Protein AF-A0AAV2TK33-F1 (afdb_monomer)

Secondary structure (DSSP, 8-state):
---SSSSSS-----------S--------EEEEEEEEEESSHHHHHHHHHHHT-STTEEEEEEEEEE-S--TT--S---EEEEEEEEEEGGGHHHHHHHHHHH-TT-EEEE--SSS--EEE-TTSS-EEE---SBGGGGGGTTT-EEESSS---TTSTTTT-HHHHHHHHHHHHHHHH--TTSPPPP----HHHHHHHHHHHHHHHHHHHHHB-HHHHHHHHHHHHHS--BTTBPPPHHHHHHHHHHHHS-EEEE-SSEEPHHHHHHHHTTTEEEE------TT-TT--SS--HHHIIIIIHHHHTSHHHHHHHHHHHHHHTT--HHHHHHHHHHHIIIIITEEEEETTEEEE--HHHHT-HHHHHHHTSTTS-EEE--HHHHTTSPPPSSS--S-EEEES-HHHHHHHHHHHHTTS--SSEEEEETTTTEEEEE-SHHHHHHHHHHHHHHHHHHHHHHHSPPPPPP----------------HHHHHHHHHHHHHHHHHHHHTTTTTTS--------SS-SSS------STTHHHHTTT-S--------S-------TTSSSS--TT-PPPHHHHHHHHHHHHS-EEEEESSPPPHHHHHHHHHTTEEEEE-----GGGTT--SS--HHIIIIIIHHHHTSHHHHHHHHHHHHHHTT--HHHHHHHHH--TTS----

Nearest PDB structures (foldseek):
  2toh-assembly1_A  TM=9.891E-01  e=2.363E-40  Rattus norvegicus
  1tg2-assembly1_A  TM=9.859E-01  e=1.804E-39  Homo sapiens
  5egq-assembly1_B  TM=8.536E-01  e=1.009E-44  Rattus norvegicus
  5egq-assembly1_D  TM=8.411E-01  e=5.482E-45  Rattus norvegicus
  5jk8-assembly1_B  TM=8.287E-01  e=7.460E-42  Dictyostelium discoideum

Structure (mmCIF, N/CA/C/O backbone):
data_AF-A0AAV2TK33-F1
#
_entry.id   AF-A0AAV2TK33-F1
#
loop_
_atom_site.group_PDB
_atom_site.id
_atom_site.type_symbol
_atom_site.label_atom_id
_atom_site.label_alt_id
_atom_site.label_comp_id
_atom_site.label_asym_id
_atom_site.label_entity_id
_atom_site.label_seq_id
_atom_site.pdbx_PDB_ins_code
_atom_site.Cartn_x
_atom_site.Cartn_y
_atom_site.Cartn_z
_atom_site.occupancy
_atom_site.B_iso_or_equiv
_atom_site.auth_seq_id
_atom_site.auth_comp_id
_atom_site.auth_asym_id
_atom_site.auth_atom_id
_atom_site.pdbx_PDB_model_num
ATOM 1 N N . MET A 1 1 ? 11.754 -5.595 44.105 1.00 34.44 1 MET A N 1
ATOM 2 C CA . MET A 1 1 ? 11.735 -7.057 43.876 1.00 34.44 1 MET A CA 1
ATOM 3 C C . MET A 1 1 ? 12.783 -7.359 42.809 1.00 34.44 1 MET A C 1
ATOM 5 O O . MET A 1 1 ? 12.474 -7.689 41.674 1.00 34.44 1 MET A O 1
ATOM 9 N N . GLU A 1 2 ? 14.042 -7.135 43.174 1.00 31.23 2 GLU A N 1
ATOM 10 C CA . GLU A 1 2 ? 15.227 -7.523 42.411 1.00 31.23 2 GLU A CA 1
ATOM 11 C C . GLU A 1 2 ? 15.752 -8.783 43.090 1.00 31.23 2 GLU A C 1
ATOM 13 O O . GLU A 1 2 ? 16.171 -8.689 44.239 1.00 31.23 2 GLU A O 1
ATOM 18 N N . THR A 1 3 ? 15.579 -9.941 42.441 1.00 31.75 3 THR A N 1
ATOM 19 C CA . THR A 1 3 ? 16.236 -11.259 42.656 1.00 31.75 3 THR A CA 1
ATOM 20 C C . THR A 1 3 ? 15.329 -12.371 42.101 1.00 31.75 3 THR A C 1
ATOM 22 O O . THR A 1 3 ? 14.756 -13.147 42.851 1.00 31.75 3 THR A O 1
ATOM 25 N N . ALA A 1 4 ? 15.124 -12.414 40.775 1.00 29.03 4 ALA A N 1
ATOM 26 C CA . ALA A 1 4 ? 14.481 -13.556 40.092 1.00 29.03 4 ALA A CA 1
ATOM 27 C C . ALA A 1 4 ? 14.652 -13.537 38.551 1.00 29.03 4 ALA A C 1
ATOM 29 O O . ALA A 1 4 ? 13.724 -13.888 37.824 1.00 29.03 4 ALA A O 1
ATOM 30 N N . LYS A 1 5 ? 15.792 -13.070 38.013 1.00 31.22 5 LYS A N 1
ATOM 31 C CA . LYS A 1 5 ? 16.019 -13.019 36.547 1.00 31.22 5 LYS A CA 1
ATOM 32 C C . LYS A 1 5 ? 17.363 -13.574 36.049 1.00 31.22 5 LYS A C 1
ATOM 34 O O . LYS A 1 5 ? 17.639 -13.451 34.861 1.00 31.22 5 LYS A O 1
ATOM 39 N N . GLU A 1 6 ? 18.157 -14.245 36.885 1.00 27.86 6 GLU A N 1
ATOM 40 C CA . GLU A 1 6 ? 19.473 -14.774 36.466 1.00 27.86 6 GLU A CA 1
ATOM 41 C C . GLU A 1 6 ? 19.551 -16.294 36.196 1.00 27.86 6 GLU A C 1
ATOM 43 O O . GLU A 1 6 ? 20.588 -16.762 35.745 1.00 27.86 6 GLU A O 1
ATOM 48 N N . GLU A 1 7 ? 18.471 -17.079 36.318 1.00 26.66 7 GLU A N 1
ATOM 49 C CA . GLU A 1 7 ? 18.543 -18.557 36.178 1.00 26.66 7 GLU A CA 1
ATOM 50 C C . GLU A 1 7 ? 17.938 -19.168 34.891 1.00 26.66 7 GLU A C 1
ATOM 52 O O . GLU A 1 7 ? 17.554 -20.337 34.867 1.00 26.66 7 GLU A O 1
ATOM 57 N N . HIS A 1 8 ? 17.881 -18.442 33.767 1.00 27.70 8 HIS A N 1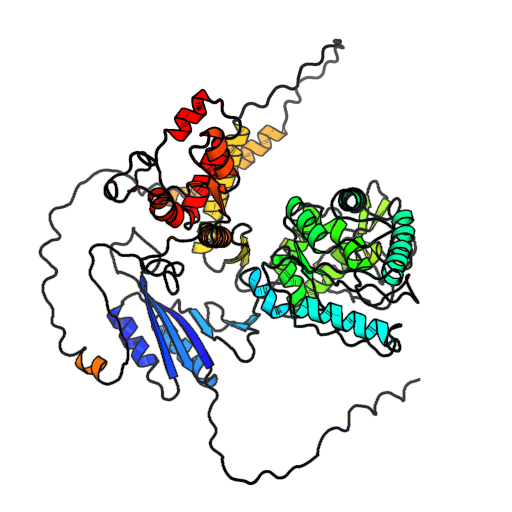
ATOM 58 C CA . HIS A 1 8 ? 17.435 -19.040 32.486 1.00 27.70 8 HIS A CA 1
ATOM 59 C C . HIS A 1 8 ? 18.345 -18.789 31.274 1.00 27.70 8 HIS A C 1
ATOM 61 O O . HIS A 1 8 ? 17.912 -18.834 30.125 1.00 27.70 8 HIS A O 1
ATOM 67 N N . LYS A 1 9 ? 19.645 -18.590 31.526 1.00 28.34 9 LYS A N 1
ATOM 68 C CA . LYS A 1 9 ? 20.712 -18.622 30.508 1.00 28.34 9 LYS A CA 1
ATOM 69 C C . LYS A 1 9 ? 21.845 -19.579 30.906 1.00 28.34 9 LYS A C 1
ATOM 71 O O . LYS A 1 9 ? 23.009 -19.205 30.912 1.00 28.34 9 LYS A O 1
ATOM 76 N N . ALA A 1 10 ? 21.513 -20.822 31.238 1.00 28.50 10 ALA A N 1
ATOM 77 C CA . ALA A 1 10 ? 22.481 -21.917 31.300 1.00 28.50 10 ALA A CA 1
ATOM 78 C C . ALA A 1 10 ? 21.727 -23.252 31.266 1.00 28.50 10 ALA A C 1
ATOM 80 O O . ALA A 1 10 ? 21.067 -23.580 32.244 1.00 28.50 10 ALA A O 1
ATOM 81 N N . ASN A 1 11 ? 21.790 -23.960 30.129 1.00 24.50 11 ASN A N 1
ATOM 82 C CA . ASN A 1 11 ? 21.606 -25.415 29.942 1.00 24.50 11 ASN A CA 1
ATOM 83 C C . ASN A 1 11 ? 20.846 -25.751 28.653 1.00 24.50 11 ASN A C 1
ATOM 85 O O . ASN A 1 11 ? 19.687 -26.137 28.713 1.00 24.50 11 ASN A O 1
ATOM 89 N N . VAL A 1 12 ? 21.531 -25.689 27.505 1.00 26.81 12 VAL A N 1
ATOM 90 C CA . VAL A 1 12 ? 21.451 -26.742 26.474 1.00 26.81 12 VAL A CA 1
ATOM 91 C C . VAL A 1 12 ? 22.815 -26.804 25.773 1.00 26.81 12 VAL A C 1
ATOM 93 O O . VAL A 1 12 ? 23.030 -26.214 24.718 1.00 26.81 12 VAL A O 1
ATOM 96 N N . SER A 1 13 ? 23.772 -27.495 26.385 1.00 24.28 13 SER A N 1
ATOM 97 C CA . SER A 1 13 ? 24.932 -28.046 25.685 1.00 24.28 13 SER A CA 1
ATOM 98 C C . SER A 1 13 ? 25.297 -29.394 26.310 1.00 24.28 13 SER A C 1
ATOM 100 O O . SER A 1 13 ? 25.163 -29.586 27.515 1.00 24.28 13 SER A O 1
ATOM 102 N N . ASN A 1 14 ? 25.760 -30.303 25.450 1.00 24.27 14 ASN A N 1
ATOM 103 C CA . ASN A 1 14 ? 26.289 -31.647 25.713 1.00 24.27 14 ASN A CA 1
ATOM 104 C C . ASN A 1 14 ? 25.284 -32.811 25.787 1.00 24.27 14 ASN A C 1
ATOM 106 O O . ASN A 1 14 ? 24.991 -33.356 26.847 1.00 24.27 14 ASN A O 1
ATOM 110 N N . GLY A 1 15 ? 24.885 -33.283 24.602 1.00 23.95 15 GLY A N 1
ATOM 111 C CA . GLY A 1 15 ? 24.576 -34.691 24.347 1.00 23.95 15 GLY A CA 1
ATOM 112 C C . GLY A 1 15 ? 25.500 -35.217 23.246 1.00 23.95 15 GLY A C 1
ATOM 113 O O . GLY A 1 15 ? 25.242 -35.015 22.065 1.00 23.95 15 GLY A O 1
ATOM 114 N N . THR A 1 16 ? 26.614 -35.828 23.641 1.00 23.97 16 THR A N 1
ATOM 115 C CA . THR A 1 16 ? 27.650 -36.392 22.768 1.00 23.97 16 THR A CA 1
ATOM 116 C C . THR A 1 16 ? 27.167 -37.716 22.170 1.00 23.97 16 THR A C 1
ATOM 118 O O . THR A 1 16 ? 27.005 -38.692 22.898 1.00 23.97 16 THR A O 1
ATOM 121 N N . ALA A 1 17 ? 26.975 -37.774 20.850 1.00 26.03 17 ALA A N 1
ATOM 122 C CA . ALA A 1 17 ? 26.894 -39.027 20.102 1.00 26.03 17 ALA A CA 1
ATOM 123 C C . ALA A 1 17 ? 28.154 -39.167 19.240 1.00 26.03 17 ALA A C 1
ATOM 125 O O . ALA A 1 17 ? 28.545 -38.264 18.504 1.00 26.03 17 ALA A O 1
ATOM 126 N N . ILE A 1 18 ? 28.817 -40.300 19.427 1.00 28.75 18 ILE A N 1
ATOM 127 C CA . ILE A 1 18 ? 30.111 -40.686 18.877 1.00 28.75 18 ILE A CA 1
ATOM 128 C C . ILE A 1 18 ? 30.010 -40.800 17.350 1.00 28.75 18 ILE A C 1
ATOM 130 O O . ILE A 1 18 ? 29.264 -41.632 16.844 1.00 28.75 18 ILE A O 1
ATOM 134 N N . SER A 1 19 ? 30.797 -39.996 16.634 1.00 25.44 19 SER A N 1
ATOM 135 C CA . SER A 1 19 ? 31.106 -40.184 15.215 1.00 25.44 19 SER A CA 1
ATOM 136 C C . SER A 1 19 ? 32.612 -40.363 15.088 1.00 25.44 19 SER A C 1
ATOM 138 O O . SER A 1 19 ? 33.399 -39.540 15.556 1.00 25.44 19 SER A O 1
ATOM 140 N N . THR A 1 20 ? 32.995 -41.491 14.514 1.00 24.88 20 THR A N 1
ATOM 141 C CA . THR A 1 20 ? 34.361 -41.945 14.277 1.00 24.88 20 THR A CA 1
ATOM 142 C C . THR A 1 20 ? 35.184 -40.919 13.498 1.00 24.88 20 THR A C 1
ATOM 144 O O . THR A 1 20 ? 34.712 -40.314 12.541 1.00 24.88 20 THR A O 1
ATOM 147 N N . LYS A 1 21 ? 36.433 -40.737 13.941 1.00 29.42 21 LYS A N 1
ATOM 148 C CA . LYS A 1 21 ? 37.492 -40.006 13.244 1.00 29.42 21 LYS A CA 1
ATOM 149 C C . LYS A 1 21 ? 37.843 -40.736 11.949 1.00 29.42 21 LYS A C 1
ATOM 151 O O . LYS A 1 21 ? 38.577 -41.709 12.018 1.00 29.42 21 LYS A O 1
ATOM 156 N N . GLU A 1 22 ? 37.360 -40.244 10.822 1.00 30.38 22 GLU A N 1
ATOM 157 C CA . GLU A 1 22 ? 37.987 -40.342 9.500 1.00 30.38 22 GLU A CA 1
ATOM 158 C C . GLU A 1 22 ? 37.203 -39.394 8.576 1.00 30.38 22 GLU A C 1
ATOM 160 O O . GLU A 1 22 ? 35.979 -39.407 8.605 1.00 30.38 22 GLU A O 1
ATOM 165 N N . ASP A 1 23 ? 37.932 -38.520 7.867 1.00 25.83 23 ASP A N 1
ATOM 166 C CA . ASP A 1 23 ? 37.493 -37.485 6.899 1.00 25.83 23 ASP A CA 1
ATOM 167 C C . ASP A 1 23 ? 37.684 -36.020 7.340 1.00 25.83 23 ASP A C 1
ATOM 169 O O . ASP A 1 23 ? 36.781 -35.184 7.333 1.00 25.83 23 ASP A O 1
ATOM 173 N N . LEU A 1 24 ? 38.936 -35.668 7.654 1.00 33.38 24 LEU A N 1
ATOM 174 C CA . LEU A 1 24 ? 39.433 -34.299 7.504 1.00 33.38 24 LEU A CA 1
ATOM 175 C C . LEU A 1 24 ? 39.902 -34.098 6.057 1.00 33.38 24 LEU A C 1
ATOM 177 O O . LEU A 1 24 ? 41.061 -34.342 5.736 1.00 33.38 24 LEU A O 1
ATOM 181 N N . ASN A 1 25 ? 39.003 -33.612 5.203 1.00 27.50 25 ASN A N 1
ATOM 182 C CA . ASN A 1 25 ? 39.366 -32.845 4.014 1.00 27.50 25 ASN A CA 1
ATOM 183 C C . ASN A 1 25 ? 38.421 -31.640 3.927 1.00 27.50 25 ASN A C 1
ATOM 185 O O . ASN A 1 25 ? 37.251 -31.763 3.570 1.00 27.50 25 ASN A O 1
ATOM 189 N N . GLY A 1 26 ? 38.924 -30.470 4.326 1.00 32.84 26 GLY A N 1
ATOM 190 C CA . GLY A 1 26 ? 38.194 -29.210 4.263 1.00 32.84 26 GLY A CA 1
ATOM 191 C C . GLY A 1 26 ? 37.938 -28.803 2.814 1.00 32.84 26 GLY A C 1
ATOM 192 O O . GLY A 1 26 ? 38.828 -28.300 2.137 1.00 32.84 26 GLY A O 1
ATOM 193 N N . SER A 1 27 ? 36.712 -29.006 2.343 1.00 37.12 27 SER A N 1
ATOM 194 C CA . SER A 1 27 ? 36.219 -28.405 1.106 1.00 37.12 27 SER A CA 1
ATOM 195 C C . SER A 1 27 ? 35.825 -26.954 1.396 1.00 37.12 27 SER A C 1
ATOM 197 O O . SER A 1 27 ? 34.771 -26.715 1.985 1.00 37.12 27 SER A O 1
ATOM 199 N N . ALA A 1 28 ? 36.643 -25.984 0.980 1.00 46.75 28 ALA A N 1
ATOM 200 C CA . ALA A 1 28 ? 36.250 -24.574 0.961 1.00 46.75 28 ALA A CA 1
ATOM 201 C C . ALA A 1 28 ? 34.931 -24.416 0.177 1.00 46.75 28 ALA A C 1
ATOM 203 O O . ALA A 1 28 ? 34.827 -24.854 -0.970 1.00 46.75 28 ALA A O 1
ATOM 204 N N . SER A 1 29 ? 33.893 -23.838 0.790 1.00 56.19 29 SER A N 1
ATOM 205 C CA . SER A 1 29 ? 32.594 -23.661 0.131 1.00 56.19 29 SER A CA 1
ATOM 206 C C . SER A 1 29 ? 32.707 -22.616 -0.987 1.00 56.19 29 SER A C 1
ATOM 208 O O . SER A 1 29 ? 32.878 -21.426 -0.711 1.00 56.19 29 SER A O 1
ATOM 210 N N . LEU A 1 30 ? 32.612 -23.051 -2.243 1.00 61.16 30 LEU A N 1
ATOM 211 C CA . LEU A 1 30 ? 32.614 -22.174 -3.418 1.00 61.16 30 LEU A CA 1
ATOM 212 C C . LEU A 1 30 ? 31.247 -21.475 -3.574 1.00 61.16 30 LEU A C 1
ATOM 214 O O . LEU A 1 30 ? 30.210 -22.128 -3.466 1.00 61.16 30 LEU A O 1
ATOM 218 N N . ARG A 1 31 ? 31.238 -20.168 -3.860 1.00 62.12 31 ARG A N 1
ATOM 219 C CA . ARG A 1 31 ? 30.044 -19.333 -4.109 1.00 62.12 31 ARG A CA 1
ATOM 220 C C . ARG A 1 31 ? 29.961 -18.913 -5.570 1.00 62.12 31 ARG A C 1
ATOM 222 O O . ARG A 1 31 ? 30.993 -18.614 -6.158 1.00 62.12 31 ARG A O 1
ATOM 229 N N . ASP A 1 32 ? 28.763 -18.845 -6.142 1.00 62.78 32 ASP A N 1
ATOM 230 C CA . ASP A 1 32 ? 28.560 -18.316 -7.496 1.00 62.78 32 ASP A CA 1
ATOM 231 C C . ASP A 1 32 ? 28.639 -16.777 -7.498 1.00 62.78 32 ASP A C 1
ATOM 233 O O . ASP A 1 32 ? 27.981 -16.091 -6.724 1.00 62.78 32 ASP A O 1
ATOM 237 N N . VAL A 1 33 ? 29.454 -16.205 -8.380 1.00 60.91 33 VAL A N 1
ATOM 238 C CA . VAL A 1 33 ? 29.641 -14.756 -8.508 1.00 60.91 33 VAL A CA 1
ATOM 239 C C . VAL A 1 33 ? 29.490 -14.357 -9.966 1.00 60.91 33 VAL A C 1
ATOM 241 O O . VAL A 1 33 ? 30.193 -14.867 -10.833 1.00 60.91 33 VAL A O 1
ATOM 244 N N . SER A 1 34 ? 28.571 -13.439 -10.238 1.00 65.19 34 SER A N 1
ATOM 245 C CA . SER A 1 34 ? 28.290 -12.891 -11.561 1.00 65.19 34 SER A CA 1
ATOM 246 C C . SER A 1 34 ? 29.001 -11.542 -11.728 1.00 65.19 34 SER A C 1
ATOM 248 O O . SER A 1 34 ? 28.704 -10.581 -11.030 1.00 65.19 34 SER A O 1
ATOM 250 N N . PHE A 1 35 ? 29.935 -11.439 -12.665 1.00 64.81 35 PHE A N 1
ATOM 251 C CA . PHE A 1 35 ? 30.629 -10.209 -13.037 1.00 64.81 35 PHE A CA 1
ATOM 252 C C . PHE A 1 35 ? 30.074 -9.653 -14.346 1.00 64.81 35 PHE A C 1
ATOM 254 O O . PHE A 1 35 ? 29.858 -10.408 -15.294 1.00 64.81 35 PHE A O 1
ATOM 261 N N . ILE A 1 36 ? 29.898 -8.336 -14.416 1.00 66.94 36 ILE A N 1
ATOM 262 C CA . ILE A 1 36 ? 29.596 -7.599 -15.644 1.00 66.94 36 ILE A CA 1
ATOM 263 C C . ILE A 1 36 ? 30.734 -6.604 -15.872 1.00 66.94 36 ILE A C 1
ATOM 265 O O . ILE A 1 36 ? 30.989 -5.736 -15.034 1.00 66.94 36 ILE A O 1
ATOM 269 N N . LEU A 1 37 ? 31.445 -6.753 -16.987 1.00 69.50 37 LEU A N 1
ATOM 270 C CA . LEU A 1 37 ? 32.625 -5.964 -17.324 1.00 69.50 37 LEU A CA 1
ATOM 271 C C . LEU A 1 37 ? 32.458 -5.290 -18.685 1.00 69.50 37 LEU A C 1
ATOM 273 O O . LEU A 1 37 ? 32.431 -5.996 -19.692 1.00 69.50 37 LEU A O 1
ATOM 277 N N . PRO A 1 38 ? 32.446 -3.954 -18.766 1.00 66.06 38 PRO A N 1
ATOM 278 C CA . PRO A 1 38 ? 32.633 -3.282 -20.043 1.00 66.06 38 PRO A CA 1
ATOM 279 C C . PRO A 1 38 ? 34.094 -3.443 -20.494 1.00 66.06 38 PRO A C 1
ATOM 281 O O . PRO A 1 38 ? 35.027 -3.072 -19.774 1.00 66.06 38 PRO A O 1
ATOM 284 N N . LEU A 1 39 ? 34.297 -3.999 -21.686 1.00 65.88 39 LEU A N 1
ATOM 285 C CA . LEU A 1 39 ? 35.584 -4.207 -22.347 1.00 65.88 39 LEU A CA 1
ATOM 286 C C . LEU A 1 39 ? 35.807 -3.091 -23.375 1.00 65.88 39 LEU A C 1
ATOM 288 O O . LEU A 1 39 ? 34.970 -2.874 -24.258 1.00 65.88 39 LEU A O 1
ATOM 292 N N . LYS A 1 40 ? 36.936 -2.381 -23.263 1.00 63.03 40 LYS A N 1
ATOM 293 C CA . LYS A 1 40 ? 37.295 -1.282 -24.178 1.00 63.03 40 LYS A CA 1
ATOM 294 C C . LYS A 1 40 ? 38.164 -1.752 -25.337 1.00 63.03 40 LYS A C 1
ATOM 296 O O . LYS A 1 40 ? 38.082 -1.177 -26.417 1.00 63.03 40 LYS A O 1
ATOM 301 N N . ASP A 1 41 ? 38.999 -2.758 -25.103 1.00 67.44 41 ASP A N 1
ATOM 302 C CA . ASP A 1 41 ? 39.886 -3.370 -26.088 1.00 67.44 41 ASP A CA 1
ATOM 303 C C . ASP A 1 41 ? 39.639 -4.886 -26.081 1.00 67.44 41 ASP A C 1
ATOM 305 O O . ASP A 1 41 ? 40.319 -5.663 -25.406 1.00 67.44 41 ASP A O 1
ATOM 309 N N . CYS A 1 42 ? 38.575 -5.288 -26.786 1.00 61.22 42 CYS A N 1
ATOM 310 C CA . CYS A 1 42 ? 37.881 -6.572 -26.643 1.00 61.22 42 CYS A CA 1
ATOM 311 C C . CYS A 1 42 ? 38.791 -7.806 -26.575 1.00 61.22 42 CYS A C 1
ATOM 313 O O . CYS A 1 42 ? 38.528 -8.715 -25.794 1.00 61.22 42 CYS A O 1
ATOM 315 N N . ILE A 1 43 ? 39.858 -7.857 -27.376 1.00 61.94 43 ILE A N 1
ATOM 316 C CA . ILE A 1 43 ? 40.745 -9.029 -27.448 1.00 61.94 43 ILE A CA 1
ATOM 317 C C . ILE A 1 43 ? 41.779 -9.015 -26.317 1.00 61.94 43 ILE A C 1
ATOM 319 O O . ILE A 1 43 ? 42.068 -10.058 -25.724 1.00 61.94 43 ILE A O 1
ATOM 323 N N . ARG A 1 44 ? 42.342 -7.844 -26.001 1.00 67.75 44 ARG A N 1
ATOM 324 C CA . ARG A 1 44 ? 43.374 -7.710 -24.966 1.00 67.75 44 ARG A CA 1
ATOM 325 C C . ARG A 1 44 ? 42.777 -7.850 -23.570 1.00 67.75 44 ARG A C 1
ATOM 327 O O . ARG A 1 44 ? 43.337 -8.564 -22.741 1.00 67.75 44 ARG A O 1
ATOM 334 N N . ASP A 1 45 ? 41.635 -7.214 -23.336 1.00 66.56 45 ASP A N 1
ATOM 335 C CA . ASP A 1 45 ? 40.966 -7.216 -22.037 1.00 66.56 45 ASP A CA 1
ATOM 336 C C . ASP A 1 45 ? 40.406 -8.610 -21.714 1.00 66.56 45 ASP A C 1
ATOM 338 O O . ASP A 1 45 ? 40.551 -9.081 -20.587 1.00 66.56 45 ASP A O 1
ATOM 342 N N . LEU A 1 46 ? 39.864 -9.323 -22.713 1.00 67.38 46 LEU A N 1
ATOM 343 C CA . LEU A 1 46 ? 39.384 -10.700 -22.551 1.00 67.38 46 LEU A CA 1
ATOM 344 C C . LEU A 1 46 ? 40.519 -11.671 -22.196 1.00 67.38 46 LEU A C 1
ATOM 346 O O . LEU A 1 46 ? 40.338 -12.532 -21.339 1.00 67.38 46 LEU A O 1
ATOM 350 N N . LYS A 1 47 ? 41.699 -11.525 -22.813 1.00 71.19 47 LYS A N 1
ATOM 351 C CA . LYS A 1 47 ? 42.865 -12.358 -22.488 1.00 71.19 47 LYS A CA 1
ATOM 352 C C . LYS A 1 47 ? 43.328 -12.139 -21.044 1.00 71.19 47 LYS A C 1
ATOM 354 O O . LYS A 1 47 ? 43.430 -13.106 -20.295 1.00 71.19 47 LYS A O 1
ATOM 359 N N . SER A 1 48 ? 43.550 -10.885 -20.647 1.00 70.06 48 SER A N 1
ATOM 360 C CA . SER A 1 48 ? 43.965 -10.529 -19.279 1.00 70.06 48 SER A CA 1
ATOM 361 C C . SER A 1 48 ? 42.945 -10.980 -18.225 1.00 70.06 48 SER A C 1
ATOM 363 O O . SER A 1 48 ? 43.292 -11.316 -17.093 1.00 70.06 48 SER A O 1
ATOM 365 N N . LEU A 1 49 ? 41.666 -10.993 -18.596 1.00 71.62 49 LEU A N 1
ATOM 366 C CA . LEU A 1 49 ? 40.577 -11.452 -17.749 1.00 71.62 49 LEU A CA 1
ATOM 367 C C . LEU A 1 49 ? 40.565 -12.974 -17.585 1.00 71.62 49 LEU A C 1
ATOM 369 O O . LEU A 1 49 ? 40.437 -13.453 -16.462 1.00 71.62 49 LEU A O 1
ATOM 373 N N . LEU A 1 50 ? 40.742 -13.734 -18.667 1.00 71.75 50 LEU A N 1
ATOM 374 C CA . LEU A 1 50 ? 40.851 -15.194 -18.588 1.00 71.75 50 LEU A CA 1
ATOM 375 C C . LEU A 1 50 ? 42.069 -15.615 -17.753 1.00 71.75 50 LEU A C 1
ATOM 377 O O . LEU A 1 50 ? 41.961 -16.536 -16.953 1.00 71.75 50 LEU A O 1
ATOM 381 N N . GLU A 1 51 ? 43.183 -14.888 -17.865 1.00 74.38 51 GLU A N 1
ATOM 382 C CA . GLU A 1 51 ? 44.362 -15.064 -17.002 1.00 74.38 51 GLU A CA 1
ATOM 383 C C . GLU A 1 51 ? 44.060 -14.726 -15.529 1.00 74.38 51 GLU A C 1
ATOM 385 O O . GLU A 1 51 ? 44.573 -15.378 -14.624 1.00 74.38 51 GLU A O 1
ATOM 390 N N . SER A 1 52 ? 43.184 -13.751 -15.260 1.00 70.25 52 SER A N 1
ATOM 391 C CA . SER A 1 52 ? 42.772 -13.399 -13.889 1.00 70.25 52 SER A CA 1
ATOM 392 C C . SER A 1 52 ? 41.897 -14.468 -13.227 1.00 70.25 52 SER A C 1
ATOM 394 O O . SER A 1 52 ? 41.880 -14.560 -11.996 1.00 70.25 52 SER A O 1
ATOM 396 N N . PHE A 1 53 ? 41.193 -15.267 -14.032 1.00 68.94 53 PHE A N 1
ATOM 397 C CA . PHE A 1 53 ? 40.385 -16.402 -13.588 1.00 68.94 53 PHE A CA 1
ATOM 398 C C . PHE A 1 53 ? 41.164 -17.724 -13.517 1.00 68.94 53 PHE A C 1
ATOM 400 O O . PHE A 1 53 ? 40.628 -18.700 -12.998 1.00 68.94 53 PHE A O 1
ATOM 407 N N . ASP A 1 54 ? 42.421 -17.767 -13.973 1.00 67.38 54 ASP A N 1
ATOM 408 C CA . ASP A 1 54 ? 43.309 -18.934 -13.869 1.00 67.38 54 ASP A CA 1
ATOM 409 C C . ASP A 1 54 ? 43.879 -19.058 -12.441 1.00 67.38 54 ASP A C 1
ATOM 411 O O . ASP A 1 54 ? 45.069 -18.874 -12.179 1.00 67.38 54 ASP A O 1
ATOM 415 N N . ARG A 1 55 ? 42.987 -19.293 -11.471 1.00 66.75 55 ARG A N 1
ATOM 416 C CA . ARG A 1 55 ? 43.304 -19.493 -10.051 1.00 66.75 55 ARG A CA 1
ATOM 417 C C . ARG A 1 55 ? 42.802 -20.861 -9.585 1.00 66.75 55 ARG A C 1
ATOM 419 O O . ARG A 1 55 ? 41.743 -21.296 -10.032 1.00 66.75 55 ARG A O 1
ATOM 426 N N . PRO A 1 56 ? 43.490 -21.523 -8.635 1.00 55.81 56 PRO A N 1
ATOM 427 C CA . PRO A 1 56 ? 43.159 -22.887 -8.205 1.00 55.81 56 PRO A CA 1
ATOM 428 C C . PRO A 1 56 ? 41.743 -23.058 -7.618 1.00 55.81 56 PRO A C 1
ATOM 430 O O . PRO A 1 56 ? 41.255 -24.184 -7.549 1.00 55.81 56 PRO A O 1
ATOM 433 N N . HIS A 1 57 ? 41.068 -21.968 -7.233 1.00 64.50 57 HIS A N 1
ATOM 434 C CA . HIS A 1 57 ? 39.739 -21.980 -6.607 1.00 64.50 57 HIS A CA 1
ATOM 435 C C . HIS A 1 57 ? 38.685 -21.137 -7.353 1.00 64.50 57 HIS A C 1
ATOM 437 O O . HIS A 1 57 ? 37.651 -20.804 -6.775 1.00 64.50 57 HIS A O 1
ATOM 443 N N . ALA A 1 58 ? 38.923 -20.800 -8.627 1.00 66.56 58 ALA A N 1
ATOM 444 C CA . ALA A 1 58 ? 37.962 -20.104 -9.485 1.00 66.56 58 ALA A CA 1
ATOM 445 C C . ALA A 1 58 ? 37.495 -21.024 -10.624 1.00 66.56 58 ALA A C 1
ATOM 447 O O . ALA A 1 58 ? 38.294 -21.463 -11.448 1.00 66.56 58 ALA A O 1
ATOM 448 N N . VAL A 1 59 ? 36.194 -21.315 -10.698 1.00 74.81 59 VAL A N 1
ATOM 449 C CA . VAL A 1 59 ? 35.603 -22.108 -11.790 1.00 74.81 59 VAL A CA 1
ATOM 450 C C . VAL A 1 59 ? 34.623 -21.241 -12.561 1.00 74.81 59 VAL A C 1
ATOM 452 O O . VAL A 1 59 ? 33.544 -20.929 -12.065 1.00 74.81 59 VAL A O 1
ATOM 455 N N . ILE A 1 60 ? 34.973 -20.859 -13.789 1.00 73.19 60 ILE A N 1
ATOM 456 C CA . ILE A 1 60 ? 34.055 -20.133 -14.673 1.00 73.19 60 ILE A CA 1
ATOM 457 C C . ILE A 1 60 ? 32.911 -21.079 -15.057 1.00 73.19 60 ILE A C 1
ATOM 459 O O . ILE A 1 60 ? 33.125 -22.079 -15.737 1.00 73.19 60 ILE A O 1
ATOM 463 N N . SER A 1 61 ? 31.696 -20.769 -14.615 1.00 66.44 61 SER A N 1
ATOM 464 C CA . SER A 1 61 ? 30.484 -21.533 -14.921 1.00 66.44 61 SER A CA 1
ATOM 465 C C . SER A 1 61 ? 29.728 -20.974 -16.127 1.00 66.44 61 SER A C 1
ATOM 467 O O . SER A 1 61 ? 28.987 -21.707 -16.780 1.00 66.44 61 SER A O 1
ATOM 469 N N . HIS A 1 62 ? 29.915 -19.693 -16.451 1.00 66.44 62 HIS A N 1
ATOM 470 C CA . HIS A 1 62 ? 29.321 -19.070 -17.630 1.00 66.44 62 HIS A CA 1
ATOM 471 C C . HIS A 1 62 ? 30.160 -17.885 -18.107 1.00 66.44 62 HIS A C 1
ATOM 473 O O . HIS A 1 62 ? 30.651 -17.111 -17.290 1.00 66.44 62 HIS A O 1
ATOM 479 N N . LEU A 1 63 ? 30.295 -17.713 -19.421 1.00 66.38 63 LEU A N 1
ATOM 480 C CA . LEU A 1 63 ? 30.953 -16.554 -20.015 1.00 66.38 63 LEU A CA 1
ATOM 481 C C . LEU A 1 63 ? 30.203 -16.127 -21.277 1.00 66.38 63 LEU A C 1
ATOM 483 O O . LEU A 1 63 ? 30.003 -16.924 -22.193 1.00 66.38 63 LEU A O 1
ATOM 487 N N . GLU A 1 64 ? 29.794 -14.869 -21.331 1.00 64.12 64 GLU A N 1
ATOM 488 C CA . GLU A 1 64 ? 28.975 -14.323 -22.404 1.00 64.12 64 GLU A CA 1
ATOM 489 C C . GLU A 1 64 ? 29.400 -12.891 -22.724 1.00 64.12 64 GLU A C 1
ATOM 491 O O . GLU A 1 64 ? 29.505 -12.067 -21.828 1.00 64.12 64 GLU A O 1
ATOM 496 N N . THR A 1 65 ? 29.591 -12.555 -24.000 1.00 61.25 65 THR A N 1
ATOM 497 C CA . THR A 1 65 ? 29.754 -11.160 -24.434 1.00 61.25 65 THR A CA 1
ATOM 498 C C . THR A 1 65 ? 28.498 -10.637 -25.123 1.00 61.25 65 THR A C 1
ATOM 500 O O . THR A 1 65 ? 27.766 -11.369 -25.805 1.00 61.25 65 THR A O 1
ATOM 503 N N . ARG A 1 66 ? 28.233 -9.343 -24.958 1.00 58.47 66 ARG A N 1
ATOM 504 C CA . ARG A 1 66 ? 27.171 -8.587 -25.629 1.00 58.47 66 ARG A CA 1
ATOM 505 C C . ARG A 1 66 ? 27.722 -7.252 -26.104 1.00 58.47 66 ARG A C 1
ATOM 507 O O . ARG A 1 66 ? 28.664 -6.735 -25.523 1.00 58.47 66 ARG A O 1
ATOM 514 N N . LYS A 1 67 ? 27.142 -6.683 -27.162 1.00 56.06 67 LYS A N 1
ATOM 515 C CA . LYS A 1 67 ? 27.468 -5.304 -27.548 1.00 56.06 67 LYS A CA 1
ATOM 516 C C . LYS A 1 67 ? 27.013 -4.364 -26.438 1.00 56.06 67 LYS A C 1
ATOM 518 O O . LYS A 1 67 ? 25.868 -4.469 -25.999 1.00 56.06 67 LYS A O 1
ATOM 523 N N . HIS A 1 68 ? 27.911 -3.488 -25.998 1.00 57.25 68 HIS A N 1
ATOM 524 C CA . HIS A 1 68 ? 27.585 -2.479 -25.003 1.00 57.25 68 HIS A CA 1
ATOM 525 C C . HIS A 1 68 ? 26.497 -1.559 -25.569 1.00 57.25 68 HIS A C 1
ATOM 527 O O . HIS A 1 68 ? 26.604 -1.068 -26.696 1.00 57.25 68 HIS A O 1
ATOM 533 N N . LEU A 1 69 ? 25.420 -1.348 -24.814 1.00 48.25 69 LEU A N 1
ATOM 534 C CA . LEU A 1 69 ? 24.262 -0.566 -25.255 1.00 48.25 69 LEU A CA 1
ATOM 535 C C . LEU A 1 69 ? 24.531 0.940 -25.105 1.00 48.25 69 LEU A C 1
ATOM 537 O O . LEU A 1 69 ? 23.775 1.631 -24.431 1.00 48.25 69 LEU A O 1
ATOM 541 N N . LYS A 1 70 ? 25.601 1.470 -25.722 1.00 44.59 70 LYS A N 1
ATOM 542 C CA . LYS A 1 70 ? 25.764 2.921 -25.914 1.00 44.59 70 LYS A CA 1
ATOM 543 C C . LYS A 1 70 ? 26.732 3.340 -27.031 1.00 44.59 70 LYS A C 1
ATOM 545 O O . LYS A 1 70 ? 27.854 2.858 -27.111 1.00 44.59 70 LYS A O 1
ATOM 550 N N . ASN A 1 71 ? 26.273 4.365 -27.763 1.00 37.44 71 ASN A N 1
ATOM 551 C CA . ASN A 1 71 ? 26.900 5.228 -28.782 1.00 37.44 71 ASN A CA 1
ATOM 552 C C . ASN A 1 71 ? 26.930 4.765 -30.254 1.00 37.44 71 ASN A C 1
ATOM 554 O O . ASN A 1 71 ? 27.921 4.244 -30.747 1.00 37.44 71 ASN A O 1
ATOM 558 N N . GLU A 1 72 ? 25.930 5.226 -31.014 1.00 41.84 72 GLU A N 1
ATOM 559 C CA . GLU A 1 72 ? 26.001 5.444 -32.475 1.00 41.84 72 GLU A CA 1
ATOM 560 C C . GLU A 1 72 ? 26.912 6.631 -32.875 1.00 41.84 72 GLU A C 1
ATOM 562 O O . GLU A 1 72 ? 27.066 6.934 -34.054 1.00 41.84 72 GLU A O 1
ATOM 567 N N . LYS A 1 73 ? 27.529 7.334 -31.908 1.00 39.69 73 LYS A N 1
ATOM 568 C CA . LYS A 1 73 ? 28.322 8.560 -32.146 1.00 39.69 73 LYS A CA 1
ATOM 569 C C . LYS A 1 73 ? 29.842 8.414 -32.036 1.00 39.69 73 LYS A C 1
ATOM 571 O O . LYS A 1 73 ? 30.539 9.400 -32.256 1.00 39.69 73 LYS A O 1
ATOM 576 N N . SER A 1 74 ? 30.377 7.238 -31.721 1.00 37.88 74 SER A N 1
ATOM 577 C CA . SER A 1 74 ? 31.829 7.018 -31.659 1.00 37.88 74 SER A CA 1
ATOM 578 C C . SER A 1 74 ? 32.249 5.979 -32.691 1.00 37.88 74 SER A C 1
ATOM 580 O O . SER A 1 74 ? 32.019 4.790 -32.512 1.00 37.88 74 SER A O 1
ATOM 582 N N . LEU A 1 75 ? 32.902 6.438 -33.759 1.00 41.97 75 LEU A N 1
ATOM 583 C CA . LEU A 1 75 ? 33.551 5.608 -34.782 1.00 41.97 75 LEU A CA 1
ATOM 584 C C . LEU A 1 75 ? 34.884 4.998 -34.296 1.00 41.97 75 LEU A C 1
ATOM 586 O O . LEU A 1 75 ? 35.692 4.545 -35.100 1.00 41.97 75 LEU A O 1
ATOM 590 N N . GLU A 1 76 ? 35.118 4.973 -32.984 1.00 43.72 76 GLU A N 1
ATOM 591 C CA . GLU A 1 76 ? 36.337 4.456 -32.371 1.00 43.72 76 GLU A CA 1
ATOM 592 C C . GLU A 1 76 ? 35.974 3.449 -31.267 1.00 43.72 76 GLU A C 1
ATOM 594 O O . GLU A 1 76 ? 35.387 3.811 -30.250 1.00 43.72 76 GLU A O 1
ATOM 599 N N . SER A 1 77 ? 36.358 2.189 -31.507 1.00 47.44 77 SER A N 1
ATOM 600 C CA . SER A 1 77 ? 36.226 0.993 -30.657 1.00 47.44 77 SER A CA 1
ATOM 601 C C . SER A 1 77 ? 34.802 0.447 -30.418 1.00 47.44 77 SER A C 1
ATOM 603 O O . SER A 1 77 ? 33.996 1.021 -29.687 1.00 47.44 77 SER A O 1
ATOM 605 N N . GLU A 1 78 ? 34.507 -0.730 -30.994 1.00 53.62 78 GLU A N 1
ATOM 606 C CA . GLU A 1 78 ? 33.380 -1.570 -30.565 1.00 53.62 78 GLU A CA 1
ATOM 607 C C . GLU A 1 78 ? 33.609 -1.994 -29.105 1.00 53.62 78 GLU A C 1
ATOM 609 O O . GLU A 1 78 ? 34.502 -2.790 -28.818 1.00 53.62 78 GLU A O 1
ATOM 614 N N . THR A 1 79 ? 32.803 -1.471 -28.179 1.00 58.94 79 THR A N 1
ATOM 615 C CA . THR A 1 79 ? 32.846 -1.869 -26.766 1.00 58.94 79 THR A CA 1
ATOM 616 C C . THR A 1 79 ? 31.873 -3.025 -26.511 1.00 58.94 79 THR A C 1
ATOM 618 O O . THR A 1 79 ? 30.740 -3.038 -27.008 1.00 58.94 79 THR A O 1
ATOM 621 N N . LEU A 1 80 ? 32.321 -4.037 -25.767 1.00 62.22 80 LEU A N 1
ATOM 622 C CA . LEU A 1 80 ? 31.526 -5.220 -25.416 1.00 62.22 80 LEU A CA 1
ATOM 623 C C . LEU A 1 80 ? 31.317 -5.273 -23.906 1.00 62.22 80 LEU A C 1
ATOM 625 O O . LEU A 1 80 ? 32.260 -5.063 -23.158 1.00 62.22 80 LEU A O 1
ATOM 629 N N . ASP A 1 81 ? 30.123 -5.634 -23.459 1.00 63.19 81 ASP A N 1
ATOM 630 C CA . ASP A 1 81 ? 29.901 -6.076 -22.087 1.00 63.19 81 ASP A CA 1
ATOM 631 C C . ASP A 1 81 ? 30.168 -7.572 -21.992 1.00 63.19 81 ASP A C 1
ATOM 633 O O . ASP A 1 81 ? 29.634 -8.363 -22.771 1.00 63.19 81 ASP A O 1
ATOM 637 N N . LEU A 1 82 ? 30.984 -7.967 -21.026 1.00 66.25 82 LEU A N 1
ATOM 638 C CA . LEU A 1 82 ? 31.250 -9.350 -20.680 1.00 66.25 82 LEU A CA 1
ATOM 639 C C . LEU A 1 82 ? 30.516 -9.706 -19.392 1.00 66.25 82 LEU A C 1
ATOM 641 O O . LEU A 1 82 ? 30.723 -9.085 -18.357 1.00 66.25 82 LEU A O 1
ATOM 645 N N . TYR A 1 83 ? 29.712 -10.751 -19.460 1.00 65.44 83 TYR A N 1
ATOM 646 C CA . TYR A 1 83 ? 29.004 -11.382 -18.365 1.00 65.44 83 TYR A CA 1
ATOM 647 C C . TYR A 1 83 ? 29.747 -12.670 -18.017 1.00 65.44 83 TYR A C 1
ATOM 649 O O . TYR A 1 83 ? 29.823 -13.584 -18.838 1.00 65.44 83 TYR A O 1
ATOM 657 N N . ALA A 1 84 ? 30.317 -12.753 -16.821 1.00 65.94 84 ALA A N 1
ATOM 658 C CA . ALA A 1 84 ? 31.055 -13.922 -16.357 1.00 65.94 84 ALA A CA 1
ATOM 659 C C . ALA A 1 84 ? 30.445 -14.437 -15.055 1.00 65.94 84 ALA A C 1
ATOM 661 O O . ALA A 1 84 ? 30.440 -13.717 -14.067 1.00 65.94 84 ALA A O 1
ATOM 662 N N . ARG A 1 85 ? 29.964 -15.679 -15.020 1.00 66.56 85 ARG A N 1
ATOM 663 C CA . ARG A 1 85 ? 29.617 -16.360 -13.769 1.00 66.56 85 ARG A CA 1
ATOM 664 C C . ARG A 1 85 ? 30.771 -17.258 -13.363 1.00 66.56 85 ARG A C 1
ATOM 666 O O . ARG A 1 85 ? 31.239 -18.066 -14.165 1.00 66.56 85 ARG A O 1
ATOM 673 N N . VAL A 1 86 ? 31.235 -17.105 -12.132 1.00 73.19 86 VAL A N 1
ATOM 674 C CA . VAL A 1 86 ? 32.420 -17.778 -11.606 1.00 73.19 86 VAL A CA 1
ATOM 675 C C . VAL A 1 86 ? 32.132 -18.275 -10.203 1.00 73.19 86 VAL A C 1
ATOM 677 O O . VAL A 1 86 ? 31.705 -17.509 -9.347 1.00 73.19 86 VAL A O 1
ATOM 680 N N . LYS A 1 87 ? 32.385 -19.557 -9.961 1.00 73.75 87 LYS A N 1
ATOM 681 C CA . LYS A 1 87 ? 32.379 -20.141 -8.624 1.00 73.75 87 LYS A CA 1
ATOM 682 C C . LYS A 1 87 ? 33.705 -19.858 -7.943 1.00 73.75 87 LYS A C 1
ATOM 684 O O . LYS A 1 87 ? 34.744 -20.208 -8.497 1.00 73.75 87 LYS A O 1
ATOM 689 N N . LEU A 1 88 ? 33.666 -19.246 -6.768 1.00 72.56 88 LEU A N 1
ATOM 690 C CA . LEU A 1 88 ? 34.844 -18.750 -6.067 1.00 72.56 88 LEU A CA 1
ATOM 691 C C . LEU A 1 88 ? 34.739 -18.963 -4.553 1.00 72.56 88 LEU A C 1
ATOM 693 O O . LEU A 1 88 ? 33.661 -18.807 -3.978 1.00 72.56 88 LEU A O 1
ATOM 697 N N . ALA A 1 89 ? 35.852 -19.260 -3.885 1.00 72.44 89 ALA A N 1
ATOM 698 C CA . ALA A 1 89 ? 35.927 -19.180 -2.427 1.00 72.44 89 ALA A CA 1
ATOM 699 C C . ALA A 1 89 ? 35.758 -17.722 -1.949 1.00 72.44 89 ALA A C 1
ATOM 701 O O . ALA A 1 89 ? 36.220 -16.783 -2.596 1.00 72.44 89 ALA A O 1
ATOM 702 N N . SER A 1 90 ? 35.100 -17.507 -0.805 1.00 64.56 90 SER A N 1
ATOM 703 C CA . SER A 1 90 ? 34.808 -16.152 -0.299 1.00 64.56 90 SER A CA 1
ATOM 704 C C . SER A 1 90 ? 36.059 -15.308 -0.042 1.00 64.56 90 SER A C 1
ATOM 706 O O . SER A 1 90 ? 36.026 -14.099 -0.236 1.00 64.56 90 SER A O 1
ATOM 708 N N . GLU A 1 91 ? 37.154 -15.949 0.360 1.00 66.94 91 GLU A N 1
ATOM 709 C CA . GLU A 1 91 ? 38.452 -15.315 0.623 1.00 66.94 91 GLU A CA 1
ATOM 710 C C . GLU A 1 91 ? 39.157 -14.796 -0.642 1.00 66.94 91 GLU A C 1
ATOM 712 O O . GLU A 1 91 ? 39.979 -13.882 -0.574 1.00 66.94 91 GLU A O 1
ATOM 717 N N . ASP A 1 92 ? 38.790 -15.316 -1.815 1.00 70.19 92 ASP A N 1
ATOM 718 C CA . ASP A 1 92 ? 39.387 -14.925 -3.091 1.00 70.19 92 ASP A CA 1
ATOM 719 C C . ASP A 1 92 ? 38.636 -13.776 -3.785 1.00 70.19 92 ASP A C 1
ATOM 721 O O . ASP A 1 92 ? 39.147 -13.202 -4.756 1.00 70.19 92 ASP A O 1
ATOM 725 N N . LEU A 1 93 ? 37.440 -13.408 -3.302 1.00 68.88 93 LEU A N 1
ATOM 726 C CA . LEU A 1 93 ? 36.546 -12.453 -3.972 1.00 68.88 93 LEU A CA 1
ATOM 727 C C . LEU A 1 93 ? 37.141 -11.052 -4.044 1.00 68.88 93 LEU A C 1
ATOM 729 O O . LEU A 1 93 ? 37.138 -10.439 -5.115 1.00 68.88 93 LEU A O 1
ATOM 733 N N . ASP A 1 94 ? 37.697 -10.562 -2.941 1.00 64.06 94 ASP A N 1
ATOM 734 C CA . ASP A 1 94 ? 38.276 -9.219 -2.877 1.00 64.06 94 ASP A CA 1
ATOM 735 C C . ASP A 1 94 ? 39.498 -9.106 -3.793 1.00 64.06 94 ASP A C 1
ATOM 737 O O . ASP A 1 94 ? 39.623 -8.165 -4.583 1.00 64.06 94 ASP A O 1
ATOM 741 N N . ASN A 1 95 ? 40.362 -10.122 -3.767 1.00 70.81 95 ASN A N 1
ATOM 742 C CA . ASN A 1 95 ? 41.560 -10.188 -4.602 1.00 70.81 95 ASN A CA 1
ATOM 743 C C . ASN A 1 95 ? 41.218 -10.268 -6.098 1.00 70.81 95 ASN A C 1
ATOM 745 O O . ASN A 1 95 ? 41.890 -9.649 -6.935 1.00 70.81 95 ASN A O 1
ATOM 749 N N . MET A 1 96 ? 40.176 -11.023 -6.451 1.00 72.06 96 MET A N 1
ATOM 750 C CA . MET A 1 96 ? 39.716 -11.156 -7.830 1.00 72.06 96 MET A CA 1
ATOM 751 C C . MET A 1 96 ? 39.038 -9.876 -8.319 1.00 72.06 96 MET A C 1
ATOM 753 O O . MET A 1 96 ? 39.370 -9.381 -9.394 1.00 72.06 96 MET A O 1
ATOM 757 N N . THR A 1 97 ? 38.180 -9.269 -7.501 1.00 66.94 97 THR A N 1
ATOM 758 C CA . THR A 1 97 ? 37.507 -8.003 -7.823 1.00 66.94 97 THR A CA 1
ATOM 759 C C . THR A 1 97 ? 38.525 -6.877 -8.027 1.00 66.94 97 THR A C 1
ATOM 761 O O . THR A 1 97 ? 38.430 -6.126 -8.998 1.00 66.94 97 THR A O 1
ATOM 764 N N . GLN A 1 98 ? 39.564 -6.794 -7.190 1.00 69.44 98 GLN A N 1
ATOM 765 C CA . GLN A 1 98 ? 40.658 -5.832 -7.375 1.00 69.44 98 GLN A CA 1
ATOM 766 C C . GLN A 1 98 ? 41.462 -6.079 -8.659 1.00 69.44 98 GLN A C 1
ATOM 768 O O . GLN A 1 98 ? 41.859 -5.124 -9.328 1.00 69.44 98 GLN A O 1
ATOM 773 N N . SER A 1 99 ? 41.701 -7.341 -9.023 1.00 72.50 99 SER A N 1
ATOM 774 C CA . SER A 1 99 ? 42.418 -7.693 -10.258 1.00 72.50 99 SER A CA 1
ATOM 775 C C . SER A 1 99 ? 41.595 -7.328 -11.497 1.00 72.50 99 SER A C 1
ATOM 777 O O . SER A 1 99 ? 42.112 -6.699 -12.418 1.00 72.50 99 SER A O 1
ATOM 779 N N . LEU A 1 100 ? 40.292 -7.620 -11.479 1.00 69.88 100 LEU A N 1
ATOM 780 C CA . LEU A 1 100 ? 39.365 -7.296 -12.562 1.00 69.88 100 LEU A CA 1
ATOM 781 C C . LEU A 1 100 ? 39.138 -5.782 -12.710 1.00 69.88 100 LEU A C 1
ATOM 783 O O . LEU A 1 100 ? 39.024 -5.305 -13.836 1.00 69.88 100 LEU A O 1
ATOM 787 N N . ARG A 1 101 ? 39.177 -4.995 -11.623 1.00 67.38 101 ARG A N 1
ATOM 788 C CA . ARG A 1 101 ? 39.114 -3.518 -11.698 1.00 67.38 101 ARG A CA 1
ATOM 789 C C . ARG A 1 101 ? 40.303 -2.880 -12.405 1.00 67.38 101 ARG A C 1
ATOM 791 O O . ARG A 1 101 ? 40.152 -1.814 -12.996 1.00 67.38 101 ARG A O 1
ATOM 798 N N . LYS A 1 102 ? 41.480 -3.515 -12.369 1.00 72.25 102 LYS A N 1
ATOM 799 C CA . LYS A 1 102 ? 42.647 -3.046 -13.139 1.00 72.25 102 LYS A CA 1
ATOM 800 C C . LYS A 1 102 ? 42.427 -3.189 -14.646 1.00 72.25 102 LYS A C 1
ATOM 802 O O . LYS A 1 102 ? 43.021 -2.438 -15.412 1.00 72.25 102 LYS A O 1
ATOM 807 N N . ILE A 1 103 ? 41.587 -4.144 -15.051 1.00 68.00 103 ILE A N 1
ATOM 808 C CA . ILE A 1 103 ? 41.256 -4.438 -16.450 1.00 68.00 103 ILE A CA 1
ATOM 809 C C . ILE A 1 103 ? 40.062 -3.588 -16.894 1.00 68.00 103 ILE A C 1
ATOM 811 O O . ILE A 1 103 ? 40.126 -2.925 -17.925 1.00 68.00 103 ILE A O 1
ATOM 815 N N . SER A 1 104 ? 38.995 -3.554 -16.092 1.00 66.88 104 SER A N 1
ATOM 816 C CA . SER A 1 104 ? 37.812 -2.733 -16.335 1.00 66.88 104 SER A CA 1
ATOM 817 C C . SER A 1 104 ? 37.479 -1.895 -15.095 1.00 66.88 104 SER A C 1
ATOM 819 O O . SER A 1 104 ? 36.938 -2.421 -14.121 1.00 66.88 104 SER A O 1
ATOM 821 N N . PRO A 1 105 ? 37.767 -0.579 -15.107 1.00 59.38 105 PRO A N 1
ATOM 822 C CA . PRO A 1 105 ? 37.515 0.304 -13.964 1.00 59.38 105 PRO A CA 1
ATOM 823 C C . PRO A 1 105 ? 36.038 0.382 -13.547 1.00 59.38 105 PRO A C 1
ATOM 825 O O . PRO A 1 105 ? 35.751 0.717 -12.404 1.00 59.38 105 PRO A O 1
ATOM 828 N N . ASN A 1 106 ? 35.118 0.055 -14.463 1.00 57.91 106 ASN A N 1
ATOM 829 C CA . ASN A 1 106 ? 33.666 0.067 -14.259 1.00 57.91 106 ASN A CA 1
ATOM 830 C C . ASN A 1 106 ? 33.104 -1.352 -14.024 1.00 57.91 106 ASN A C 1
ATOM 832 O O . ASN A 1 106 ? 31.987 -1.654 -14.439 1.00 57.91 106 ASN A O 1
ATOM 836 N N . LEU A 1 107 ? 33.905 -2.239 -13.426 1.00 55.03 107 LEU A N 1
ATOM 837 C CA . LEU A 1 107 ? 33.510 -3.597 -13.051 1.00 55.03 107 LEU A CA 1
ATOM 838 C C . LEU A 1 107 ? 32.281 -3.591 -12.138 1.00 55.03 107 LEU A C 1
ATOM 840 O O . LEU A 1 107 ? 32.314 -2.985 -11.071 1.00 55.03 107 LEU A O 1
ATOM 844 N N . ILE A 1 108 ? 31.270 -4.382 -12.487 1.00 53.56 108 ILE A N 1
ATOM 845 C CA . ILE A 1 108 ? 30.152 -4.708 -11.601 1.00 53.56 108 ILE A CA 1
ATOM 846 C C . ILE A 1 108 ? 30.329 -6.154 -11.141 1.00 53.56 108 ILE A C 1
ATOM 848 O O . ILE A 1 108 ? 30.362 -7.065 -11.965 1.00 53.56 108 ILE A O 1
ATOM 852 N N . ALA A 1 109 ? 30.459 -6.379 -9.835 1.00 48.62 109 ALA A N 1
ATOM 853 C CA . ALA A 1 109 ? 30.518 -7.715 -9.250 1.00 48.62 109 ALA A CA 1
ATOM 854 C C . ALA A 1 109 ? 29.243 -7.970 -8.437 1.00 48.62 109 ALA A C 1
ATOM 856 O O . ALA A 1 109 ? 28.983 -7.290 -7.449 1.00 48.62 109 ALA A O 1
ATOM 857 N N . HIS A 1 110 ? 28.456 -8.958 -8.844 1.00 51.84 110 HIS A N 1
ATOM 858 C CA . HIS A 1 110 ? 27.292 -9.463 -8.130 1.00 51.84 110 HIS A CA 1
ATOM 859 C C . HIS A 1 110 ? 27.618 -10.851 -7.572 1.00 51.84 110 HIS A C 1
ATOM 861 O O . HIS A 1 110 ? 27.455 -11.840 -8.285 1.00 51.84 110 HIS A O 1
ATOM 867 N N . PRO A 1 111 ? 28.081 -10.990 -6.323 1.00 45.47 111 PRO A N 1
ATOM 868 C CA . PRO A 1 111 ? 28.051 -12.298 -5.690 1.00 45.47 111 PRO A CA 1
ATOM 869 C C . PRO A 1 111 ? 26.592 -12.714 -5.531 1.00 45.47 111 PRO A C 1
ATOM 871 O O . PRO A 1 111 ? 25.793 -12.006 -4.919 1.00 45.47 111 PRO A O 1
ATOM 874 N N . GLU A 1 112 ? 26.240 -13.842 -6.139 1.00 45.03 112 GLU A N 1
ATOM 875 C CA . GLU A 1 112 ? 25.002 -14.534 -5.828 1.00 45.03 112 GLU A CA 1
ATOM 876 C C . GLU A 1 112 ? 25.316 -15.317 -4.544 1.00 45.03 112 GLU A C 1
ATOM 878 O O . GLU A 1 112 ? 26.136 -16.232 -4.550 1.00 45.03 112 GLU A O 1
ATOM 883 N N . ASP A 1 113 ? 24.738 -14.928 -3.406 1.00 41.47 113 ASP A N 1
ATOM 884 C CA . ASP A 1 113 ? 24.744 -15.787 -2.219 1.00 41.47 113 ASP A CA 1
ATOM 885 C C . ASP A 1 113 ? 23.441 -16.601 -2.211 1.00 41.47 113 ASP A C 1
ATOM 887 O O . ASP A 1 113 ? 22.410 -16.104 -1.757 1.00 41.47 113 ASP A O 1
ATOM 891 N N . PRO A 1 114 ? 23.428 -17.831 -2.760 1.00 38.75 114 PRO A N 1
ATOM 892 C CA . PRO A 1 114 ? 22.256 -18.691 -2.690 1.00 38.75 114 PRO A CA 1
ATOM 893 C C . PRO A 1 114 ? 22.065 -19.322 -1.302 1.00 38.75 114 PRO A C 1
ATOM 895 O O . PRO A 1 114 ? 21.058 -19.996 -1.102 1.00 38.75 114 PRO A O 1
ATOM 898 N N . ALA A 1 115 ? 22.997 -19.136 -0.356 1.00 35.66 115 ALA A N 1
ATOM 899 C CA . ALA A 1 115 ? 22.925 -19.729 0.979 1.00 35.66 115 ALA A CA 1
ATOM 900 C C . ALA A 1 115 ? 22.447 -18.741 2.065 1.00 35.66 115 ALA A C 1
ATOM 902 O O . ALA A 1 115 ? 21.923 -19.204 3.071 1.00 35.66 115 ALA A O 1
ATOM 903 N N . ASN A 1 116 ? 22.579 -17.422 1.853 1.00 44.91 116 ASN A N 1
ATOM 904 C CA . ASN A 1 116 ? 21.914 -16.339 2.607 1.00 44.91 116 ASN A CA 1
ATOM 905 C C . ASN A 1 116 ? 21.896 -15.034 1.774 1.00 44.91 116 ASN A C 1
ATOM 907 O O . ASN A 1 116 ? 22.755 -14.162 1.925 1.00 44.91 116 ASN A O 1
ATOM 911 N N . GLY A 1 117 ? 20.921 -14.916 0.866 1.00 50.28 117 GLY A N 1
ATOM 912 C CA . GLY A 1 117 ? 20.778 -13.866 -0.160 1.00 50.28 117 GLY A CA 1
ATOM 913 C C . GLY A 1 117 ? 20.435 -12.450 0.327 1.00 50.28 117 GLY A C 1
ATOM 914 O O . GLY A 1 117 ? 19.745 -11.717 -0.378 1.00 50.28 117 GLY A O 1
ATOM 915 N N . ASP A 1 118 ? 20.919 -12.052 1.502 1.00 56.44 118 ASP A N 1
ATOM 916 C CA . ASP A 1 118 ? 20.514 -10.823 2.196 1.00 56.44 118 ASP A CA 1
ATOM 917 C C . ASP A 1 118 ? 21.274 -9.568 1.743 1.00 56.44 118 ASP A C 1
ATOM 919 O O . ASP A 1 118 ? 20.925 -8.460 2.149 1.00 56.44 118 ASP A O 1
ATOM 923 N N . TYR A 1 119 ? 22.322 -9.701 0.919 1.00 52.44 119 TYR A N 1
ATOM 924 C CA . TYR A 1 119 ? 23.149 -8.574 0.470 1.00 52.44 119 TYR A CA 1
ATOM 925 C C . TYR A 1 119 ? 23.658 -8.755 -0.967 1.00 52.44 119 TYR A C 1
ATOM 927 O O . TYR A 1 119 ? 24.001 -9.860 -1.379 1.00 52.44 119 TYR A O 1
ATOM 935 N N . PHE A 1 120 ? 23.798 -7.652 -1.700 1.00 57.06 120 PHE A N 1
ATOM 936 C CA . PHE A 1 120 ? 24.534 -7.558 -2.965 1.00 57.06 120 PHE A CA 1
ATOM 937 C C . PHE A 1 120 ? 25.617 -6.474 -2.868 1.00 57.06 120 PHE A C 1
ATOM 939 O O . PHE A 1 120 ? 25.641 -5.704 -1.913 1.00 57.06 120 PHE A O 1
ATOM 946 N N . PHE A 1 121 ? 26.544 -6.407 -3.823 1.00 50.12 121 PHE A N 1
ATOM 947 C CA . PHE A 1 121 ? 27.600 -5.389 -3.818 1.00 50.12 121 PHE A CA 1
ATOM 948 C C . PHE A 1 121 ? 27.254 -4.233 -4.758 1.00 50.12 121 PHE A C 1
ATOM 950 O O . PHE A 1 121 ? 26.671 -4.434 -5.825 1.00 50.12 121 PHE A O 1
ATOM 957 N N . HIS A 1 122 ? 27.608 -3.017 -4.343 1.00 52.97 122 HIS A N 1
ATOM 958 C CA . HIS A 1 122 ? 27.501 -1.815 -5.165 1.00 52.97 122 HIS A CA 1
ATOM 959 C C . HIS A 1 122 ? 28.469 -1.867 -6.361 1.00 52.97 122 HIS A C 1
ATOM 961 O O . HIS A 1 122 ? 29.376 -2.696 -6.401 1.00 52.97 122 HIS A O 1
ATOM 967 N N . LEU A 1 123 ? 28.322 -0.943 -7.321 1.00 47.78 123 LEU A N 1
ATOM 968 C CA . LEU A 1 123 ? 29.218 -0.800 -8.480 1.00 47.78 123 LEU A CA 1
ATOM 969 C C . LEU A 1 123 ? 30.691 -0.617 -8.077 1.00 47.78 123 LEU A C 1
ATOM 971 O O . LEU A 1 123 ? 31.594 -0.986 -8.817 1.00 47.78 123 LEU A O 1
ATOM 975 N N . ASP A 1 124 ? 30.945 -0.075 -6.885 1.00 46.59 124 ASP A N 1
ATOM 976 C CA . ASP A 1 124 ? 32.296 0.044 -6.331 1.00 46.59 124 ASP A CA 1
ATOM 977 C C . ASP A 1 124 ? 32.885 -1.282 -5.830 1.00 46.59 124 ASP A C 1
ATOM 979 O O . ASP A 1 124 ? 34.023 -1.272 -5.371 1.00 46.59 124 ASP A O 1
ATOM 983 N N . GLY A 1 125 ? 32.113 -2.378 -5.860 1.00 46.12 125 GLY A N 1
ATOM 984 C CA . GLY A 1 125 ? 32.406 -3.735 -5.397 1.00 46.12 125 GLY A CA 1
ATOM 985 C C . GLY A 1 125 ? 33.011 -3.860 -3.994 1.00 46.12 125 GLY A C 1
ATOM 986 O O . GLY A 1 125 ? 33.703 -4.839 -3.737 1.00 46.12 125 GLY A O 1
ATOM 987 N N . LEU A 1 126 ? 32.846 -2.862 -3.129 1.00 49.56 126 LEU A N 1
ATOM 988 C CA . LEU A 1 126 ? 33.302 -2.849 -1.731 1.00 49.56 126 LEU A CA 1
ATOM 989 C C . LEU A 1 126 ? 32.120 -2.645 -0.782 1.00 49.56 126 LEU A C 1
ATOM 991 O O . LEU A 1 126 ? 32.087 -3.197 0.317 1.00 49.56 126 LEU A O 1
ATOM 995 N N . THR A 1 127 ? 31.131 -1.873 -1.218 1.00 58.81 127 THR A N 1
ATOM 996 C CA . THR A 1 127 ? 29.959 -1.525 -0.427 1.00 58.81 127 THR A CA 1
ATOM 997 C C . THR A 1 127 ? 28.926 -2.643 -0.511 1.00 58.81 127 THR A C 1
ATOM 999 O O . THR A 1 127 ? 28.394 -2.936 -1.583 1.00 58.81 127 THR A O 1
ATOM 1002 N N . ARG A 1 128 ? 28.622 -3.264 0.635 1.00 65.31 128 ARG A N 1
ATOM 1003 C CA . ARG A 1 128 ? 27.536 -4.244 0.766 1.00 65.31 128 ARG A CA 1
ATOM 1004 C C . ARG A 1 128 ? 26.208 -3.520 0.935 1.00 65.31 128 ARG A C 1
ATOM 1006 O O . ARG A 1 128 ? 26.033 -2.743 1.867 1.00 65.31 128 ARG A O 1
ATOM 1013 N N . ILE A 1 129 ? 25.268 -3.822 0.058 1.00 73.50 129 ILE A N 1
ATOM 1014 C CA . ILE A 1 129 ? 23.924 -3.265 0.045 1.00 73.50 129 ILE A CA 1
ATOM 1015 C C . ILE A 1 129 ? 22.953 -4.370 0.456 1.00 73.50 129 ILE A C 1
ATOM 1017 O O . ILE A 1 129 ? 22.976 -5.438 -0.156 1.00 73.50 129 ILE A O 1
ATOM 1021 N N . PRO A 1 130 ? 22.097 -4.144 1.464 1.00 82.25 130 PRO A N 1
ATOM 1022 C CA . PRO A 1 130 ? 21.019 -5.067 1.792 1.00 82.25 130 PRO A CA 1
ATOM 1023 C C . PRO A 1 130 ? 20.152 -5.375 0.569 1.00 82.25 130 PRO A C 1
ATOM 1025 O O . PRO A 1 130 ? 19.773 -4.470 -0.179 1.00 82.25 130 PRO A O 1
ATOM 1028 N N . TRP A 1 131 ? 19.836 -6.648 0.359 1.00 82.06 131 TRP A N 1
ATOM 1029 C CA . TRP A 1 131 ? 18.956 -7.076 -0.717 1.00 82.06 131 TRP A CA 1
ATOM 1030 C C . TRP A 1 131 ? 17.583 -6.413 -0.583 1.00 82.06 131 TRP A C 1
ATOM 1032 O O . TRP A 1 131 ? 17.092 -6.131 0.513 1.00 82.06 131 TRP A O 1
ATOM 1042 N N . PHE A 1 132 ? 16.968 -6.145 -1.730 1.00 83.94 132 PHE A N 1
ATOM 1043 C CA . PHE A 1 132 ? 15.593 -5.691 -1.807 1.00 83.94 132 PHE A CA 1
ATOM 1044 C C . PHE A 1 132 ? 14.949 -6.173 -3.115 1.00 83.94 132 PHE A C 1
ATOM 1046 O O . PHE A 1 132 ? 15.654 -6.324 -4.121 1.00 83.94 132 PHE A O 1
ATOM 1053 N N . PRO A 1 133 ? 13.621 -6.386 -3.129 1.00 82.69 133 PRO A N 1
ATOM 1054 C CA . PRO A 1 133 ? 12.910 -6.850 -4.314 1.00 82.69 133 PRO A CA 1
ATOM 1055 C C . PRO A 1 133 ? 13.018 -5.839 -5.463 1.00 82.69 133 PRO A C 1
ATOM 1057 O O . PRO A 1 133 ? 12.828 -4.635 -5.277 1.00 82.69 133 PRO A O 1
ATOM 1060 N N . ARG A 1 134 ? 13.331 -6.323 -6.670 1.00 79.62 134 ARG A N 1
ATOM 1061 C CA . ARG A 1 134 ? 13.491 -5.496 -7.886 1.00 79.62 134 ARG A CA 1
ATOM 1062 C C . ARG A 1 134 ? 12.233 -5.466 -8.751 1.00 79.62 134 ARG A C 1
ATOM 1064 O O . ARG A 1 134 ? 11.997 -4.475 -9.436 1.00 79.62 134 ARG A O 1
ATOM 1071 N N . HIS A 1 135 ? 11.426 -6.516 -8.687 1.00 86.19 135 HIS A N 1
ATOM 1072 C CA . HIS A 1 135 ? 10.124 -6.640 -9.339 1.00 86.19 135 HIS A CA 1
ATOM 1073 C C . HIS A 1 135 ? 9.083 -7.092 -8.310 1.00 86.19 135 HIS A C 1
ATOM 1075 O O . HIS A 1 135 ? 9.418 -7.824 -7.379 1.00 86.19 135 HIS A O 1
ATOM 1081 N N . ILE A 1 136 ? 7.819 -6.699 -8.488 1.00 86.25 136 ILE A N 1
ATOM 1082 C CA . ILE A 1 136 ? 6.729 -7.004 -7.544 1.00 86.25 136 ILE A CA 1
ATOM 1083 C C . ILE A 1 136 ? 6.581 -8.507 -7.239 1.00 86.25 136 ILE A C 1
ATOM 1085 O O . ILE A 1 136 ? 6.218 -8.880 -6.127 1.00 86.25 136 ILE A O 1
ATOM 1089 N N . SER A 1 137 ? 6.899 -9.386 -8.195 1.00 84.00 137 SER A N 1
ATOM 1090 C CA . SER A 1 137 ? 6.837 -10.840 -7.988 1.00 84.00 137 SER A CA 1
ATOM 1091 C C . SER A 1 137 ? 7.886 -11.353 -6.999 1.00 84.00 137 SER A C 1
ATOM 1093 O O . SER A 1 137 ? 7.704 -12.413 -6.411 1.00 84.00 137 SER A O 1
ATOM 1095 N N . GLU A 1 138 ? 8.982 -10.622 -6.785 1.00 83.56 138 GLU A N 1
ATOM 1096 C CA . GLU A 1 138 ? 10.028 -11.011 -5.832 1.00 83.56 138 GLU A CA 1
ATOM 1097 C C . GLU A 1 138 ? 9.581 -10.864 -4.374 1.00 83.56 138 GLU A C 1
ATOM 1099 O O . GLU A 1 138 ? 10.223 -11.436 -3.493 1.00 83.56 138 GLU A O 1
ATOM 1104 N N . LEU A 1 139 ? 8.447 -10.199 -4.112 1.00 88.81 139 LEU A N 1
ATOM 1105 C CA . LEU A 1 139 ? 7.812 -10.202 -2.791 1.00 88.81 139 LEU A CA 1
ATOM 1106 C C . LEU A 1 139 ? 7.452 -11.627 -2.333 1.00 88.81 139 LEU A C 1
ATOM 1108 O O . LEU A 1 139 ? 7.435 -11.890 -1.131 1.00 88.81 139 LEU A O 1
ATOM 1112 N N . ASP A 1 140 ? 7.262 -12.579 -3.259 1.00 85.12 140 ASP A N 1
ATOM 1113 C CA . ASP A 1 140 ? 7.086 -14.006 -2.939 1.00 85.12 140 ASP A CA 1
ATOM 1114 C C . ASP A 1 140 ? 8.229 -14.571 -2.081 1.00 85.12 140 ASP A C 1
ATOM 1116 O O . ASP A 1 140 ? 7.998 -15.485 -1.292 1.00 85.12 140 ASP A O 1
ATOM 1120 N N . ARG A 1 141 ? 9.447 -14.021 -2.197 1.00 83.38 141 ARG A N 1
ATOM 1121 C CA . ARG A 1 141 ? 10.624 -14.487 -1.446 1.00 83.38 141 ARG A CA 1
ATOM 1122 C C . ARG A 1 141 ? 10.569 -14.136 0.035 1.00 83.38 141 ARG A C 1
ATOM 1124 O O . ARG A 1 141 ? 11.078 -14.898 0.845 1.00 83.38 141 ARG A O 1
ATOM 1131 N N . VAL A 1 142 ? 9.972 -12.995 0.374 1.00 82.69 142 VAL A N 1
ATOM 1132 C CA . VAL A 1 142 ? 9.980 -12.454 1.744 1.00 82.69 142 VAL A CA 1
ATOM 1133 C C . VAL A 1 142 ? 8.669 -12.659 2.488 1.00 82.69 142 VAL A C 1
ATOM 1135 O O . VAL A 1 142 ? 8.631 -12.619 3.710 1.00 82.69 142 VAL A O 1
ATOM 1138 N N . SER A 1 143 ? 7.588 -12.944 1.765 1.00 84.25 143 SER A N 1
ATOM 1139 C CA . SER A 1 143 ? 6.238 -13.065 2.337 1.00 84.25 143 SER A CA 1
ATOM 1140 C C . SER A 1 143 ? 6.075 -14.194 3.351 1.00 84.25 143 SER A C 1
ATOM 1142 O O . SER A 1 143 ? 5.129 -14.184 4.135 1.00 84.25 143 SER A O 1
ATOM 1144 N N . ASN A 1 144 ? 6.983 -15.171 3.326 1.00 83.31 144 ASN A N 1
ATOM 1145 C CA . ASN A 1 144 ? 6.958 -16.325 4.216 1.00 83.31 144 ASN A CA 1
ATOM 1146 C C . ASN A 1 144 ? 7.905 -16.167 5.417 1.00 83.31 144 ASN A C 1
ATOM 1148 O O . ASN A 1 144 ? 7.907 -17.034 6.290 1.00 83.31 144 ASN A O 1
ATOM 1152 N N . ASN A 1 145 ? 8.658 -15.062 5.502 1.00 84.69 145 ASN A N 1
ATOM 1153 C CA . ASN A 1 145 ? 9.584 -14.756 6.598 1.00 84.69 145 ASN A CA 1
ATOM 1154 C C . ASN A 1 145 ? 8.831 -14.222 7.829 1.00 84.69 145 ASN A C 1
ATOM 1156 O O . ASN A 1 145 ? 9.114 -13.141 8.348 1.00 84.69 145 ASN A O 1
ATOM 1160 N N . VAL A 1 146 ? 7.825 -14.974 8.275 1.00 81.81 146 VAL A N 1
ATOM 1161 C CA . VAL A 1 146 ? 6.998 -14.610 9.424 1.00 81.81 146 VAL A CA 1
ATOM 1162 C C . VAL A 1 146 ? 7.735 -14.958 10.706 1.00 81.81 146 VAL A C 1
ATOM 1164 O O . VAL A 1 146 ? 8.026 -16.128 10.955 1.00 81.81 146 VAL A O 1
ATOM 1167 N N . PHE A 1 147 ? 8.022 -13.947 11.524 1.00 78.69 147 PHE A N 1
ATOM 1168 C CA . PHE A 1 147 ? 8.774 -14.127 12.768 1.00 78.69 147 PHE A CA 1
ATOM 1169 C C . PHE A 1 147 ? 7.877 -14.192 14.014 1.00 78.69 147 PHE A C 1
ATOM 1171 O O . PHE A 1 147 ? 8.304 -14.738 15.027 1.00 78.69 147 PHE A O 1
ATOM 1178 N N . MET A 1 148 ? 6.643 -13.671 13.950 1.00 77.31 148 MET A N 1
ATOM 1179 C CA . MET A 1 148 ? 5.680 -13.667 15.062 1.00 77.31 148 MET A CA 1
ATOM 1180 C C . MET A 1 148 ? 4.230 -13.792 14.578 1.00 77.31 148 MET A C 1
ATOM 1182 O O . MET A 1 148 ? 3.904 -13.407 13.454 1.00 77.31 148 MET A O 1
ATOM 1186 N N . TYR A 1 149 ? 3.362 -14.317 15.451 1.00 76.62 149 TYR A N 1
ATOM 1187 C CA . TYR A 1 149 ? 1.910 -14.431 15.247 1.00 76.62 149 TYR A CA 1
ATOM 1188 C C . TYR A 1 149 ? 1.504 -15.111 13.927 1.00 76.62 149 TYR A C 1
ATOM 1190 O O . TYR A 1 149 ? 0.497 -14.763 13.312 1.00 76.62 149 TYR A O 1
ATOM 1198 N N . GLY A 1 150 ? 2.307 -16.082 13.482 1.00 76.25 150 GLY A N 1
ATOM 1199 C CA . GLY A 1 150 ? 1.997 -16.947 12.346 1.00 76.25 150 GLY A CA 1
ATOM 1200 C C . GLY A 1 150 ? 1.029 -18.065 12.744 1.00 76.25 150 GLY A C 1
ATOM 1201 O O . GLY A 1 150 ? -0.076 -17.819 13.228 1.00 76.25 150 GLY A O 1
ATOM 1202 N N . LYS A 1 151 ? 1.467 -19.315 12.558 1.00 76.31 151 LYS A N 1
ATOM 1203 C CA . LYS A 1 151 ? 0.742 -20.513 13.019 1.00 76.31 151 LYS A CA 1
ATOM 1204 C C . LYS A 1 151 ? 0.765 -20.683 14.545 1.00 76.31 151 LYS A C 1
ATOM 1206 O O . LYS A 1 151 ? -0.179 -21.214 15.125 1.00 76.31 151 LYS A O 1
ATOM 1211 N N . ASP A 1 152 ? 1.854 -20.247 15.176 1.00 79.12 152 ASP A N 1
ATOM 1212 C CA . ASP A 1 152 ? 2.100 -20.419 16.602 1.00 79.12 152 ASP A CA 1
ATOM 1213 C C . ASP A 1 152 ? 1.591 -19.189 17.363 1.00 79.12 152 ASP A C 1
ATOM 1215 O O . ASP A 1 152 ? 1.790 -18.051 16.932 1.00 79.12 152 ASP A O 1
ATOM 1219 N N . LEU A 1 153 ? 0.910 -19.437 18.484 1.00 80.12 153 LEU A N 1
ATOM 1220 C CA . LEU A 1 153 ? 0.349 -18.409 19.362 1.00 80.12 153 LEU A CA 1
ATOM 1221 C C . LEU A 1 153 ? 1.118 -18.382 20.680 1.00 80.12 153 LEU A C 1
ATOM 1223 O O . LEU A 1 153 ? 1.472 -19.441 21.208 1.00 80.12 153 LEU A O 1
ATOM 1227 N N . ASP A 1 154 ? 1.290 -17.190 21.241 1.00 81.38 154 ASP A N 1
ATOM 1228 C CA . ASP A 1 154 ? 1.875 -17.022 22.570 1.00 81.38 154 ASP A CA 1
ATOM 1229 C C . ASP A 1 154 ? 0.972 -17.616 23.665 1.00 81.38 154 ASP A C 1
ATOM 1231 O O . ASP A 1 154 ? -0.246 -17.744 23.509 1.00 81.38 154 ASP A O 1
ATOM 1235 N N . ALA A 1 155 ? 1.567 -18.004 24.797 1.00 81.88 155 ALA A N 1
ATOM 1236 C CA . ALA A 1 155 ? 0.863 -18.709 25.874 1.00 81.88 155 ALA A CA 1
ATOM 1237 C C . ALA A 1 155 ? -0.243 -17.874 26.551 1.00 81.88 155 ALA A C 1
ATOM 1239 O O . ALA A 1 155 ? -1.182 -18.434 27.127 1.00 81.88 155 ALA A O 1
ATOM 1240 N N . ASP A 1 156 ? -0.121 -16.551 26.502 1.00 81.50 156 ASP A N 1
ATOM 1241 C CA . ASP A 1 156 ? -1.078 -15.564 27.000 1.00 81.50 156 ASP A CA 1
ATOM 1242 C C . ASP A 1 156 ? -2.150 -15.183 25.964 1.00 81.50 156 ASP A C 1
ATOM 1244 O O . ASP A 1 156 ? -3.155 -14.566 26.328 1.00 81.50 156 ASP A O 1
ATOM 1248 N N . HIS A 1 157 ? -2.011 -15.614 24.704 1.00 83.56 157 HIS A N 1
ATOM 1249 C CA . HIS A 1 157 ? -3.006 -15.370 23.665 1.00 83.56 157 HIS A CA 1
ATOM 1250 C C . HIS A 1 157 ? -4.357 -16.028 24.037 1.00 83.56 157 HIS A C 1
ATOM 1252 O O . HIS A 1 157 ? -4.399 -17.215 24.391 1.00 83.56 157 HIS A O 1
ATOM 1258 N N . PRO A 1 158 ? -5.507 -15.331 23.906 1.00 84.31 158 PRO A N 1
ATOM 1259 C CA . PRO A 1 158 ? -6.815 -15.846 24.338 1.00 84.31 1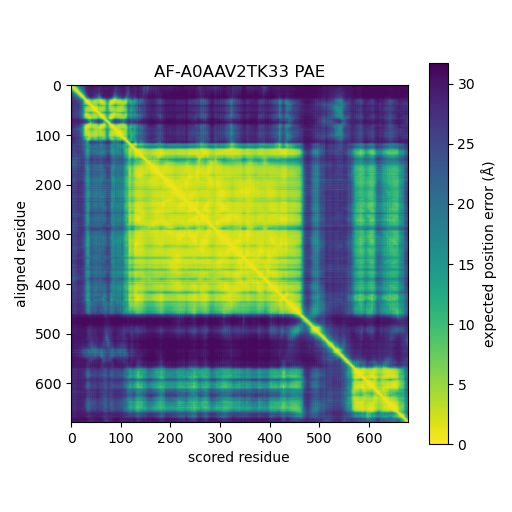58 PRO A CA 1
ATOM 1260 C C . PRO A 1 158 ? -7.216 -17.164 23.655 1.00 84.31 158 PRO A C 1
ATOM 1262 O O . PRO A 1 158 ? -7.901 -17.991 24.257 1.00 84.31 158 PRO A O 1
ATOM 1265 N N . GLY A 1 159 ? -6.749 -17.371 22.423 1.00 86.31 159 GLY A N 1
ATOM 1266 C CA . GLY A 1 159 ? -6.929 -18.596 21.639 1.00 86.31 159 GLY A CA 1
ATOM 1267 C C . GLY A 1 159 ? -5.893 -19.706 21.875 1.00 86.31 159 GLY A C 1
ATOM 1268 O O . GLY A 1 159 ? -6.004 -20.754 21.249 1.00 86.31 159 GLY A O 1
ATOM 1269 N N . PHE A 1 160 ? -4.896 -19.540 22.756 1.00 87.12 160 PHE A N 1
ATOM 1270 C CA . PHE A 1 160 ? -3.811 -20.525 22.932 1.00 87.12 160 PHE A CA 1
ATOM 1271 C C . PHE A 1 160 ? -4.319 -21.919 23.337 1.00 87.12 160 PHE A C 1
ATOM 1273 O O . PHE A 1 160 ? -3.848 -22.949 22.850 1.00 87.12 160 PHE A O 1
ATOM 1280 N N . LYS A 1 161 ? -5.319 -21.966 24.226 1.00 90.31 161 LYS A N 1
ATOM 1281 C CA . LYS A 1 161 ? -5.933 -23.225 24.686 1.00 90.31 161 LYS A CA 1
ATOM 1282 C C . LYS A 1 161 ? -7.049 -23.722 23.765 1.00 90.31 161 LYS A C 1
ATOM 1284 O O . LYS A 1 161 ? -7.455 -24.878 23.892 1.00 90.31 161 LYS A O 1
ATOM 1289 N N . ASP A 1 162 ? -7.511 -22.894 22.834 1.00 92.62 162 ASP A N 1
ATOM 1290 C CA . ASP A 1 162 ? -8.546 -23.253 21.874 1.00 92.62 162 ASP A CA 1
ATOM 1291 C C . ASP A 1 162 ? -7.919 -24.053 20.718 1.00 92.62 162 ASP A C 1
ATOM 1293 O O . ASP A 1 162 ? -7.032 -23.598 19.993 1.00 92.62 162 ASP A O 1
ATOM 1297 N N . LYS A 1 163 ? -8.319 -25.320 20.587 1.00 93.94 163 LYS A N 1
ATOM 1298 C CA . LYS A 1 163 ? -7.819 -26.203 19.523 1.00 93.94 163 LYS A CA 1
ATOM 1299 C C . LYS A 1 163 ? -8.426 -25.857 18.165 1.00 93.94 163 LYS A C 1
ATOM 1301 O O . LYS A 1 163 ? -7.744 -26.011 17.155 1.00 93.94 163 LYS A O 1
ATOM 1306 N N . GLU A 1 164 ? -9.679 -25.417 18.141 1.00 94.38 164 GLU A N 1
ATOM 1307 C CA . GLU A 1 164 ? -10.384 -25.066 16.911 1.00 94.38 164 GLU A CA 1
ATOM 1308 C C . GLU A 1 164 ? -9.821 -23.765 16.342 1.00 94.38 164 GLU A C 1
ATOM 1310 O O . GLU A 1 164 ? -9.450 -23.730 15.170 1.00 94.38 164 GLU A O 1
ATOM 1315 N N . TYR A 1 165 ? -9.622 -22.751 17.189 1.00 93.62 165 TYR A N 1
ATOM 1316 C CA . TYR A 1 165 ? -9.002 -21.489 16.779 1.00 93.62 165 TYR A CA 1
ATOM 1317 C C . TYR A 1 165 ? -7.571 -21.680 16.255 1.00 93.62 165 TYR A C 1
ATOM 1319 O O . TYR A 1 165 ? -7.212 -21.117 15.224 1.00 93.62 165 TYR A O 1
ATOM 1327 N N . ARG A 1 166 ? -6.751 -22.521 16.904 1.00 92.88 166 ARG A N 1
ATOM 1328 C CA . ARG A 1 166 ? -5.392 -22.827 16.414 1.00 92.88 166 ARG A CA 1
ATOM 1329 C C . ARG A 1 166 ? -5.397 -23.518 15.055 1.00 92.88 166 AR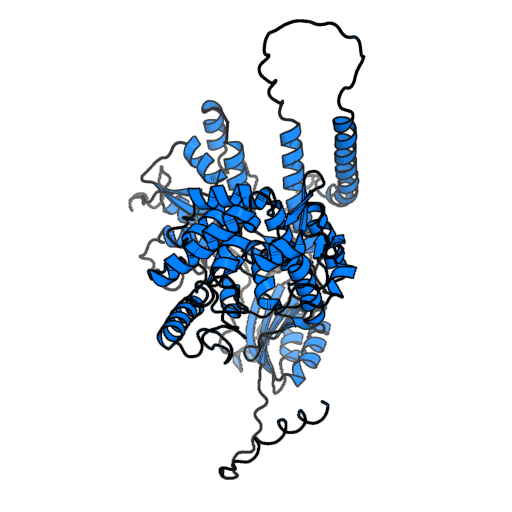G A C 1
ATOM 1331 O O . ARG A 1 166 ? -4.670 -23.100 14.163 1.00 92.88 166 ARG A O 1
ATOM 1338 N N . LYS A 1 167 ? -6.261 -24.520 14.867 1.00 94.75 167 LYS A N 1
ATOM 1339 C CA . LYS A 1 167 ? -6.426 -25.182 13.564 1.00 94.75 167 LYS A CA 1
ATOM 1340 C C . LYS A 1 167 ? -6.912 -24.197 12.496 1.00 94.75 167 LYS A C 1
ATOM 1342 O O . LYS A 1 167 ? -6.484 -24.253 11.347 1.00 94.75 167 LYS A O 1
ATOM 1347 N N . ARG A 1 168 ? -7.799 -23.275 12.877 1.00 95.31 168 ARG A N 1
ATOM 1348 C CA . ARG A 1 168 ? -8.287 -22.208 12.001 1.00 95.31 168 ARG A CA 1
ATOM 1349 C C . ARG A 1 168 ? -7.164 -21.237 11.612 1.00 95.31 168 ARG A C 1
ATOM 1351 O O . ARG A 1 168 ? -7.081 -20.862 10.449 1.00 95.31 168 ARG A O 1
ATOM 1358 N N . ARG A 1 169 ? -6.259 -20.891 12.534 1.00 93.75 169 ARG A N 1
ATOM 1359 C CA . ARG A 1 169 ? -5.058 -20.078 12.263 1.00 93.75 169 ARG A CA 1
ATOM 1360 C C . ARG A 1 169 ? -4.055 -20.766 11.347 1.00 93.75 169 ARG A C 1
ATOM 1362 O O . ARG A 1 169 ? -3.545 -20.116 10.441 1.00 93.75 169 ARG A O 1
ATOM 1369 N N . GLU A 1 170 ? -3.827 -22.061 11.534 1.00 94.25 170 GLU A N 1
ATOM 1370 C CA . GLU A 1 170 ? -2.975 -22.863 10.650 1.00 94.25 170 GLU A CA 1
ATOM 1371 C C . GLU A 1 170 ? -3.494 -22.838 9.203 1.00 94.25 170 GLU A C 1
ATOM 1373 O O . GLU A 1 170 ? -2.729 -22.539 8.293 1.00 94.25 170 GLU A O 1
ATOM 1378 N N . MET A 1 171 ? -4.810 -22.986 8.995 1.00 96.12 171 MET A N 1
ATOM 1379 C CA . MET A 1 171 ? -5.429 -22.840 7.667 1.00 96.12 171 MET A CA 1
ATOM 1380 C C . MET A 1 171 ? -5.133 -21.472 7.025 1.00 96.12 171 MET A C 1
ATOM 1382 O O . MET A 1 171 ? -4.802 -21.409 5.842 1.00 96.12 171 MET A O 1
ATOM 1386 N N . PHE A 1 172 ? -5.263 -20.369 7.771 1.00 96.06 172 PHE A N 1
ATOM 1387 C CA . PHE A 1 172 ? -4.959 -19.031 7.245 1.00 96.06 172 PHE A CA 1
ATOM 1388 C C . PHE A 1 172 ? -3.473 -18.862 6.915 1.00 96.06 172 PHE A C 1
ATOM 1390 O O . PHE A 1 172 ? -3.132 -18.272 5.887 1.00 96.06 172 PHE A O 1
ATOM 1397 N N . ALA A 1 173 ? -2.595 -19.397 7.764 1.00 94.00 173 ALA A N 1
ATOM 1398 C CA . ALA A 1 173 ? -1.160 -19.374 7.527 1.00 94.00 173 ALA A CA 1
ATOM 1399 C C . ALA A 1 173 ? -0.798 -20.162 6.259 1.00 94.00 173 ALA A C 1
ATOM 1401 O O . ALA A 1 173 ? -0.069 -19.646 5.414 1.00 94.00 173 ALA A O 1
ATOM 1402 N N . ASP A 1 174 ? -1.377 -21.349 6.069 1.00 95.06 174 ASP A N 1
ATOM 1403 C CA . ASP A 1 174 ? -1.176 -22.171 4.873 1.00 95.06 174 ASP A CA 1
ATOM 1404 C C . ASP A 1 174 ? -1.610 -21.447 3.596 1.00 95.06 174 ASP A C 1
ATOM 1406 O O . ASP A 1 174 ? -0.907 -21.504 2.584 1.00 95.06 174 ASP A O 1
ATOM 1410 N N . ILE A 1 175 ? -2.733 -20.724 3.628 1.00 95.94 175 ILE A N 1
ATOM 1411 C CA . ILE A 1 175 ? -3.185 -19.909 2.492 1.00 95.94 175 ILE A CA 1
ATOM 1412 C C . ILE A 1 175 ? -2.133 -18.855 2.134 1.00 95.94 175 ILE A C 1
ATOM 1414 O O . ILE A 1 175 ? -1.739 -18.751 0.970 1.00 95.94 175 ILE A O 1
ATOM 1418 N N . ALA A 1 176 ? -1.639 -18.112 3.124 1.00 95.50 176 ALA A N 1
ATOM 1419 C CA . ALA A 1 176 ? -0.626 -17.087 2.900 1.00 95.50 176 ALA A CA 1
ATOM 1420 C C . ALA A 1 176 ? 0.710 -17.680 2.414 1.00 95.50 176 ALA A C 1
ATOM 1422 O O . ALA A 1 176 ? 1.290 -17.170 1.455 1.00 95.50 176 ALA A O 1
ATOM 1423 N N . TYR A 1 177 ? 1.169 -18.794 2.996 1.00 92.81 177 TYR A N 1
ATOM 1424 C CA . TYR A 1 177 ? 2.428 -19.443 2.612 1.00 92.81 177 TYR A CA 1
ATOM 1425 C C . TYR A 1 177 ? 2.421 -20.001 1.186 1.00 92.81 177 TYR A C 1
ATOM 1427 O O . TYR A 1 177 ? 3.479 -20.076 0.541 1.00 92.81 177 TYR A O 1
ATOM 1435 N N . ASN A 1 178 ? 1.245 -20.378 0.681 1.00 95.31 178 ASN A N 1
ATOM 1436 C CA . ASN A 1 178 ? 1.063 -20.920 -0.664 1.00 95.31 178 ASN A CA 1
ATOM 1437 C C . ASN A 1 178 ? 0.682 -19.864 -1.711 1.00 95.31 178 ASN A C 1
ATOM 1439 O O . ASN A 1 178 ? 0.814 -20.137 -2.904 1.00 95.31 178 ASN A O 1
ATOM 1443 N N . TYR A 1 179 ? 0.275 -18.661 -1.299 1.00 96.31 179 TYR A N 1
ATOM 1444 C CA . TYR A 1 179 ? -0.038 -17.575 -2.224 1.00 96.31 179 TYR A CA 1
ATOM 1445 C C . TYR A 1 179 ? 1.203 -17.123 -3.007 1.00 96.31 179 TYR A C 1
ATOM 1447 O O . TYR A 1 179 ? 2.285 -16.913 -2.444 1.00 96.31 179 TYR A O 1
ATOM 1455 N N . ARG A 1 180 ? 1.056 -16.957 -4.322 1.00 92.44 180 ARG A N 1
ATOM 1456 C CA . ARG A 1 180 ? 2.101 -16.436 -5.215 1.00 92.44 180 ARG A CA 1
ATOM 1457 C C . ARG A 1 180 ? 1.598 -15.249 -6.015 1.00 92.44 180 ARG A C 1
ATOM 1459 O O . ARG A 1 180 ? 0.406 -15.141 -6.309 1.00 92.44 180 ARG A O 1
ATOM 1466 N N . TYR A 1 181 ? 2.516 -14.360 -6.388 1.00 88.81 181 TYR A N 1
ATOM 1467 C CA . TYR A 1 181 ? 2.192 -13.223 -7.244 1.00 88.81 181 TYR A CA 1
ATOM 1468 C C . TYR A 1 181 ? 1.477 -13.682 -8.526 1.00 88.81 181 TYR A C 1
ATOM 1470 O O . TYR A 1 181 ? 1.869 -14.660 -9.158 1.00 88.81 181 TYR A O 1
ATOM 1478 N N . GLY A 1 182 ? 0.422 -12.955 -8.902 1.00 84.19 182 GLY A N 1
ATOM 1479 C CA . GLY A 1 182 ? -0.398 -13.235 -10.083 1.00 84.19 182 GLY A CA 1
ATOM 1480 C C . GLY A 1 182 ? -1.624 -14.112 -9.813 1.00 84.19 182 GLY A C 1
ATOM 1481 O O . GLY A 1 182 ? -2.546 -14.109 -10.625 1.00 84.19 182 GLY A O 1
ATOM 1482 N N . GLN A 1 183 ? -1.683 -14.808 -8.675 1.00 92.06 183 GLN A N 1
ATOM 1483 C CA . GLN A 1 183 ? -2.863 -15.578 -8.280 1.00 92.06 183 GLN A CA 1
ATOM 1484 C C . GLN A 1 183 ? -3.953 -14.666 -7.693 1.00 92.06 183 GLN A C 1
ATOM 1486 O O . GLN A 1 183 ? -3.624 -13.672 -7.043 1.00 92.06 183 GLN A O 1
ATOM 1491 N N . PRO A 1 184 ? -5.245 -14.996 -7.871 1.00 95.69 184 PRO A N 1
ATOM 1492 C CA . PRO A 1 184 ? -6.301 -14.369 -7.083 1.00 95.69 184 PRO A CA 1
ATOM 1493 C C . PRO A 1 184 ? -6.147 -14.757 -5.609 1.00 95.69 184 PRO A C 1
ATOM 1495 O O . PRO A 1 184 ? -5.777 -15.894 -5.293 1.00 95.69 184 PRO A O 1
ATOM 1498 N N . ILE A 1 185 ? -6.449 -13.836 -4.697 1.00 97.62 185 ILE A N 1
ATOM 1499 C CA . ILE A 1 185 ? -6.381 -14.113 -3.260 1.00 97.62 185 ILE A CA 1
ATOM 1500 C C . ILE A 1 185 ? -7.489 -15.118 -2.898 1.00 97.62 185 ILE A C 1
ATOM 1502 O O . ILE A 1 185 ? -8.660 -14.867 -3.210 1.00 97.62 185 ILE A O 1
ATOM 1506 N N . PRO A 1 186 ? -7.168 -16.250 -2.239 1.00 97.56 186 PRO A N 1
ATOM 1507 C CA . PRO A 1 186 ? -8.170 -17.254 -1.899 1.00 97.56 186 PRO A CA 1
ATOM 1508 C C . PRO A 1 186 ? -9.298 -16.686 -1.033 1.00 97.56 186 PRO A C 1
ATOM 1510 O O . PRO A 1 186 ? -9.055 -16.045 -0.005 1.00 97.56 186 PRO A O 1
ATOM 1513 N N . LYS A 1 187 ? -10.542 -16.939 -1.459 1.00 97.12 187 LYS A N 1
ATOM 1514 C CA . LYS A 1 187 ? -11.741 -16.555 -0.707 1.00 97.12 187 LYS A CA 1
ATOM 1515 C C . LYS A 1 187 ? -11.933 -17.479 0.493 1.00 97.12 187 LYS A C 1
ATOM 1517 O O . LYS A 1 187 ? -11.712 -18.686 0.401 1.00 97.12 187 LYS A O 1
ATOM 1522 N N . ILE A 1 188 ? -12.373 -16.900 1.602 1.00 97.19 188 ILE A N 1
ATOM 1523 C CA . ILE A 1 188 ? -12.569 -17.583 2.878 1.00 97.19 188 ILE A CA 1
ATOM 1524 C C . ILE A 1 188 ? -14.059 -17.670 3.179 1.00 97.19 188 ILE A C 1
ATOM 1526 O O . ILE A 1 188 ? -14.756 -16.656 3.231 1.00 97.19 188 ILE A O 1
ATOM 1530 N N . GLU A 1 189 ? -14.531 -18.879 3.464 1.00 97.19 189 GLU A N 1
ATOM 1531 C CA . GLU A 1 189 ? -15.820 -19.073 4.117 1.00 97.19 189 GLU A CA 1
ATOM 1532 C C . GLU A 1 189 ? -15.654 -18.850 5.626 1.00 97.19 189 GLU A C 1
ATOM 1534 O O . GLU A 1 189 ? -15.224 -19.742 6.365 1.00 97.19 189 GLU A O 1
ATOM 1539 N N . TYR A 1 190 ? -15.925 -17.622 6.076 1.00 97.88 190 TYR A N 1
ATOM 1540 C CA . TYR A 1 190 ? -15.899 -17.273 7.495 1.00 97.88 190 TYR A CA 1
ATOM 1541 C C . TYR A 1 190 ? -17.064 -17.935 8.241 1.00 97.88 190 TYR A C 1
ATOM 1543 O O . TYR A 1 190 ? -18.196 -17.983 7.754 1.00 97.88 190 TYR A O 1
ATOM 1551 N N . THR A 1 191 ? -16.788 -18.434 9.441 1.00 98.00 191 THR A N 1
ATOM 1552 C CA . THR A 1 191 ? -17.784 -19.043 10.325 1.00 98.00 191 THR A CA 1
ATOM 1553 C C . THR A 1 191 ? -18.727 -17.987 10.895 1.00 98.00 191 THR A C 1
ATOM 1555 O O . THR A 1 191 ? -18.405 -16.801 10.981 1.00 98.00 191 THR A O 1
ATOM 1558 N N . GLU A 1 192 ? -19.890 -18.418 11.376 1.00 97.62 192 GLU A N 1
ATOM 1559 C CA . GLU A 1 192 ? -20.851 -17.514 12.016 1.00 97.62 192 GLU A CA 1
ATOM 1560 C C . GLU A 1 192 ? -20.295 -16.841 13.281 1.00 97.62 192 GLU A C 1
ATOM 1562 O O . GLU A 1 192 ? -20.669 -15.713 13.600 1.00 97.62 192 GLU A O 1
ATOM 1567 N N . THR A 1 193 ? -19.378 -17.497 13.998 1.00 97.00 193 THR A N 1
ATOM 1568 C CA . THR A 1 193 ? -18.690 -16.897 15.152 1.00 97.00 193 THR A CA 1
ATOM 1569 C C . THR A 1 193 ? -17.764 -15.767 14.708 1.00 97.00 193 THR A C 1
ATOM 1571 O O . THR A 1 193 ? -17.810 -14.684 15.287 1.00 97.00 193 THR A O 1
ATOM 1574 N N . GLU A 1 194 ? -16.982 -15.984 13.649 1.00 97.94 194 GLU A N 1
ATOM 1575 C CA . GLU A 1 194 ? -16.082 -14.975 13.073 1.00 97.94 194 GLU A CA 1
ATOM 1576 C C . GLU A 1 194 ? -16.879 -13.761 12.558 1.00 97.94 194 GLU A C 1
ATOM 1578 O O . GLU A 1 194 ? -16.568 -12.622 12.909 1.00 97.94 194 GLU A O 1
ATOM 1583 N N . LYS A 1 195 ? -17.982 -13.989 11.830 1.00 98.25 195 LYS A N 1
ATOM 1584 C CA . LYS A 1 195 ? -18.875 -12.912 11.357 1.00 98.25 195 LYS A CA 1
ATOM 1585 C C . LYS A 1 195 ? -19.490 -12.108 12.500 1.00 98.25 195 LYS A C 1
ATOM 1587 O O . LYS A 1 195 ? -19.566 -10.884 12.419 1.00 98.25 195 LYS A O 1
ATOM 1592 N N . LYS A 1 196 ? -19.899 -12.765 13.592 1.00 97.88 196 LYS A N 1
ATOM 1593 C CA . LYS A 1 196 ? -20.422 -12.079 14.788 1.00 97.88 196 LYS A CA 1
ATOM 1594 C C . LYS A 1 196 ? -19.361 -11.221 15.471 1.00 97.88 196 LYS A C 1
ATOM 1596 O O . LYS A 1 196 ? -19.677 -10.109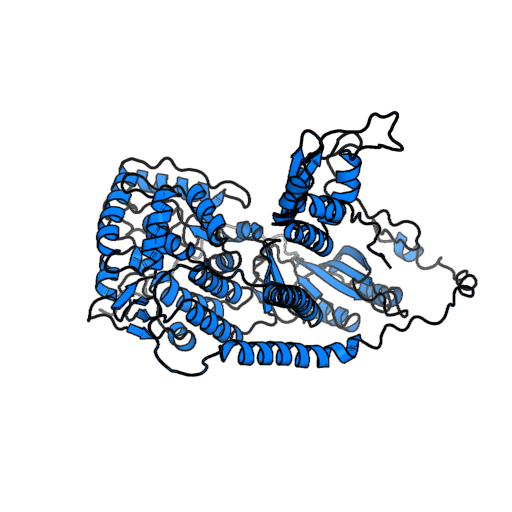 15.897 1.00 97.88 196 LYS A O 1
ATOM 1601 N N . THR A 1 197 ? -18.127 -11.712 15.573 1.00 97.00 197 THR A N 1
ATOM 1602 C CA . THR A 1 197 ? -17.002 -10.940 16.116 1.00 97.00 197 THR A CA 1
ATOM 1603 C C . THR A 1 197 ? -16.725 -9.708 15.258 1.00 97.00 197 THR A C 1
ATOM 1605 O O . THR A 1 197 ? -16.675 -8.605 15.801 1.00 97.00 197 THR A O 1
ATOM 1608 N N . TRP A 1 198 ? -16.659 -9.865 13.933 1.00 97.75 198 TRP A N 1
ATOM 1609 C CA . TRP A 1 198 ? -16.530 -8.747 12.995 1.00 97.75 198 TRP A CA 1
ATOM 1610 C C . TRP A 1 198 ? -17.653 -7.722 13.166 1.00 97.75 198 TRP A C 1
ATOM 1612 O O . TRP A 1 198 ? -17.378 -6.549 13.402 1.00 97.75 198 TRP A O 1
ATOM 1622 N N . GLY A 1 199 ? -18.916 -8.158 13.129 1.00 97.56 199 GLY A N 1
ATOM 1623 C CA . GLY A 1 199 ? -20.062 -7.257 13.251 1.00 97.56 199 GLY A CA 1
ATOM 1624 C C . GLY A 1 199 ? -20.093 -6.507 14.582 1.00 97.56 199 GLY A C 1
ATOM 1625 O O . GLY A 1 199 ? -20.503 -5.349 14.639 1.00 97.56 199 GLY A O 1
ATOM 1626 N N . CYS A 1 200 ? -19.602 -7.127 15.659 1.00 96.31 200 CYS A N 1
ATOM 1627 C CA . CYS A 1 200 ? -19.424 -6.464 16.947 1.00 96.31 200 CYS A CA 1
ATOM 1628 C C . CYS A 1 200 ? -18.427 -5.297 16.855 1.00 96.31 200 CYS A C 1
ATOM 1630 O O . CYS A 1 200 ? -18.764 -4.178 17.241 1.00 96.31 200 CYS A O 1
ATOM 1632 N N . VAL A 1 201 ? -17.237 -5.542 16.302 1.00 95.88 201 VAL A N 1
ATOM 1633 C CA . VAL A 1 201 ? -16.175 -4.534 16.152 1.00 95.88 201 VAL A CA 1
ATOM 1634 C C . VAL A 1 201 ? -16.589 -3.435 15.172 1.00 95.88 201 VAL A C 1
ATOM 1636 O O . VAL A 1 201 ? -16.494 -2.250 15.496 1.00 95.88 201 VAL A O 1
ATOM 1639 N N . PHE A 1 202 ? -17.121 -3.824 14.012 1.00 96.88 202 PHE A N 1
ATOM 1640 C CA . PHE A 1 202 ? -17.602 -2.926 12.965 1.00 96.88 202 PHE A CA 1
ATOM 1641 C C . PHE A 1 202 ? -18.622 -1.929 13.514 1.00 96.88 202 PHE A C 1
ATOM 1643 O O . PHE A 1 202 ? -18.461 -0.719 13.358 1.00 96.88 202 PHE A O 1
ATOM 1650 N N . ARG A 1 203 ? -19.654 -2.420 14.208 1.00 96.44 203 ARG A N 1
ATOM 1651 C CA . ARG A 1 203 ? -20.723 -1.586 14.767 1.00 96.44 203 ARG A CA 1
ATOM 1652 C C . ARG A 1 203 ? -20.224 -0.599 15.817 1.00 96.44 203 ARG A C 1
ATOM 1654 O O . ARG A 1 203 ? -20.699 0.532 15.865 1.00 96.44 203 ARG A O 1
ATOM 1661 N N . GLU A 1 204 ? -19.311 -1.007 16.694 1.00 95.19 204 GLU A N 1
ATOM 1662 C CA . GLU A 1 204 ? -18.815 -0.102 17.734 1.00 95.19 204 GLU A CA 1
ATOM 1663 C C . GLU A 1 204 ? -17.855 0.960 17.182 1.00 95.19 204 GLU A C 1
ATOM 1665 O O . GLU A 1 204 ? -17.924 2.119 17.598 1.00 95.19 204 GLU A O 1
ATOM 1670 N N . LEU A 1 205 ? -17.011 0.612 16.208 1.00 95.25 205 LEU A N 1
ATOM 1671 C CA . LEU A 1 205 ? -16.090 1.564 15.586 1.00 95.25 205 LEU A CA 1
ATOM 1672 C C . LEU A 1 205 ? -16.803 2.561 14.664 1.00 95.25 205 LEU A C 1
ATOM 1674 O O . LEU A 1 205 ? -16.535 3.760 14.737 1.00 95.25 205 LEU A O 1
ATOM 1678 N N . THR A 1 206 ? -17.766 2.108 13.858 1.00 95.06 206 THR A N 1
ATOM 1679 C CA . THR A 1 206 ? -18.546 2.981 12.957 1.00 95.06 206 THR A CA 1
ATOM 1680 C C . THR A 1 206 ? -19.296 4.090 13.692 1.00 95.06 206 THR A C 1
ATOM 1682 O O . THR A 1 206 ? -19.315 5.222 13.209 1.00 95.06 206 THR A O 1
ATOM 1685 N N . LYS A 1 207 ? -19.804 3.831 14.906 1.00 95.81 207 LYS A N 1
ATOM 1686 C CA . LYS A 1 207 ? -20.377 4.874 15.784 1.00 95.81 207 LYS A CA 1
ATOM 1687 C C . LYS A 1 207 ? -19.370 5.973 16.138 1.00 95.81 207 LYS A C 1
ATOM 1689 O O . LYS A 1 207 ? -19.751 7.127 16.314 1.00 95.81 207 LYS A O 1
ATOM 1694 N N . LEU A 1 208 ? -18.093 5.622 16.294 1.00 96.12 208 LEU A N 1
ATOM 1695 C CA . LEU A 1 208 ? -17.037 6.567 16.663 1.00 96.12 208 LEU A CA 1
ATOM 1696 C C . LEU A 1 208 ? -16.470 7.299 15.452 1.00 96.12 208 LEU A C 1
ATOM 1698 O O . LEU A 1 208 ? -16.089 8.462 15.585 1.00 96.12 208 LEU A O 1
ATOM 1702 N N . TYR A 1 209 ? -16.434 6.667 14.277 1.00 97.75 209 TYR A N 1
ATOM 1703 C CA . TYR A 1 209 ? -15.804 7.247 13.093 1.00 97.75 209 TYR A CA 1
ATOM 1704 C C . TYR A 1 209 ? -16.357 8.615 12.726 1.00 97.75 209 TYR A C 1
ATOM 1706 O O . TYR A 1 209 ? -15.559 9.496 12.421 1.00 97.75 209 TYR A O 1
ATOM 1714 N N . GLU A 1 210 ? -17.667 8.846 12.845 1.00 93.69 210 GLU A N 1
ATOM 1715 C CA . GLU A 1 210 ? -18.284 10.150 12.553 1.00 93.69 210 GLU A CA 1
ATOM 1716 C C . GLU A 1 210 ? -17.606 11.324 13.272 1.00 93.69 210 GLU A C 1
ATOM 1718 O O . GLU A 1 210 ? -17.502 12.417 12.711 1.00 93.69 210 GLU A O 1
ATOM 1723 N N . THR A 1 211 ? -17.128 11.080 14.493 1.00 94.94 211 THR A N 1
ATOM 1724 C CA . THR A 1 211 ? -16.551 12.085 15.390 1.00 94.94 211 THR A CA 1
ATOM 1725 C C . THR A 1 211 ? -15.055 11.912 15.624 1.00 94.94 211 THR A C 1
ATOM 1727 O O . THR A 1 211 ? -14.438 12.831 16.143 1.00 94.94 211 THR A O 1
ATOM 1730 N N . HIS A 1 212 ? -14.450 10.779 15.275 1.00 97.62 212 HIS A N 1
ATOM 1731 C CA . HIS A 1 212 ? -13.047 10.501 15.597 1.00 97.62 212 HIS A CA 1
ATOM 1732 C C . HIS A 1 212 ? -12.183 10.317 14.347 1.00 97.62 212 HIS A C 1
ATOM 1734 O O . HIS A 1 212 ? -11.030 10.740 14.346 1.00 97.62 212 HIS A O 1
ATOM 1740 N N . ALA A 1 213 ? -12.715 9.736 13.270 1.00 98.25 213 ALA A N 1
ATOM 1741 C CA . ALA A 1 213 ? -11.946 9.476 12.058 1.00 98.25 213 ALA A CA 1
ATOM 1742 C C . ALA A 1 213 ? -11.858 10.717 11.158 1.00 98.25 213 ALA A C 1
ATOM 1744 O O . ALA A 1 213 ? -12.785 11.532 11.088 1.00 98.25 213 ALA A O 1
ATOM 1745 N N . CYS A 1 214 ? -10.747 10.847 10.436 1.00 98.19 214 CYS A N 1
ATOM 1746 C CA . CYS A 1 214 ? -10.596 11.869 9.406 1.00 98.19 214 CYS A CA 1
ATOM 1747 C C . CYS A 1 214 ? -11.625 11.693 8.273 1.00 98.19 214 CYS A C 1
ATOM 1749 O O . CYS A 1 214 ? -12.253 10.641 8.101 1.00 98.19 214 CYS A O 1
ATOM 1751 N N . ARG A 1 215 ? -11.837 12.747 7.488 1.00 97.75 215 ARG A N 1
ATOM 1752 C CA . ARG A 1 215 ? -12.772 12.770 6.359 1.00 97.75 215 ARG A CA 1
ATOM 1753 C C . ARG A 1 215 ? -12.439 11.705 5.316 1.00 97.75 215 ARG A C 1
ATOM 1755 O O . ARG A 1 215 ? -13.352 10.993 4.907 1.00 97.75 215 ARG A O 1
ATOM 1762 N N . ALA A 1 216 ? -11.164 11.564 4.949 1.00 97.25 216 ALA A N 1
ATOM 1763 C CA . ALA A 1 216 ? -10.716 10.596 3.945 1.00 97.25 216 ALA A CA 1
ATOM 1764 C C . ALA A 1 216 ? -11.117 9.159 4.317 1.00 97.25 216 ALA A C 1
ATOM 1766 O O . ALA A 1 216 ? -11.704 8.448 3.502 1.00 97.25 216 ALA A O 1
ATOM 1767 N N . HIS A 1 217 ? -10.901 8.765 5.579 1.00 98.62 217 HIS A N 1
ATOM 1768 C CA . HIS A 1 217 ? -11.322 7.460 6.095 1.00 98.62 217 HIS A CA 1
ATOM 1769 C C . HIS A 1 217 ? -12.831 7.247 5.944 1.00 98.62 217 HIS A C 1
ATOM 1771 O O . HIS A 1 217 ? -13.259 6.271 5.330 1.00 98.62 217 HIS A O 1
ATOM 1777 N N . ARG A 1 218 ? -13.645 8.189 6.436 1.00 98.06 218 ARG A N 1
ATOM 1778 C CA . ARG A 1 218 ? -15.114 8.082 6.405 1.00 98.06 218 ARG A CA 1
ATOM 1779 C C . ARG A 1 218 ? -15.674 8.012 4.987 1.00 98.06 218 ARG A C 1
ATOM 1781 O O . ARG A 1 218 ? -16.624 7.272 4.735 1.00 98.06 218 ARG A O 1
ATOM 1788 N N . GLU A 1 219 ? -15.132 8.806 4.070 1.00 97.56 219 GLU A N 1
ATOM 1789 C CA . GLU A 1 219 ? -15.565 8.823 2.671 1.00 97.56 219 GLU A CA 1
ATOM 1790 C C . GLU A 1 219 ? -15.195 7.521 1.958 1.00 97.56 219 GLU A C 1
ATOM 1792 O O . GLU A 1 219 ? -16.031 6.940 1.263 1.00 97.56 219 GLU A O 1
ATOM 1797 N N . ASN A 1 220 ? -13.980 7.015 2.174 1.00 97.94 220 ASN A N 1
ATOM 1798 C CA . ASN A 1 220 ? -13.536 5.771 1.558 1.00 97.94 220 ASN A CA 1
ATOM 1799 C C . ASN A 1 220 ? -14.190 4.531 2.173 1.00 97.94 220 ASN A C 1
ATOM 1801 O O . ASN A 1 220 ? -14.478 3.594 1.431 1.00 97.94 220 ASN A O 1
ATOM 1805 N N . LEU A 1 221 ? -14.512 4.534 3.471 1.00 98.25 221 LEU A N 1
ATOM 1806 C CA . LEU A 1 221 ? -15.259 3.446 4.105 1.00 98.25 221 LEU A CA 1
ATOM 1807 C C . LEU A 1 221 ? -16.630 3.254 3.440 1.00 98.25 221 LEU A C 1
ATOM 1809 O O . LEU A 1 221 ? -16.974 2.135 3.078 1.00 98.25 221 LEU A O 1
ATOM 1813 N N . LYS A 1 222 ? -17.359 4.340 3.149 1.00 97.69 222 LYS A N 1
ATOM 1814 C CA . LYS A 1 222 ? -18.639 4.273 2.410 1.00 97.69 222 LYS A CA 1
ATOM 1815 C C . LYS A 1 222 ? -18.493 3.663 1.014 1.00 97.69 222 LYS A C 1
ATOM 1817 O O . LYS A 1 222 ? -19.408 3.024 0.497 1.00 97.69 222 LYS A O 1
ATOM 1822 N N . LEU A 1 223 ? -17.351 3.887 0.364 1.00 96.75 223 LEU A N 1
ATOM 1823 C CA . LEU A 1 223 ? -17.067 3.320 -0.955 1.00 96.75 223 LEU A CA 1
ATOM 1824 C C . LEU A 1 223 ? -16.702 1.835 -0.848 1.00 96.75 223 LEU A C 1
ATOM 1826 O O . LEU A 1 223 ? -17.150 1.050 -1.680 1.00 96.75 223 LEU A O 1
ATOM 1830 N N . LEU A 1 224 ? -15.975 1.439 0.196 1.00 97.81 224 LEU A N 1
ATOM 1831 C CA . LEU A 1 224 ? -15.695 0.038 0.513 1.00 97.81 224 LEU A CA 1
ATOM 1832 C C . LEU A 1 224 ? -16.978 -0.740 0.860 1.00 97.81 224 LEU A C 1
ATOM 1834 O O . LEU A 1 224 ? -17.140 -1.874 0.409 1.00 97.81 224 LEU A O 1
ATOM 1838 N N . GLU A 1 225 ? -17.932 -0.125 1.563 1.00 97.38 225 GLU A N 1
ATOM 1839 C CA . GLU A 1 225 ? -19.265 -0.707 1.808 1.00 97.38 225 GLU A CA 1
ATOM 1840 C C . GLU A 1 225 ? -20.015 -0.969 0.504 1.00 97.38 225 GLU A C 1
ATOM 1842 O O . GLU A 1 225 ? -20.628 -2.020 0.313 1.00 97.38 225 GLU A O 1
ATOM 1847 N N . LYS A 1 226 ? -19.923 -0.028 -0.437 1.00 96.50 226 LYS A N 1
ATOM 1848 C CA . LYS A 1 226 ? -20.635 -0.113 -1.710 1.00 96.50 226 LYS A CA 1
ATOM 1849 C C . LYS A 1 226 ? -19.999 -1.082 -2.709 1.00 96.50 226 LYS A C 1
ATOM 1851 O O . LYS A 1 226 ? -20.729 -1.710 -3.472 1.00 96.50 226 LYS A O 1
ATOM 1856 N N . PHE A 1 227 ? -18.670 -1.163 -2.751 1.00 94.38 227 PHE A N 1
ATOM 1857 C CA . PHE A 1 227 ? -17.947 -1.805 -3.857 1.00 94.38 227 PHE A CA 1
ATOM 1858 C C . PHE A 1 227 ? -17.013 -2.946 -3.443 1.00 94.38 227 PHE A C 1
ATOM 1860 O O . PHE A 1 227 ? -16.604 -3.710 -4.310 1.00 94.38 227 PHE A O 1
ATOM 1867 N N . ALA A 1 228 ? -16.692 -3.091 -2.155 1.00 95.38 228 ALA A N 1
ATOM 1868 C CA . ALA A 1 228 ? -15.728 -4.080 -1.661 1.00 95.38 228 ALA A CA 1
ATOM 1869 C C . ALA A 1 228 ? -16.296 -4.989 -0.554 1.00 95.38 228 ALA A C 1
ATOM 1871 O O . ALA A 1 228 ? -15.547 -5.645 0.166 1.00 95.38 228 ALA A O 1
ATOM 1872 N N . GLY A 1 229 ? -17.624 -5.038 -0.409 1.00 94.75 229 GLY A N 1
ATOM 1873 C CA . GLY A 1 229 ? -18.307 -6.012 0.445 1.00 94.75 229 GLY A CA 1
ATOM 1874 C C . GLY A 1 229 ? -18.285 -5.709 1.943 1.00 94.75 229 GLY A C 1
ATOM 1875 O O . GLY A 1 229 ? -18.639 -6.590 2.725 1.00 94.75 229 GLY A O 1
ATOM 1876 N N . TYR A 1 230 ? -17.907 -4.495 2.358 1.00 98.25 230 TYR A N 1
ATOM 1877 C CA . TYR A 1 230 ? -17.947 -4.117 3.772 1.00 98.25 230 TYR A CA 1
ATOM 1878 C C . TYR A 1 230 ? -19.396 -4.004 4.242 1.00 98.25 230 TYR A C 1
ATOM 1880 O O . TYR A 1 230 ? -20.199 -3.262 3.679 1.00 98.25 230 TYR A O 1
ATOM 1888 N N . LYS A 1 231 ? -19.735 -4.745 5.291 1.00 96.69 231 LYS A N 1
ATOM 1889 C CA . LYS A 1 231 ? -21.033 -4.679 5.963 1.00 96.69 231 LYS A CA 1
ATOM 1890 C C . LYS A 1 231 ? -20.901 -5.268 7.358 1.00 96.69 231 LYS A C 1
ATOM 1892 O O . LYS A 1 231 ? -20.044 -6.108 7.597 1.00 96.69 231 LYS A O 1
ATOM 1897 N N . GLU A 1 232 ? -21.783 -4.885 8.273 1.00 97.31 232 GLU A N 1
ATOM 1898 C CA . GLU A 1 232 ? -21.763 -5.419 9.642 1.00 97.31 232 GLU A CA 1
ATOM 1899 C C . GLU A 1 232 ? -21.966 -6.946 9.684 1.00 97.31 232 GLU A C 1
ATOM 1901 O O . GLU A 1 232 ? -21.417 -7.630 10.541 1.00 97.31 232 GLU A O 1
ATOM 1906 N N . SER A 1 233 ? -22.749 -7.499 8.754 1.00 97.00 233 SER A N 1
ATOM 1907 C CA . SER A 1 233 ? -23.174 -8.902 8.801 1.00 97.00 233 SER A CA 1
ATOM 1908 C C . SER A 1 233 ? -22.145 -9.910 8.278 1.00 97.00 233 SER A C 1
ATOM 1910 O O . SER A 1 233 ? -22.396 -11.109 8.374 1.00 97.00 233 SER A O 1
ATOM 1912 N N . ASP A 1 234 ? -21.064 -9.469 7.632 1.00 95.50 234 ASP A N 1
ATOM 1913 C CA . ASP A 1 234 ? -20.125 -10.366 6.947 1.00 95.50 234 ASP A CA 1
ATOM 1914 C C . ASP A 1 234 ? -18.779 -9.686 6.690 1.00 95.50 234 ASP A C 1
ATOM 1916 O O . ASP A 1 234 ? -18.725 -8.468 6.506 1.00 95.50 234 ASP A O 1
ATOM 1920 N N . LEU A 1 235 ? -17.712 -10.480 6.622 1.00 96.50 235 LEU A N 1
ATOM 1921 C CA . LEU A 1 235 ? -16.371 -9.966 6.366 1.00 96.50 235 LEU A CA 1
ATOM 1922 C C . LEU A 1 235 ? -16.144 -9.739 4.863 1.00 96.50 235 LEU A C 1
ATOM 1924 O O . LEU A 1 235 ? -16.504 -10.600 4.051 1.00 96.50 235 LEU A O 1
ATOM 1928 N N . PRO A 1 236 ? -15.495 -8.630 4.471 1.00 97.69 236 PRO A N 1
ATOM 1929 C CA . PRO A 1 236 ? -15.069 -8.436 3.094 1.00 97.69 236 PRO A CA 1
ATOM 1930 C C . PRO A 1 236 ? -13.945 -9.419 2.731 1.00 97.69 236 PRO A C 1
ATOM 1932 O O . PRO A 1 236 ? -13.114 -9.791 3.559 1.00 97.69 236 PRO A O 1
ATOM 1935 N N . GLN A 1 237 ? -13.908 -9.836 1.466 1.00 98.25 237 GLN A N 1
ATOM 1936 C CA . GLN A 1 237 ? -12.872 -10.731 0.950 1.00 98.25 237 GLN A CA 1
ATOM 1937 C C . GLN A 1 237 ? -11.687 -9.916 0.434 1.00 98.25 237 GLN A C 1
ATOM 1939 O O . GLN A 1 237 ? -11.879 -8.964 -0.323 1.00 98.25 237 GLN A O 1
ATOM 1944 N N . LEU A 1 238 ? -10.459 -10.320 0.777 1.00 98.38 238 LEU A N 1
ATOM 1945 C CA . LEU A 1 238 ? -9.254 -9.569 0.402 1.00 98.38 238 LEU A CA 1
ATOM 1946 C C . LEU A 1 238 ? -9.110 -9.359 -1.108 1.00 98.38 238 LEU A C 1
ATOM 1948 O O . LEU A 1 238 ? -8.632 -8.308 -1.515 1.00 98.38 238 LEU A O 1
ATOM 1952 N N . GLU A 1 239 ? -9.537 -10.317 -1.936 1.00 98.06 239 GLU A N 1
ATOM 1953 C CA . GLU A 1 239 ? -9.512 -10.173 -3.398 1.00 98.06 239 GLU A CA 1
ATOM 1954 C C . GLU A 1 239 ? -10.361 -8.981 -3.863 1.00 98.06 239 GLU A C 1
ATOM 1956 O O . GLU A 1 239 ? -9.908 -8.157 -4.656 1.00 98.06 239 GLU A O 1
ATOM 1961 N N . ASP A 1 240 ? -11.571 -8.840 -3.319 1.00 98.00 240 ASP A N 1
ATOM 1962 C CA . ASP A 1 240 ? -12.498 -7.773 -3.698 1.00 98.00 240 ASP A CA 1
ATOM 1963 C C . ASP A 1 240 ? -11.960 -6.402 -3.216 1.00 98.00 240 ASP A C 1
ATOM 1965 O O . ASP A 1 240 ? -11.997 -5.416 -3.956 1.00 98.00 240 ASP A O 1
ATOM 1969 N N . VAL A 1 241 ? -11.343 -6.356 -2.027 1.00 98.62 241 VAL A N 1
ATOM 1970 C CA . VAL A 1 241 ? -10.660 -5.158 -1.495 1.00 98.62 241 VAL A CA 1
ATOM 1971 C C . VAL A 1 241 ? -9.415 -4.794 -2.311 1.00 98.62 241 VAL A C 1
ATOM 1973 O O . VAL A 1 241 ? -9.219 -3.628 -2.651 1.00 98.62 241 VAL A O 1
ATOM 1976 N N . SER A 1 242 ? -8.589 -5.778 -2.671 1.00 98.38 242 SER A N 1
ATOM 1977 C CA . SER A 1 242 ? -7.388 -5.600 -3.496 1.00 98.38 242 SER A CA 1
ATOM 1978 C C . SER A 1 242 ? -7.743 -5.033 -4.870 1.00 98.38 242 SER A C 1
ATOM 1980 O O . SER A 1 242 ? -7.091 -4.108 -5.354 1.00 98.38 242 SER A O 1
ATOM 1982 N N . ASN A 1 243 ? -8.822 -5.534 -5.477 1.00 96.62 243 ASN A N 1
ATOM 1983 C CA . ASN A 1 243 ? -9.337 -5.037 -6.750 1.00 96.62 243 ASN A CA 1
ATOM 1984 C C . ASN A 1 243 ? -9.814 -3.581 -6.636 1.00 96.62 243 ASN A C 1
ATOM 1986 O O . ASN A 1 243 ? -9.420 -2.750 -7.456 1.00 96.62 243 ASN A O 1
ATOM 1990 N N . PHE A 1 244 ? -10.565 -3.249 -5.582 1.00 97.81 244 PHE A N 1
ATOM 1991 C CA . PHE A 1 244 ? -10.999 -1.878 -5.312 1.00 97.81 244 PHE A CA 1
ATOM 1992 C C . PHE A 1 244 ? -9.819 -0.911 -5.123 1.00 97.81 244 PHE A C 1
ATOM 1994 O O . PHE A 1 244 ? -9.780 0.154 -5.743 1.00 97.81 244 PHE A O 1
ATOM 2001 N N . LEU A 1 245 ? -8.828 -1.270 -4.300 1.00 98.19 245 LEU A N 1
ATOM 2002 C CA . LEU A 1 245 ? -7.645 -0.431 -4.075 1.00 98.19 245 LEU A CA 1
ATOM 2003 C C . LEU A 1 245 ? -6.823 -0.247 -5.354 1.00 98.19 245 LEU A C 1
ATOM 2005 O O . LEU A 1 245 ? -6.354 0.862 -5.635 1.00 98.19 245 LEU A O 1
ATOM 2009 N N . ARG A 1 246 ? -6.716 -1.295 -6.178 1.00 95.62 246 ARG A N 1
ATOM 2010 C CA . ARG A 1 246 ? -5.962 -1.250 -7.435 1.00 95.62 246 ARG A CA 1
ATOM 2011 C C . ARG A 1 246 ? -6.543 -0.220 -8.394 1.00 95.62 246 ARG A C 1
ATOM 2013 O O . ARG A 1 246 ? -5.786 0.517 -9.020 1.00 95.62 246 ARG A O 1
ATOM 2020 N N . GLU A 1 247 ? -7.866 -0.139 -8.479 1.00 90.69 247 GLU A N 1
ATOM 2021 C CA . GLU A 1 247 ? -8.569 0.837 -9.319 1.00 90.69 247 GLU A CA 1
ATOM 2022 C C . GLU A 1 247 ? -8.481 2.269 -8.776 1.00 90.69 247 GLU A C 1
ATOM 2024 O O . GLU A 1 247 ? -8.532 3.229 -9.546 1.00 90.69 247 GLU A O 1
ATOM 2029 N N . ARG A 1 248 ? -8.338 2.432 -7.456 1.00 92.12 248 ARG A N 1
ATOM 2030 C CA . ARG A 1 248 ? -8.352 3.743 -6.792 1.00 92.12 248 ARG A CA 1
ATOM 2031 C C . ARG A 1 248 ? -6.982 4.393 -6.696 1.00 92.12 248 ARG A C 1
ATOM 2033 O O . ARG A 1 248 ? -6.842 5.573 -7.010 1.00 92.12 248 ARG A O 1
ATOM 2040 N N . THR A 1 249 ? -5.985 3.643 -6.246 1.00 95.94 249 THR A N 1
ATOM 2041 C CA . THR A 1 249 ? -4.644 4.164 -5.941 1.00 95.94 249 THR A CA 1
ATOM 2042 C C . THR A 1 249 ? -3.535 3.266 -6.478 1.00 95.94 249 THR A C 1
ATOM 2044 O O . THR A 1 249 ? -2.356 3.563 -6.293 1.00 95.94 249 THR A O 1
ATOM 2047 N N . GLY A 1 250 ? -3.868 2.171 -7.164 1.00 94.38 250 GLY A N 1
ATOM 2048 C CA . GLY A 1 250 ? -2.891 1.176 -7.602 1.00 94.38 250 GLY A CA 1
ATOM 2049 C C . GLY A 1 250 ? -2.335 0.319 -6.464 1.00 94.38 250 GLY A C 1
ATOM 2050 O O . GLY A 1 250 ? -1.464 -0.505 -6.732 1.00 94.38 250 GLY A O 1
ATOM 2051 N N . PHE A 1 251 ? -2.815 0.493 -5.225 1.00 98.44 251 PHE A N 1
ATOM 2052 C CA . PHE A 1 251 ? -2.481 -0.414 -4.132 1.00 98.44 251 PHE A CA 1
ATOM 2053 C C . PHE A 1 251 ? -3.134 -1.776 -4.328 1.00 98.44 251 PHE A C 1
ATOM 2055 O O . PHE A 1 251 ? -4.240 -1.884 -4.844 1.00 98.44 251 PHE A O 1
ATOM 2062 N N . THR A 1 252 ? -2.451 -2.824 -3.898 1.00 98.31 252 THR A N 1
ATOM 2063 C CA . THR A 1 252 ? -2.982 -4.186 -3.861 1.00 98.31 252 THR A CA 1
ATOM 2064 C C . THR A 1 252 ? -2.723 -4.794 -2.497 1.00 98.31 252 THR A C 1
ATOM 2066 O O . THR A 1 252 ? -1.832 -4.361 -1.763 1.00 98.31 252 THR A O 1
ATOM 2069 N N . VAL A 1 253 ? -3.522 -5.795 -2.155 1.00 98.06 253 VAL A N 1
ATOM 2070 C CA . VAL A 1 253 ? -3.383 -6.546 -0.911 1.00 98.06 253 VAL A CA 1
ATOM 2071 C C . VAL A 1 253 ? -2.686 -7.867 -1.198 1.00 98.06 253 VAL A C 1
ATOM 2073 O O . VAL A 1 253 ? -2.881 -8.469 -2.256 1.00 98.06 253 VAL A O 1
ATOM 2076 N N . ARG A 1 254 ? -1.884 -8.330 -0.244 1.00 97.94 254 ARG A N 1
ATOM 2077 C CA . ARG A 1 254 ? -1.268 -9.651 -0.259 1.00 97.94 254 ARG A CA 1
ATOM 2078 C C . ARG A 1 254 ? -1.532 -10.368 1.068 1.00 97.94 254 ARG A C 1
ATOM 2080 O O . ARG A 1 254 ? -1.226 -9.783 2.104 1.00 97.94 254 ARG A O 1
ATOM 2087 N N . PRO A 1 255 ? -2.063 -11.606 1.069 1.00 97.81 255 PRO A N 1
ATOM 2088 C CA . PRO A 1 255 ? -2.258 -12.349 2.307 1.00 97.81 255 PRO A CA 1
ATOM 2089 C C . PRO A 1 255 ? -0.910 -12.631 2.978 1.00 97.81 255 PRO A C 1
ATOM 2091 O O . PRO A 1 255 ? 0.043 -13.053 2.318 1.00 97.81 255 PRO A O 1
ATOM 2094 N N . VAL A 1 256 ? -0.838 -12.410 4.288 1.00 96.56 256 VAL A N 1
ATOM 2095 C CA . VAL A 1 256 ? 0.333 -12.730 5.112 1.00 96.56 256 VAL A CA 1
ATOM 2096 C C . VAL A 1 256 ? -0.083 -13.545 6.332 1.00 96.56 256 VAL A C 1
ATOM 2098 O O . VAL A 1 256 ? -1.156 -13.332 6.897 1.00 96.56 256 VAL A O 1
ATOM 2101 N N . ALA A 1 257 ? 0.755 -14.506 6.727 1.00 93.00 257 ALA A N 1
ATOM 2102 C CA . ALA A 1 257 ? 0.440 -15.397 7.842 1.00 93.00 257 ALA A CA 1
ATOM 2103 C C . ALA A 1 257 ? 0.576 -14.709 9.214 1.00 93.00 257 ALA A C 1
ATOM 2105 O O . ALA A 1 257 ? -0.088 -15.123 10.158 1.00 93.00 257 ALA A O 1
ATOM 2106 N N . GLY A 1 258 ? 1.416 -13.675 9.325 1.00 90.44 258 GLY A N 1
ATOM 2107 C CA . GLY A 1 258 ? 1.706 -12.959 10.568 1.00 90.44 258 GLY A CA 1
ATOM 2108 C C . GLY A 1 258 ? 2.698 -11.815 10.341 1.00 90.44 258 GLY A C 1
ATOM 2109 O O . GLY A 1 258 ? 2.798 -11.293 9.231 1.00 90.44 258 GLY A O 1
ATOM 2110 N N . TYR A 1 259 ? 3.458 -11.441 11.371 1.00 88.25 259 TYR A N 1
ATOM 2111 C CA . TYR A 1 259 ? 4.403 -10.327 11.285 1.00 88.25 259 TYR A CA 1
ATOM 2112 C C . TYR A 1 259 ? 5.620 -10.658 10.424 1.00 88.25 259 TYR A C 1
ATOM 2114 O O . TYR A 1 259 ? 6.347 -11.618 10.689 1.00 88.25 259 TYR A O 1
ATOM 2122 N N . LEU A 1 260 ? 5.872 -9.792 9.447 1.00 90.06 260 LEU A N 1
ATOM 2123 C CA . LEU A 1 260 ? 7.108 -9.747 8.673 1.00 90.06 260 LEU A CA 1
ATOM 2124 C C . LEU A 1 260 ? 8.095 -8.777 9.303 1.00 90.06 260 LEU A C 1
ATOM 2126 O O . LEU A 1 260 ? 7.691 -7.801 9.941 1.00 90.06 260 LEU A O 1
ATOM 2130 N N . SER A 1 261 ? 9.388 -9.006 9.069 1.00 90.50 261 SER A N 1
ATOM 2131 C CA . SER A 1 261 ? 10.413 -8.038 9.456 1.00 90.50 261 SER A CA 1
ATOM 2132 C C . SER A 1 261 ? 10.069 -6.644 8.910 1.00 90.50 261 SER A C 1
ATOM 2134 O O . SER A 1 261 ? 9.461 -6.510 7.845 1.00 90.50 261 SER A O 1
ATOM 2136 N N . ALA A 1 262 ? 10.478 -5.584 9.615 1.00 92.12 262 ALA A N 1
ATOM 2137 C CA . ALA A 1 262 ? 10.211 -4.216 9.164 1.00 92.12 262 ALA A CA 1
ATOM 2138 C C . ALA A 1 262 ? 10.729 -3.969 7.735 1.00 92.12 262 ALA A C 1
ATOM 2140 O O . ALA A 1 262 ? 10.074 -3.293 6.948 1.00 92.12 262 ALA A O 1
ATOM 2141 N N . ARG A 1 263 ? 11.873 -4.568 7.376 1.00 93.19 263 ARG A N 1
ATOM 2142 C CA . ARG A 1 263 ? 12.435 -4.515 6.022 1.00 93.19 263 ARG A CA 1
ATOM 2143 C C . ARG A 1 263 ? 11.481 -5.126 5.001 1.00 93.19 263 ARG A C 1
ATOM 2145 O O . ARG A 1 263 ? 11.159 -4.480 4.006 1.00 93.19 263 ARG A O 1
ATOM 2152 N N . ASP A 1 264 ? 11.023 -6.345 5.255 1.00 90.94 264 ASP A N 1
ATOM 2153 C CA . ASP A 1 264 ? 10.179 -7.092 4.323 1.00 90.94 264 ASP A CA 1
ATOM 2154 C C . ASP A 1 264 ? 8.815 -6.422 4.152 1.00 90.94 264 ASP A C 1
ATOM 2156 O O . ASP A 1 264 ? 8.361 -6.226 3.021 1.00 90.94 264 ASP A O 1
ATOM 2160 N N . PHE A 1 265 ? 8.202 -5.988 5.256 1.00 96.50 265 PHE A N 1
ATOM 2161 C CA . PHE A 1 265 ? 6.924 -5.286 5.229 1.00 96.50 265 PHE A CA 1
ATOM 2162 C C . PHE A 1 265 ? 7.019 -3.956 4.470 1.00 96.50 265 PHE A C 1
ATOM 2164 O O . PHE A 1 265 ? 6.278 -3.738 3.508 1.00 96.50 265 PHE A O 1
ATOM 2171 N N . LEU A 1 266 ? 7.970 -3.087 4.842 1.00 97.44 266 LEU A N 1
ATOM 2172 C CA . LEU A 1 266 ? 8.135 -1.779 4.200 1.00 97.44 266 LEU A CA 1
ATOM 2173 C C . LEU A 1 266 ? 8.520 -1.913 2.721 1.00 97.44 266 LEU A C 1
ATOM 2175 O O . LEU A 1 266 ? 8.063 -1.113 1.901 1.00 97.44 266 LEU A O 1
ATOM 2179 N N . SER A 1 267 ? 9.272 -2.954 2.345 1.00 95.50 267 SER A N 1
ATOM 2180 C CA . SER A 1 267 ? 9.594 -3.211 0.938 1.00 95.50 267 SER A CA 1
ATOM 2181 C C . SER A 1 267 ? 8.343 -3.431 0.081 1.00 95.50 267 SER A C 1
ATOM 2183 O O . SER A 1 267 ? 8.314 -2.986 -1.064 1.00 95.50 267 SER A O 1
ATOM 2185 N N . GLY A 1 268 ? 7.275 -4.022 0.633 1.00 97.50 268 GLY A N 1
ATOM 2186 C CA . GLY A 1 268 ? 5.992 -4.187 -0.059 1.00 97.50 268 GLY A CA 1
ATOM 2187 C C . GLY A 1 268 ? 5.333 -2.851 -0.406 1.00 97.50 268 GLY A C 1
ATOM 2188 O O . GLY A 1 268 ? 4.855 -2.664 -1.530 1.00 97.50 268 GLY A O 1
ATOM 2189 N N . LEU A 1 269 ? 5.398 -1.869 0.500 1.00 98.50 269 LEU A N 1
ATOM 2190 C CA . LEU A 1 269 ? 4.838 -0.531 0.271 1.00 98.50 269 LEU A CA 1
ATOM 2191 C C . LEU A 1 269 ? 5.502 0.168 -0.928 1.00 98.50 269 LEU A C 1
ATOM 2193 O O . LEU A 1 269 ? 4.843 0.910 -1.665 1.00 98.50 269 LEU A O 1
ATOM 2197 N N . ALA A 1 270 ? 6.776 -0.136 -1.202 1.00 97.69 270 ALA A N 1
ATOM 2198 C CA . ALA A 1 270 ? 7.494 0.364 -2.376 1.00 97.69 270 ALA A CA 1
ATOM 2199 C C . ALA A 1 270 ? 6.885 -0.119 -3.703 1.00 97.69 270 ALA A C 1
ATOM 2201 O O . ALA A 1 270 ? 7.092 0.506 -4.735 1.00 97.69 270 ALA A O 1
ATOM 2202 N N . PHE A 1 271 ? 6.096 -1.194 -3.683 1.00 97.50 271 PHE A N 1
ATOM 2203 C CA . PHE A 1 271 ? 5.351 -1.715 -4.833 1.00 97.50 271 PHE A CA 1
ATOM 2204 C C . PHE A 1 271 ? 3.856 -1.404 -4.758 1.00 97.50 271 PHE A C 1
ATOM 2206 O O . PHE A 1 271 ? 3.080 -1.920 -5.562 1.00 97.50 271 PHE A O 1
ATOM 2213 N N . ARG A 1 272 ? 3.440 -0.575 -3.791 1.00 98.50 272 ARG A N 1
ATOM 2214 C CA . ARG A 1 272 ? 2.030 -0.383 -3.432 1.00 98.50 272 ARG A CA 1
ATOM 2215 C C . ARG A 1 272 ? 1.354 -1.719 -3.090 1.00 98.50 272 ARG A C 1
ATOM 2217 O O . ARG A 1 272 ? 0.218 -1.978 -3.475 1.00 98.50 272 ARG A O 1
ATOM 2224 N N . VAL A 1 273 ? 2.068 -2.594 -2.387 1.00 98.69 273 VAL A N 1
ATOM 2225 C CA . VAL A 1 273 ? 1.548 -3.865 -1.875 1.00 98.69 273 VAL A CA 1
ATOM 2226 C C . VAL A 1 273 ? 1.471 -3.771 -0.363 1.00 98.69 273 VAL A C 1
ATOM 2228 O O . VAL A 1 273 ? 2.474 -3.507 0.296 1.00 98.69 273 VAL A O 1
ATOM 2231 N N . PHE A 1 274 ? 0.283 -3.993 0.182 1.00 98.56 274 PHE A N 1
ATOM 2232 C CA . PHE A 1 274 ? 0.068 -4.060 1.619 1.00 98.56 274 PHE A CA 1
ATOM 2233 C C . PHE A 1 274 ? -0.124 -5.520 2.045 1.00 98.56 274 PHE A C 1
ATOM 2235 O O . PHE A 1 274 ? -0.978 -6.225 1.498 1.00 98.56 274 PHE A O 1
ATOM 2242 N N . TYR A 1 275 ? 0.682 -5.982 3.000 1.00 98.06 275 TYR A N 1
ATOM 2243 C CA . TYR A 1 275 ? 0.557 -7.317 3.580 1.00 98.06 275 TYR A CA 1
ATOM 2244 C C . TYR A 1 275 ? -0.573 -7.319 4.608 1.00 98.06 275 TYR A C 1
ATOM 2246 O O . TYR A 1 275 ? -0.523 -6.550 5.555 1.00 98.06 275 TYR A O 1
ATOM 2254 N N . CYS A 1 276 ? -1.581 -8.165 4.418 1.00 97.56 276 CYS A N 1
ATOM 2255 C CA . CYS A 1 276 ? -2.803 -8.179 5.220 1.00 97.56 276 CYS A CA 1
ATOM 2256 C C . CYS A 1 276 ? -3.069 -9.584 5.751 1.00 97.56 276 CYS A C 1
ATOM 2258 O O . CYS A 1 276 ? -3.057 -10.558 4.990 1.00 97.56 276 CYS A O 1
ATOM 2260 N N . THR A 1 277 ? -3.347 -9.703 7.043 1.00 96.94 277 THR A N 1
ATOM 2261 C CA . THR A 1 277 ? -3.789 -10.967 7.637 1.00 96.94 277 THR A CA 1
ATOM 2262 C C . THR A 1 277 ? -5.235 -11.285 7.230 1.00 96.94 277 THR A C 1
ATOM 2264 O O . THR A 1 277 ? -6.033 -10.396 6.922 1.00 96.94 277 THR A O 1
ATOM 2267 N N . GLN A 1 278 ? -5.586 -12.576 7.186 1.00 97.00 278 GLN A N 1
ATOM 2268 C CA . GLN A 1 278 ? -6.956 -13.039 6.884 1.00 97.00 278 GLN A CA 1
ATOM 2269 C C . GLN A 1 278 ? -7.710 -13.576 8.103 1.00 97.00 278 GLN A C 1
ATOM 2271 O O . GLN A 1 278 ? -8.930 -13.745 8.035 1.00 97.00 278 GLN A O 1
ATOM 2276 N N . TYR A 1 279 ? -7.001 -13.860 9.197 1.00 96.12 279 TYR A N 1
ATOM 2277 C CA . TYR A 1 279 ? -7.610 -14.351 10.426 1.00 96.12 279 TYR A CA 1
ATOM 2278 C C . TYR A 1 279 ? -8.269 -13.212 11.203 1.00 96.12 279 TYR A C 1
ATOM 2280 O O . TYR A 1 279 ? -7.837 -12.065 11.130 1.00 96.12 279 TYR A O 1
ATOM 2288 N N . ILE A 1 280 ? -9.288 -13.544 11.990 1.00 95.94 280 ILE A N 1
ATOM 2289 C CA . ILE A 1 280 ? -9.956 -12.609 12.896 1.00 95.94 280 ILE A CA 1
ATOM 2290 C C . ILE A 1 280 ? -9.570 -12.912 14.345 1.00 95.94 280 ILE A C 1
ATOM 2292 O O . ILE A 1 280 ? -9.338 -14.073 14.693 1.00 95.94 280 ILE A O 1
ATOM 2296 N N . ARG A 1 281 ? -9.530 -11.881 15.193 1.00 94.12 281 ARG A N 1
ATOM 2297 C CA . ARG A 1 281 ? -9.303 -11.999 16.639 1.00 94.12 281 ARG A CA 1
ATOM 2298 C C . ARG A 1 281 ? -10.264 -12.987 17.305 1.00 94.12 281 ARG A C 1
ATOM 2300 O O . ARG A 1 281 ? -11.398 -13.201 16.871 1.00 94.12 281 ARG A O 1
ATOM 2307 N N . HIS A 1 282 ? -9.823 -13.549 18.424 1.00 94.62 282 HIS A N 1
ATOM 2308 C CA . HIS A 1 282 ? -10.594 -14.532 19.174 1.00 94.62 282 HIS A CA 1
ATOM 2309 C C . HIS A 1 282 ? -11.889 -13.932 19.762 1.00 94.62 282 HIS A C 1
ATOM 2311 O O . HIS A 1 282 ? -11.876 -12.893 20.419 1.00 94.62 282 HIS A O 1
ATOM 2317 N N . SER A 1 283 ? -13.015 -14.634 19.618 1.00 93.25 283 SER A N 1
ATOM 2318 C CA . SER A 1 283 ? -14.356 -14.136 19.982 1.00 93.25 283 SER A CA 1
ATOM 2319 C C . SER A 1 283 ? -14.567 -13.816 21.468 1.00 93.25 283 SER A C 1
ATOM 2321 O O . SER A 1 283 ? -15.471 -13.057 21.808 1.00 93.25 283 SER A O 1
ATOM 2323 N N . LYS A 1 284 ? -13.737 -14.379 22.354 1.00 90.31 284 LYS A N 1
ATOM 2324 C CA . LYS A 1 284 ? -13.763 -14.114 23.805 1.00 90.31 284 LYS A CA 1
ATOM 2325 C C . LYS A 1 284 ? -13.432 -12.661 24.161 1.00 90.31 284 LYS A C 1
ATOM 2327 O O . LYS A 1 284 ? -13.923 -12.182 25.179 1.00 90.31 284 LYS A O 1
ATOM 2332 N N . ASP A 1 285 ? -12.614 -11.991 23.354 1.00 85.94 285 ASP A N 1
ATOM 2333 C CA . ASP A 1 285 ? -12.247 -10.592 23.567 1.00 85.94 285 ASP A CA 1
ATOM 2334 C C . ASP A 1 285 ? -12.292 -9.823 22.237 1.00 85.94 285 ASP A C 1
ATOM 2336 O O . ASP A 1 285 ? -11.271 -9.591 21.596 1.00 85.94 285 ASP A O 1
ATOM 2340 N N . PRO A 1 286 ? -13.491 -9.460 21.751 1.00 87.19 286 PRO A N 1
ATOM 2341 C CA . PRO A 1 286 ? -13.628 -8.808 20.452 1.00 87.19 286 PRO A CA 1
ATOM 2342 C C . PRO A 1 286 ? -13.064 -7.377 20.451 1.00 87.19 286 PRO A C 1
ATOM 2344 O O . PRO A 1 286 ? -12.782 -6.827 19.389 1.00 87.19 286 PRO A O 1
ATOM 2347 N N . MET A 1 287 ? -12.895 -6.750 21.618 1.00 86.00 287 MET A N 1
ATOM 2348 C CA . MET A 1 287 ? -12.520 -5.335 21.720 1.00 86.00 287 MET A CA 1
ATOM 2349 C C . MET A 1 287 ? -11.014 -5.110 21.848 1.00 86.00 287 MET A C 1
ATOM 2351 O O . MET A 1 287 ? -10.573 -3.965 21.752 1.00 86.00 287 MET A O 1
ATOM 2355 N N . TYR A 1 288 ? -10.234 -6.174 22.031 1.00 78.56 288 TYR A N 1
ATOM 2356 C CA . TYR A 1 288 ? -8.790 -6.103 22.187 1.00 78.56 288 TYR A CA 1
ATOM 2357 C C . TYR A 1 288 ? -8.097 -7.245 21.444 1.00 78.56 288 TYR A C 1
ATOM 2359 O O . TYR A 1 288 ? -8.537 -8.391 21.460 1.00 78.56 288 TYR A O 1
ATOM 2367 N N . THR A 1 289 ? -6.987 -6.923 20.792 1.00 80.75 289 THR A N 1
ATOM 2368 C CA . THR A 1 289 ? -6.063 -7.903 20.229 1.00 80.75 289 THR A CA 1
ATOM 2369 C C . THR A 1 289 ? -4.663 -7.291 20.215 1.00 80.75 289 THR A C 1
ATOM 2371 O O . THR A 1 289 ? -4.529 -6.134 19.814 1.00 80.75 289 THR A O 1
ATOM 2374 N N . PRO A 1 290 ? -3.624 -8.016 20.667 1.00 72.62 290 PRO A N 1
ATOM 2375 C CA . PRO A 1 290 ? -2.238 -7.596 20.468 1.00 72.62 290 PRO A CA 1
ATOM 2376 C C . PRO A 1 290 ? -1.758 -7.862 19.031 1.00 72.62 290 PRO A C 1
ATOM 2378 O O . PRO A 1 290 ? -0.724 -7.346 18.623 1.00 72.62 290 PRO A O 1
ATOM 2381 N N . GLU A 1 291 ? -2.500 -8.672 18.270 1.00 83.06 291 GLU A N 1
ATOM 2382 C CA . GLU A 1 291 ? -2.194 -9.032 16.887 1.00 83.06 291 GLU A CA 1
ATOM 2383 C C . GLU A 1 291 ? -2.999 -8.167 15.896 1.00 83.06 291 GLU A C 1
ATOM 2385 O O . GLU A 1 291 ? -4.175 -7.884 16.166 1.00 83.06 291 GLU A O 1
ATOM 2390 N N . PRO A 1 292 ? -2.437 -7.819 14.724 1.00 87.50 292 PRO A N 1
ATOM 2391 C CA . PRO A 1 292 ? -3.121 -7.117 13.650 1.00 87.50 292 PRO A CA 1
ATOM 2392 C C . PRO A 1 292 ? -3.990 -8.124 12.891 1.00 87.50 292 PRO A C 1
ATOM 2394 O O . PRO A 1 292 ? -3.609 -8.680 11.863 1.00 87.50 292 PRO A O 1
ATOM 2397 N N . ASP A 1 293 ? -5.158 -8.427 13.454 1.00 94.56 293 ASP A N 1
ATOM 2398 C CA . ASP A 1 293 ? -6.163 -9.268 12.809 1.00 94.56 293 ASP A CA 1
ATOM 2399 C C . ASP A 1 293 ? -6.841 -8.538 11.639 1.00 94.56 293 ASP A C 1
ATOM 2401 O O . ASP A 1 293 ? -6.715 -7.325 11.471 1.00 94.56 293 ASP A O 1
ATOM 2405 N N . CYS A 1 294 ? -7.659 -9.246 10.862 1.00 94.62 294 CYS A N 1
ATOM 2406 C CA . CYS A 1 294 ? -8.328 -8.655 9.707 1.00 94.62 294 CYS A CA 1
ATOM 2407 C C . CYS A 1 294 ? -9.219 -7.450 10.068 1.00 94.62 294 CYS A C 1
ATOM 2409 O O . CYS A 1 294 ? -9.432 -6.589 9.220 1.00 94.62 294 CYS A O 1
ATOM 2411 N N . CYS A 1 295 ? -9.731 -7.333 11.303 1.00 96.38 295 CYS A N 1
ATOM 2412 C CA . CYS A 1 295 ? -10.448 -6.126 11.727 1.00 96.38 295 CYS A CA 1
ATOM 2413 C C . CYS A 1 295 ? -9.535 -4.893 11.706 1.00 96.38 295 CYS A C 1
ATOM 2415 O O . CYS A 1 295 ? -9.953 -3.843 11.217 1.00 96.38 295 CYS A O 1
ATOM 2417 N N . HIS A 1 296 ? -8.308 -5.022 12.217 1.00 96.62 296 HIS A N 1
ATOM 2418 C CA . HIS A 1 296 ? -7.303 -3.962 12.179 1.00 96.62 296 HIS A CA 1
ATOM 2419 C C . HIS A 1 296 ? -6.971 -3.563 10.742 1.00 96.62 296 HIS A C 1
ATOM 2421 O O . HIS A 1 296 ? -7.107 -2.393 10.375 1.00 96.62 296 HIS A O 1
ATOM 2427 N N . GLU A 1 297 ? -6.665 -4.551 9.907 1.00 97.56 297 GLU A N 1
ATOM 2428 C CA . GLU A 1 297 ? -6.268 -4.312 8.523 1.00 97.56 297 GLU A CA 1
ATOM 2429 C C . GLU A 1 297 ? -7.388 -3.654 7.712 1.00 97.56 297 GLU A C 1
ATOM 2431 O O . GLU A 1 297 ? -7.206 -2.607 7.084 1.00 97.56 297 GLU A O 1
ATOM 2436 N N . LEU A 1 298 ? -8.584 -4.243 7.759 1.00 98.19 298 LEU A N 1
ATOM 2437 C CA . LEU A 1 298 ? -9.707 -3.852 6.917 1.00 98.19 298 LEU A CA 1
ATOM 2438 C C . LEU A 1 298 ? -10.326 -2.523 7.346 1.00 98.19 298 LEU A C 1
ATOM 2440 O O . LEU A 1 298 ? -10.712 -1.743 6.476 1.00 98.19 298 LEU A O 1
ATOM 2444 N N . LEU A 1 299 ? -10.451 -2.258 8.649 1.00 97.81 299 LEU A N 1
ATOM 2445 C CA . LEU A 1 299 ? -11.106 -1.045 9.153 1.00 97.81 299 LEU A CA 1
ATOM 2446 C C . LEU A 1 299 ? -10.130 0.110 9.388 1.00 97.81 299 LEU A C 1
ATOM 2448 O O . LEU A 1 299 ? -10.534 1.271 9.294 1.00 97.81 299 LEU A O 1
ATOM 2452 N N . GLY A 1 300 ? -8.863 -0.195 9.671 1.00 97.44 300 GLY A N 1
ATOM 2453 C CA . GLY A 1 300 ? -7.807 0.790 9.868 1.00 97.44 300 GLY A CA 1
ATOM 2454 C C . GLY A 1 300 ? -7.144 1.208 8.557 1.00 97.44 300 GLY A C 1
ATOM 2455 O O . GLY A 1 300 ? -7.272 2.360 8.140 1.00 97.44 300 GLY A O 1
ATOM 2456 N N . HIS A 1 301 ? -6.458 0.278 7.888 1.00 98.62 301 HIS A N 1
ATOM 2457 C CA . HIS A 1 301 ? -5.585 0.597 6.753 1.00 98.62 301 HIS A CA 1
ATOM 2458 C C . HIS A 1 301 ? -6.330 0.825 5.437 1.00 98.62 301 HIS A C 1
ATOM 2460 O O . HIS A 1 301 ? -6.080 1.822 4.753 1.00 98.62 301 HIS A O 1
ATOM 2466 N N . MET A 1 302 ? -7.237 -0.080 5.054 1.00 98.38 302 MET A N 1
ATOM 2467 C CA . MET A 1 302 ? -7.807 -0.082 3.694 1.00 98.38 302 MET A CA 1
ATOM 2468 C C . MET A 1 302 ? -8.524 1.224 3.309 1.00 98.38 302 MET A C 1
ATOM 2470 O O . MET A 1 302 ? -8.309 1.695 2.188 1.00 98.38 302 MET A O 1
ATOM 2474 N N . PRO A 1 303 ? -9.325 1.875 4.183 1.00 98.62 303 PRO A N 1
ATOM 2475 C CA . PRO A 1 303 ? -9.960 3.143 3.829 1.00 98.62 303 PRO A CA 1
ATOM 2476 C C . PRO A 1 303 ? -8.940 4.256 3.562 1.00 98.62 303 PRO A C 1
ATOM 2478 O O . PRO A 1 303 ? -9.167 5.097 2.694 1.00 98.62 303 PRO A O 1
ATOM 2481 N N . MET A 1 304 ? -7.804 4.254 4.264 1.00 98.62 304 MET A N 1
ATOM 2482 C CA . MET A 1 304 ? -6.744 5.238 4.048 1.00 98.62 304 MET A CA 1
ATOM 2483 C C . MET A 1 304 ? -5.919 4.930 2.796 1.00 98.62 304 MET A C 1
ATOM 2485 O O . MET A 1 304 ? -5.616 5.840 2.036 1.00 98.62 304 MET A O 1
ATOM 2489 N N . LEU A 1 305 ? -5.637 3.660 2.491 1.00 98.69 305 LEU A N 1
ATOM 2490 C CA . LEU A 1 305 ? -4.944 3.274 1.250 1.00 98.69 305 LEU A CA 1
ATOM 2491 C C . LEU A 1 305 ? -5.754 3.569 -0.027 1.00 98.69 305 LEU A C 1
ATOM 2493 O O . LEU A 1 305 ? -5.188 3.616 -1.121 1.00 98.69 305 LEU A O 1
ATOM 2497 N N . ALA A 1 306 ? -7.066 3.785 0.096 1.00 97.94 306 ALA A N 1
ATOM 2498 C CA . ALA A 1 306 ? -7.930 4.241 -0.993 1.00 97.94 306 ALA A CA 1
ATOM 2499 C C . ALA A 1 306 ? -7.851 5.761 -1.253 1.00 97.94 306 ALA A C 1
ATOM 2501 O O . ALA A 1 306 ? -8.399 6.241 -2.254 1.00 97.94 306 ALA A O 1
ATOM 2502 N N . ASP A 1 307 ? -7.188 6.518 -0.373 1.00 98.12 307 ASP A N 1
ATOM 2503 C CA . ASP A 1 307 ? -6.881 7.931 -0.568 1.00 98.12 307 ASP A CA 1
ATOM 2504 C C . ASP A 1 307 ? -5.558 8.094 -1.351 1.00 98.12 307 ASP A C 1
ATOM 2506 O O . ASP A 1 307 ? -4.531 7.540 -0.950 1.00 98.12 307 ASP A O 1
ATOM 2510 N N . PRO A 1 308 ? -5.538 8.828 -2.482 1.00 96.19 308 PRO A N 1
ATOM 2511 C CA . PRO A 1 308 ? -4.342 8.938 -3.316 1.00 96.19 308 PRO A CA 1
ATOM 2512 C C . PRO A 1 308 ? -3.131 9.587 -2.636 1.00 96.19 308 PRO A C 1
ATOM 2514 O O . PRO A 1 308 ? -1.998 9.235 -2.974 1.00 96.19 308 PRO A O 1
ATOM 2517 N N . THR A 1 309 ? -3.334 10.540 -1.722 1.00 96.50 309 THR A N 1
ATOM 2518 C CA . THR A 1 309 ? -2.229 11.292 -1.109 1.00 96.50 309 THR A CA 1
ATOM 2519 C C . THR A 1 309 ? -1.645 10.505 0.058 1.00 96.50 309 THR A C 1
ATOM 2521 O O . THR A 1 309 ? -0.421 10.414 0.172 1.00 96.50 309 THR A O 1
ATOM 2524 N N . PHE A 1 310 ? -2.486 9.808 0.825 1.00 98.44 310 PHE A N 1
ATOM 2525 C CA . PHE A 1 310 ? -2.049 8.814 1.802 1.00 98.44 310 PHE A CA 1
ATOM 2526 C C . PHE A 1 310 ? -1.335 7.625 1.144 1.00 98.44 310 PHE A C 1
ATOM 2528 O O . PHE A 1 310 ? -0.250 7.244 1.576 1.00 98.44 310 PHE A O 1
ATOM 2535 N N . ALA A 1 311 ? -1.874 7.074 0.053 1.00 98.25 311 ALA A N 1
ATOM 2536 C CA . ALA A 1 311 ? -1.222 5.992 -0.687 1.00 98.25 311 ALA A CA 1
ATOM 2537 C C . ALA A 1 311 ? 0.166 6.407 -1.205 1.00 98.25 311 ALA A C 1
ATOM 2539 O O . ALA A 1 311 ? 1.120 5.628 -1.144 1.00 98.25 311 ALA A O 1
ATOM 2540 N N . GLN A 1 312 ? 0.308 7.645 -1.692 1.00 97.50 312 GLN A N 1
ATOM 2541 C CA . GLN A 1 312 ? 1.610 8.173 -2.096 1.00 97.50 312 GLN A CA 1
ATOM 2542 C C . GLN A 1 312 ? 2.565 8.315 -0.904 1.00 97.50 312 GLN A C 1
ATOM 2544 O O . GLN A 1 312 ? 3.737 7.967 -1.039 1.00 97.50 312 GLN A O 1
ATOM 2549 N N . PHE A 1 313 ? 2.073 8.776 0.246 1.00 98.19 313 PHE A N 1
ATOM 2550 C CA . PHE A 1 313 ? 2.848 8.852 1.482 1.00 98.19 313 PHE A CA 1
ATOM 2551 C C . PHE A 1 313 ? 3.360 7.470 1.923 1.00 98.19 313 PHE A C 1
ATOM 2553 O O . PHE A 1 313 ? 4.562 7.303 2.127 1.00 98.19 313 PHE A O 1
ATOM 2560 N N . SER A 1 314 ? 2.493 6.453 1.979 1.00 98.38 314 SER A N 1
ATOM 2561 C CA . SER A 1 314 ? 2.885 5.076 2.319 1.00 98.38 314 SER A CA 1
ATOM 2562 C C . SER A 1 314 ? 3.907 4.502 1.337 1.00 98.38 314 SER A C 1
ATOM 2564 O O . SER A 1 314 ? 4.879 3.864 1.741 1.00 98.38 314 SER A O 1
ATOM 2566 N N . HIS A 1 315 ? 3.715 4.760 0.043 1.00 98.19 315 HIS A N 1
ATOM 2567 C CA . HIS A 1 315 ? 4.636 4.332 -1.005 1.00 98.19 315 HIS A CA 1
ATOM 2568 C C . HIS A 1 315 ? 6.028 4.970 -0.866 1.00 98.19 315 HIS A C 1
ATOM 2570 O O . HIS A 1 315 ? 7.034 4.294 -1.077 1.00 98.19 315 HIS A O 1
ATOM 2576 N N . GLU A 1 316 ? 6.098 6.241 -0.465 1.00 97.38 316 GLU A N 1
ATOM 2577 C CA . GLU A 1 316 ? 7.357 6.961 -0.243 1.00 97.38 316 GLU A CA 1
ATOM 2578 C C . GLU A 1 316 ? 8.171 6.356 0.911 1.00 97.38 316 GLU A C 1
ATOM 2580 O O . GLU A 1 316 ? 9.379 6.159 0.778 1.00 97.38 316 GLU A O 1
ATOM 2585 N N . ILE A 1 317 ? 7.509 5.974 2.012 1.00 97.75 317 ILE A N 1
ATOM 2586 C CA . ILE A 1 317 ? 8.158 5.239 3.113 1.00 97.75 317 ILE A CA 1
ATOM 2587 C C . ILE A 1 317 ? 8.733 3.913 2.597 1.00 97.75 317 ILE A C 1
ATOM 2589 O O . ILE A 1 317 ? 9.868 3.557 2.920 1.00 97.75 317 ILE A O 1
ATOM 2593 N N . GLY A 1 318 ? 7.976 3.204 1.757 1.00 97.69 318 GLY A N 1
ATOM 2594 C CA . GLY A 1 318 ? 8.438 1.969 1.136 1.00 97.69 318 GLY A CA 1
ATOM 2595 C C . GLY A 1 318 ? 9.688 2.164 0.278 1.00 97.69 318 GLY A C 1
ATOM 2596 O O . GLY A 1 318 ? 10.673 1.452 0.465 1.00 97.69 318 GLY A O 1
ATOM 2597 N N . LEU A 1 319 ? 9.697 3.159 -0.613 1.00 96.31 319 LEU A N 1
ATOM 2598 C CA . LEU A 1 319 ? 10.861 3.487 -1.452 1.00 96.31 319 LEU A CA 1
ATOM 2599 C C . LEU A 1 319 ? 12.095 3.876 -0.630 1.00 96.31 319 LEU A C 1
ATOM 2601 O O . LEU A 1 319 ? 13.221 3.509 -0.983 1.00 96.31 319 LEU A O 1
ATOM 2605 N N . ALA A 1 320 ? 11.895 4.593 0.475 1.00 96.31 320 ALA A N 1
ATOM 2606 C CA . ALA A 1 320 ? 12.969 4.947 1.394 1.00 96.31 320 ALA A CA 1
ATOM 2607 C C . ALA A 1 320 ? 13.574 3.717 2.095 1.00 96.31 320 ALA A C 1
ATOM 2609 O O . ALA A 1 320 ? 14.736 3.763 2.478 1.00 96.31 320 ALA A O 1
ATOM 2610 N N . SER A 1 321 ? 12.837 2.608 2.234 1.00 95.69 321 SER A N 1
ATOM 2611 C CA . SER A 1 321 ? 13.328 1.388 2.902 1.00 95.69 321 SER A CA 1
ATOM 2612 C C . SER A 1 321 ? 14.257 0.517 2.045 1.00 95.69 321 SER A C 1
ATOM 2614 O O . SER A 1 321 ? 15.017 -0.294 2.577 1.00 95.69 321 SER A O 1
ATOM 2616 N N . LEU A 1 322 ? 14.221 0.666 0.717 1.00 90.94 322 LEU A N 1
ATOM 2617 C CA . LEU A 1 322 ? 14.912 -0.246 -0.195 1.00 90.94 322 LEU A CA 1
ATOM 2618 C C . LEU A 1 322 ? 16.433 -0.058 -0.158 1.00 90.94 322 LEU A C 1
ATOM 2620 O O . LEU A 1 322 ? 16.946 1.029 -0.428 1.00 90.94 322 LEU A O 1
ATOM 2624 N N . GLY A 1 323 ? 17.154 -1.147 0.126 1.00 82.25 323 GLY A N 1
ATOM 2625 C CA . GLY A 1 323 ? 18.619 -1.186 0.089 1.00 82.25 323 GLY A CA 1
ATOM 2626 C C . GLY A 1 323 ? 19.316 -0.403 1.201 1.00 82.25 323 GLY A C 1
ATOM 2627 O O . GLY A 1 323 ? 20.499 -0.098 1.079 1.00 82.25 323 GLY A O 1
ATOM 2628 N N . THR A 1 324 ? 18.603 -0.065 2.274 1.00 88.75 324 THR A N 1
ATOM 2629 C CA . THR A 1 324 ? 19.133 0.703 3.411 1.00 88.75 324 THR A CA 1
ATOM 2630 C C . THR A 1 324 ? 19.481 -0.218 4.574 1.00 88.75 324 THR A C 1
ATOM 2632 O O . THR A 1 324 ? 18.974 -1.336 4.640 1.00 88.75 324 THR A O 1
ATOM 2635 N N . SER A 1 325 ? 20.354 0.206 5.493 1.00 87.19 325 SER A N 1
ATOM 2636 C CA . SER A 1 325 ? 20.765 -0.615 6.649 1.00 87.19 325 SER A CA 1
ATOM 2637 C C . SER A 1 325 ? 19.614 -0.884 7.635 1.00 87.19 325 SER A C 1
ATOM 2639 O O . SER A 1 325 ? 18.628 -0.152 7.659 1.00 87.19 325 SER A O 1
ATOM 2641 N N . ASP A 1 326 ? 19.735 -1.902 8.494 1.00 85.88 326 ASP A N 1
ATOM 2642 C CA . ASP A 1 326 ? 18.692 -2.223 9.491 1.00 85.88 326 ASP A CA 1
ATOM 2643 C C . ASP A 1 326 ? 18.436 -1.077 10.482 1.00 85.88 326 ASP A C 1
ATOM 2645 O O . ASP A 1 326 ? 17.310 -0.879 10.936 1.00 85.88 326 ASP A O 1
ATOM 2649 N N . SER A 1 327 ? 19.471 -0.283 10.783 1.00 91.31 327 SER A N 1
ATOM 2650 C CA . SER A 1 327 ? 19.353 0.937 11.591 1.00 91.31 327 SER A CA 1
ATOM 2651 C C . SER A 1 327 ? 18.420 1.955 10.929 1.00 91.31 327 SER A C 1
ATOM 2653 O O . SER A 1 327 ? 17.531 2.500 11.583 1.00 91.31 327 SER A O 1
ATOM 2655 N N . GLU A 1 328 ? 18.576 2.179 9.623 1.00 93.81 328 GLU A N 1
ATOM 2656 C CA . GLU A 1 328 ? 17.727 3.105 8.866 1.00 93.81 328 GLU A CA 1
ATOM 2657 C C . GLU A 1 328 ? 16.309 2.557 8.689 1.00 93.81 328 GLU A C 1
ATOM 2659 O O . GLU A 1 328 ? 15.336 3.285 8.892 1.00 93.81 328 GLU A O 1
ATOM 2664 N N . VAL A 1 329 ? 16.171 1.255 8.419 1.00 93.50 329 VAL A N 1
ATOM 2665 C CA . VAL A 1 329 ? 14.865 0.580 8.382 1.00 93.50 329 VAL A CA 1
ATOM 2666 C C . VAL A 1 329 ? 14.135 0.723 9.716 1.00 93.50 329 VAL A C 1
ATOM 2668 O O . VAL A 1 329 ? 12.939 1.002 9.720 1.00 93.50 329 VAL A O 1
ATOM 2671 N N . LYS A 1 330 ? 14.827 0.604 10.856 1.00 94.56 330 LYS A N 1
ATOM 2672 C CA . LYS A 1 330 ? 14.216 0.804 12.178 1.00 94.56 330 LYS A CA 1
ATOM 2673 C C . LYS A 1 330 ? 13.680 2.227 12.352 1.00 94.56 330 LYS A C 1
ATOM 2675 O O . LYS A 1 330 ? 12.567 2.391 12.840 1.00 94.56 330 LYS A O 1
ATOM 2680 N N . LYS A 1 331 ? 14.423 3.248 11.918 1.00 96.31 331 LYS A N 1
ATOM 2681 C CA . LYS A 1 331 ? 13.959 4.648 11.958 1.00 96.31 331 LYS A CA 1
ATOM 2682 C C . LYS A 1 331 ? 12.727 4.856 11.076 1.00 96.31 331 LYS A C 1
ATOM 2684 O O . LYS A 1 331 ? 11.771 5.499 11.503 1.00 96.31 331 LYS A O 1
ATOM 2689 N N . LEU A 1 332 ? 12.730 4.283 9.870 1.00 96.88 332 LEU A N 1
ATOM 2690 C CA . LEU A 1 332 ? 11.579 4.306 8.963 1.00 96.88 332 LEU A CA 1
ATOM 2691 C C . LEU A 1 332 ? 10.370 3.585 9.559 1.00 96.88 332 LEU A C 1
ATOM 2693 O O . LEU A 1 332 ? 9.258 4.090 9.443 1.00 96.88 332 LEU A O 1
ATOM 2697 N N . ALA A 1 333 ? 10.581 2.457 10.237 1.00 96.56 333 ALA A N 1
ATOM 2698 C CA . ALA A 1 333 ? 9.532 1.729 10.939 1.00 96.56 333 ALA A CA 1
ATOM 2699 C C . ALA A 1 333 ? 8.927 2.563 12.078 1.00 96.56 333 ALA A C 1
ATOM 2701 O O . ALA A 1 333 ? 7.709 2.597 12.216 1.00 96.56 333 ALA A O 1
ATOM 2702 N N . THR A 1 334 ? 9.738 3.311 12.833 1.00 97.25 334 THR A N 1
ATOM 2703 C CA . THR A 1 334 ? 9.232 4.261 13.839 1.00 97.25 334 THR A CA 1
ATOM 2704 C C . THR A 1 334 ? 8.410 5.381 13.193 1.00 97.25 334 THR A C 1
ATOM 2706 O O . THR A 1 334 ? 7.329 5.715 13.678 1.00 97.25 334 THR A O 1
ATOM 2709 N N . CYS A 1 335 ? 8.871 5.940 12.068 1.00 97.88 335 CYS A N 1
ATOM 2710 C CA . CYS A 1 335 ? 8.101 6.932 11.313 1.00 97.88 335 CYS A CA 1
ATOM 2711 C C . CYS A 1 335 ? 6.776 6.357 10.796 1.00 97.88 335 CYS A C 1
ATOM 2713 O O . CYS A 1 335 ? 5.751 7.023 10.917 1.00 97.88 335 CYS A O 1
ATOM 2715 N N . TYR A 1 336 ? 6.781 5.132 10.262 1.00 98.19 336 TYR A N 1
ATOM 2716 C CA . TYR A 1 336 ? 5.583 4.398 9.848 1.00 98.19 336 TYR A CA 1
ATOM 2717 C C . TYR A 1 336 ? 4.618 4.222 11.029 1.00 98.19 336 TYR A C 1
ATOM 2719 O O . TYR A 1 336 ? 3.448 4.579 10.927 1.00 98.19 336 TYR A O 1
ATOM 2727 N N . PHE A 1 337 ? 5.119 3.778 12.179 1.00 97.38 337 PHE A N 1
ATOM 2728 C CA . PHE A 1 337 ? 4.322 3.543 13.379 1.00 97.38 337 PHE A CA 1
ATOM 2729 C C . PHE A 1 337 ? 3.634 4.826 13.877 1.00 97.38 337 PHE A C 1
ATOM 2731 O O . PHE A 1 337 ? 2.419 4.886 14.035 1.00 97.38 337 PHE A O 1
ATOM 2738 N N . PHE A 1 338 ? 4.369 5.923 14.032 1.00 97.69 338 PHE A N 1
ATOM 2739 C CA . PHE A 1 338 ? 3.794 7.182 14.521 1.00 97.69 338 PHE A CA 1
ATOM 2740 C C . PHE A 1 338 ? 3.050 8.010 13.460 1.00 97.69 338 PHE A C 1
ATOM 2742 O O . PHE A 1 338 ? 2.597 9.118 13.753 1.00 97.69 338 PHE A O 1
ATOM 2749 N N . SER A 1 339 ? 2.903 7.483 12.243 1.00 97.62 339 SER A N 1
ATOM 2750 C CA . SER A 1 339 ? 2.066 8.065 11.194 1.00 97.62 339 SER A CA 1
ATOM 2751 C C . SER A 1 339 ? 0.972 7.091 10.756 1.00 97.62 339 SER A C 1
ATOM 2753 O O . SER A 1 339 ? -0.177 7.229 11.154 1.00 97.62 339 SER A O 1
ATOM 2755 N N . ILE A 1 340 ? 1.301 6.069 9.980 1.00 98.00 340 ILE A N 1
ATOM 2756 C CA . ILE A 1 340 ? 0.340 5.122 9.409 1.00 98.00 340 ILE A CA 1
ATOM 2757 C C . ILE A 1 340 ? -0.386 4.296 10.485 1.00 98.00 340 ILE A C 1
ATOM 2759 O O . ILE A 1 340 ? -1.575 4.035 10.313 1.00 98.00 340 ILE A O 1
ATOM 2763 N N . GLU A 1 341 ? 0.256 3.951 11.608 1.00 97.19 341 GLU A N 1
ATOM 2764 C CA . GLU A 1 341 ? -0.407 3.204 12.697 1.00 97.19 341 GLU A CA 1
ATOM 2765 C C . GLU A 1 341 ? -1.109 4.115 13.716 1.00 97.19 341 GLU A C 1
ATOM 2767 O O . GLU A 1 341 ? -2.268 3.890 14.062 1.00 97.19 341 GLU A O 1
ATOM 2772 N N . PHE A 1 342 ? -0.442 5.180 14.176 1.00 97.44 342 PHE A N 1
ATOM 2773 C CA . PHE A 1 342 ? -0.911 6.019 15.293 1.00 97.44 342 PHE A CA 1
ATOM 2774 C C . 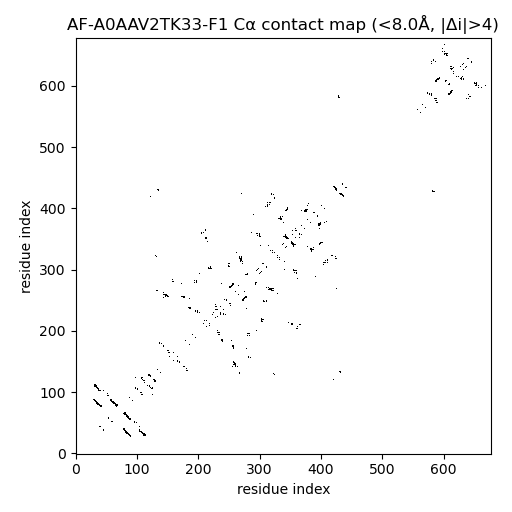PHE A 1 342 ? -0.975 7.521 14.978 1.00 97.44 342 PHE A C 1
ATOM 2776 O O . PHE A 1 342 ? -0.935 8.367 15.875 1.00 97.44 342 PHE A O 1
ATOM 2783 N N . GLY A 1 343 ? -1.072 7.874 13.699 1.00 97.69 343 GLY A N 1
ATOM 2784 C CA . GLY A 1 343 ? -1.091 9.255 13.238 1.00 97.69 343 GLY A CA 1
ATOM 2785 C C . GLY A 1 343 ? -2.437 9.956 13.395 1.00 97.69 343 GLY A C 1
ATOM 2786 O O . GLY A 1 343 ? -3.526 9.377 13.272 1.00 97.69 343 GLY A O 1
ATOM 2787 N N . LEU A 1 344 ? -2.335 11.260 13.634 1.00 98.38 344 LEU A N 1
ATOM 2788 C CA . LEU A 1 344 ? -3.454 12.179 13.804 1.00 98.38 344 LEU A CA 1
ATOM 2789 C C . LEU A 1 344 ? -3.400 13.291 12.756 1.00 98.38 344 LEU A C 1
ATOM 2791 O O . LEU A 1 344 ? -2.340 13.621 12.236 1.00 98.38 344 LEU A O 1
ATOM 2795 N N . CYS A 1 345 ? -4.523 13.930 12.469 1.00 97.38 345 CYS A N 1
ATOM 2796 C CA . CYS A 1 345 ? -4.586 15.127 11.633 1.00 97.38 345 CYS A CA 1
ATOM 2797 C C . CYS A 1 345 ? -5.549 16.153 12.235 1.00 97.38 345 CYS A C 1
ATOM 2799 O O . CYS A 1 345 ? -6.297 15.849 13.169 1.00 97.38 345 CYS A O 1
ATOM 2801 N N . ARG A 1 346 ? -5.545 17.379 11.701 1.00 94.88 346 ARG A N 1
ATOM 2802 C CA . ARG A 1 346 ? -6.527 18.408 12.065 1.00 94.88 346 ARG A CA 1
ATOM 2803 C C . ARG A 1 346 ? -7.454 18.718 10.907 1.00 94.88 346 ARG A C 1
ATOM 2805 O O . ARG A 1 346 ? -7.008 19.078 9.825 1.00 94.88 346 ARG A O 1
ATOM 2812 N N . GLU A 1 347 ? -8.748 18.663 11.178 1.00 94.31 347 GLU A N 1
ATOM 2813 C CA . GLU A 1 347 ? -9.800 19.063 10.251 1.00 94.31 347 GLU A CA 1
ATOM 2814 C C . GLU A 1 347 ? -10.668 20.107 10.943 1.00 94.31 347 GLU A C 1
ATOM 2816 O O . GLU A 1 347 ? -11.200 19.855 12.021 1.00 94.31 347 GLU A O 1
ATOM 2821 N N . GLU A 1 348 ? -10.788 21.297 10.349 1.00 92.12 348 GLU A N 1
ATOM 2822 C CA . GLU A 1 348 ? -11.638 22.374 10.892 1.00 92.12 348 GLU A CA 1
ATOM 2823 C C . GLU A 1 348 ? -11.294 22.718 12.361 1.00 92.12 348 GLU A C 1
ATOM 2825 O O . GLU A 1 348 ? -12.156 23.004 13.188 1.00 92.12 348 GLU A O 1
ATOM 2830 N N . GLY A 1 349 ? -10.000 22.658 12.700 1.00 91.56 349 GLY A N 1
ATOM 2831 C CA . GLY A 1 349 ? -9.475 22.909 14.047 1.00 91.56 349 GLY A CA 1
ATOM 2832 C C . GLY A 1 349 ? -9.601 21.733 15.024 1.00 91.56 349 GLY A C 1
ATOM 2833 O O . GLY A 1 349 ? -8.968 21.765 16.081 1.00 91.56 349 GLY A O 1
ATOM 2834 N N . GLN A 1 350 ? -10.343 20.683 14.668 1.00 94.19 350 GLN A N 1
ATOM 2835 C CA . GLN A 1 350 ? -10.554 19.492 15.490 1.00 94.19 350 GLN A CA 1
ATOM 2836 C C . GLN A 1 350 ? -9.538 18.401 15.164 1.00 94.19 350 GLN A C 1
ATOM 2838 O O . GLN A 1 350 ? -9.188 18.186 14.004 1.00 94.19 350 GLN A O 1
ATOM 2843 N N . LEU A 1 351 ? -9.080 17.697 16.195 1.00 96.31 351 LEU A N 1
ATOM 2844 C CA . LEU A 1 351 ? -8.187 16.554 16.045 1.00 96.31 351 LEU A CA 1
ATOM 2845 C C . LEU A 1 351 ? -8.981 15.337 15.548 1.00 96.31 351 LEU A C 1
ATOM 2847 O O . LEU A 1 351 ? -10.088 15.065 16.021 1.00 96.31 351 LEU A O 1
ATOM 2851 N N . ARG A 1 352 ? -8.416 14.617 14.584 1.00 97.88 352 ARG A N 1
ATOM 2852 C CA . ARG A 1 352 ? -8.978 13.405 13.980 1.00 97.88 352 ARG A CA 1
ATOM 2853 C C . ARG A 1 352 ? -7.893 12.345 13.843 1.00 97.88 352 ARG A C 1
ATOM 2855 O O . ARG A 1 352 ? -6.717 12.675 13.717 1.00 97.88 352 ARG A O 1
ATOM 2862 N N . ALA A 1 353 ? -8.289 11.081 13.846 1.00 98.38 353 ALA A N 1
ATOM 2863 C CA . ALA A 1 353 ? -7.399 9.954 13.627 1.00 98.38 353 ALA A CA 1
ATOM 2864 C C . ALA A 1 353 ? -7.398 9.522 12.158 1.00 98.38 353 ALA A C 1
ATOM 2866 O O . ALA A 1 353 ? -8.449 9.457 11.511 1.00 98.38 353 ALA A O 1
ATOM 2867 N N . TYR A 1 354 ? -6.212 9.190 11.659 1.00 98.31 354 TYR A N 1
ATOM 2868 C CA . TYR A 1 354 ? -6.039 8.451 10.409 1.00 98.31 354 TYR A CA 1
ATOM 2869 C C . TYR A 1 354 ? -5.209 7.173 10.602 1.00 98.31 354 TYR A C 1
ATOM 2871 O O . TYR A 1 354 ? -5.218 6.317 9.725 1.00 98.31 354 TYR A O 1
ATOM 2879 N N . GLY A 1 355 ? -4.497 7.045 11.728 1.00 98.06 355 GLY A N 1
ATOM 2880 C CA . GLY A 1 355 ? -3.697 5.868 12.042 1.00 98.06 355 GLY A CA 1
ATOM 2881 C C . GLY A 1 355 ? -4.550 4.610 12.218 1.00 98.06 355 GLY A C 1
ATOM 2882 O O . GLY A 1 355 ? -5.569 4.640 12.914 1.00 98.06 355 GLY A O 1
ATOM 2883 N N . ALA A 1 356 ? -4.139 3.504 11.602 1.00 97.38 356 ALA A N 1
ATOM 2884 C CA . ALA A 1 356 ? -4.888 2.251 11.598 1.00 97.38 356 ALA A CA 1
ATOM 2885 C C . ALA A 1 356 ? -5.047 1.624 12.991 1.00 97.38 356 ALA A C 1
ATOM 2887 O O . ALA A 1 356 ? -6.144 1.176 13.338 1.00 97.38 356 ALA A O 1
ATOM 2888 N N . GLY A 1 357 ? -4.004 1.661 13.824 1.00 94.69 357 GLY A N 1
ATOM 2889 C CA . GLY A 1 357 ? -4.048 1.240 15.225 1.00 94.69 357 GLY A CA 1
ATOM 2890 C C . GLY A 1 357 ? -5.098 2.007 16.031 1.00 94.69 357 GLY A C 1
ATOM 2891 O O . GLY A 1 357 ? -5.862 1.410 16.788 1.00 94.69 357 GLY A O 1
ATOM 2892 N N . LEU A 1 358 ? -5.243 3.313 15.785 1.00 95.56 358 LEU A N 1
ATOM 2893 C CA . LEU A 1 358 ? -6.310 4.116 16.393 1.00 95.56 358 LEU A CA 1
ATOM 2894 C C . LEU A 1 358 ? -7.681 3.742 15.827 1.00 95.56 358 LEU A C 1
ATOM 2896 O O . LEU A 1 358 ? -8.622 3.485 16.569 1.00 95.56 358 LEU A O 1
ATOM 2900 N N . LEU A 1 359 ? -7.810 3.675 14.507 1.00 96.75 359 LEU A N 1
ATOM 2901 C CA . LEU A 1 359 ? -9.087 3.426 13.836 1.00 96.75 359 LEU A CA 1
ATOM 2902 C C . LEU A 1 359 ? -9.631 2.006 14.041 1.00 96.75 359 LEU A C 1
ATOM 2904 O O . LEU A 1 359 ? -10.788 1.752 13.715 1.00 96.75 359 LEU A O 1
ATOM 2908 N N . SER A 1 360 ? -8.838 1.098 14.601 1.00 94.38 360 SER A N 1
ATOM 2909 C CA . SER A 1 360 ? -9.228 -0.279 14.916 1.00 94.38 360 SER A CA 1
ATOM 2910 C C . SER A 1 360 ? -9.300 -0.585 16.418 1.00 94.38 360 SER A C 1
ATOM 2912 O O . SER A 1 360 ? -9.702 -1.688 16.801 1.00 94.38 360 SER A O 1
ATOM 2914 N N . SER A 1 361 ? -8.979 0.394 17.273 1.00 91.69 361 SER A N 1
ATOM 2915 C CA . SER A 1 361 ? -8.966 0.271 18.734 1.00 91.69 361 SER A CA 1
ATOM 2916 C C . SER A 1 361 ? -9.871 1.316 19.380 1.00 91.69 361 SER A C 1
ATOM 2918 O O . SER A 1 361 ? -9.539 2.495 19.467 1.00 91.69 361 SER A O 1
ATOM 2920 N N . ILE A 1 362 ? -11.023 0.889 19.904 1.00 89.56 362 ILE A N 1
ATOM 2921 C CA . ILE A 1 362 ? -12.000 1.796 20.535 1.00 89.56 362 ILE A CA 1
ATOM 2922 C C . ILE A 1 362 ? -11.386 2.576 21.703 1.00 89.56 362 ILE A C 1
ATOM 2924 O O . ILE A 1 362 ? -11.640 3.773 21.862 1.00 89.56 362 ILE A O 1
ATOM 2928 N N . ALA A 1 363 ? -10.634 1.883 22.559 1.00 90.38 363 ALA A N 1
ATOM 2929 C CA . ALA A 1 363 ? -10.093 2.468 23.778 1.00 90.38 363 ALA A CA 1
ATOM 2930 C C . ALA A 1 363 ? -8.993 3.488 23.460 1.00 90.38 363 ALA A C 1
ATOM 2932 O O . ALA A 1 363 ? -9.001 4.591 24.010 1.00 90.38 363 ALA A O 1
ATOM 2933 N N . GLU A 1 364 ? -8.098 3.148 22.533 1.00 92.25 364 GLU A N 1
ATOM 2934 C CA . GLU A 1 364 ? -6.988 4.021 22.165 1.00 92.25 364 GLU A CA 1
ATOM 2935 C C . GLU A 1 364 ? -7.447 5.193 21.295 1.00 92.25 364 GLU A C 1
ATOM 2937 O O . GLU A 1 364 ? -7.001 6.313 21.522 1.00 92.25 364 GLU A O 1
ATOM 2942 N N . LEU A 1 365 ? -8.433 4.999 20.410 1.00 94.00 365 LEU A N 1
ATOM 2943 C CA . LEU A 1 365 ? -9.049 6.084 19.636 1.00 94.00 365 LEU A CA 1
ATOM 2944 C C . LEU A 1 365 ? -9.618 7.185 20.533 1.00 94.00 365 LEU A C 1
ATOM 2946 O O . LEU A 1 365 ? -9.378 8.372 20.312 1.00 94.00 365 LEU A O 1
ATOM 2950 N N . LYS A 1 366 ? -10.365 6.789 21.572 1.00 93.81 366 LYS A N 1
ATOM 2951 C CA . LYS A 1 366 ? -10.921 7.726 22.558 1.00 93.81 366 LYS A CA 1
ATOM 2952 C C . LYS A 1 366 ? -9.825 8.397 23.376 1.00 93.81 366 LYS A C 1
ATOM 2954 O O . LYS A 1 366 ? -9.941 9.575 23.698 1.00 93.81 366 LYS A O 1
ATOM 2959 N N . HIS A 1 367 ? -8.778 7.656 23.736 1.00 94.19 367 HIS A N 1
ATOM 2960 C CA . HIS A 1 367 ? -7.663 8.199 24.501 1.00 94.19 367 HIS A CA 1
ATOM 2961 C C . HIS A 1 367 ? -6.865 9.230 23.690 1.00 94.19 367 HIS A C 1
ATOM 2963 O O . HIS A 1 367 ? -6.667 10.345 24.175 1.00 94.19 367 HIS A O 1
ATOM 2969 N N . ALA A 1 368 ? -6.471 8.891 22.460 1.00 94.50 368 ALA A N 1
ATOM 2970 C CA . ALA A 1 368 ? -5.644 9.713 21.575 1.00 94.50 368 ALA A CA 1
ATOM 2971 C C . ALA A 1 368 ? -6.297 11.051 21.192 1.00 94.50 368 ALA A C 1
ATOM 2973 O O . ALA A 1 368 ? -5.592 12.024 20.935 1.00 94.50 368 ALA A O 1
ATOM 2974 N N . LEU A 1 369 ? -7.634 11.115 21.184 1.00 94.94 369 LEU A N 1
ATOM 2975 C CA . LEU A 1 369 ? -8.400 12.339 20.918 1.00 94.94 369 LEU A CA 1
ATOM 2976 C C . LEU A 1 369 ? -8.903 13.052 22.185 1.00 94.94 369 LEU A C 1
ATOM 2978 O O . LEU A 1 369 ? -9.665 14.011 22.085 1.00 94.94 369 LEU A O 1
ATOM 2982 N N . SER A 1 370 ? -8.497 12.599 23.373 1.00 93.75 370 SER A N 1
ATOM 2983 C CA . SER A 1 370 ? -8.831 13.258 24.641 1.00 93.75 370 SER A CA 1
ATOM 2984 C C . SER A 1 370 ? -7.786 14.300 25.044 1.00 93.75 370 SER A C 1
ATOM 2986 O O . SER A 1 370 ? -6.626 14.218 24.645 1.00 93.75 370 SER A O 1
ATOM 2988 N N . ASP A 1 371 ? -8.152 15.199 25.959 1.00 90.69 371 ASP A N 1
ATOM 2989 C CA . ASP A 1 371 ? -7.241 16.211 26.526 1.00 90.69 371 ASP A CA 1
ATOM 2990 C C . ASP A 1 371 ? -6.047 15.617 27.305 1.00 90.69 371 ASP A C 1
ATOM 2992 O O . ASP A 1 371 ? -5.141 16.339 27.719 1.00 90.69 371 ASP A O 1
ATOM 2996 N N . LYS A 1 372 ? -6.040 14.298 27.543 1.00 90.88 372 LYS A N 1
ATOM 2997 C CA . LYS A 1 372 ? -4.949 13.589 28.230 1.00 90.88 372 LYS A CA 1
ATOM 2998 C C . LYS A 1 372 ? -3.808 13.200 27.287 1.00 90.88 372 LYS A C 1
ATOM 3000 O O . LYS A 1 372 ? -2.715 12.906 27.771 1.00 90.88 372 LYS A O 1
ATOM 3005 N N . ALA A 1 373 ? -4.052 13.158 25.977 1.00 92.00 373 ALA A N 1
ATOM 3006 C CA . ALA A 1 373 ? -3.059 12.746 24.995 1.00 92.00 373 ALA A CA 1
ATOM 3007 C C . ALA A 1 373 ? -2.046 13.866 24.722 1.00 92.00 373 ALA A C 1
ATOM 3009 O O . ALA A 1 373 ? -2.398 15.031 24.542 1.00 92.00 373 ALA A O 1
ATOM 3010 N N . LYS A 1 374 ? -0.760 13.508 24.651 1.00 95.19 374 LYS A N 1
ATOM 3011 C CA . LYS A 1 374 ? 0.299 14.439 24.243 1.00 95.19 374 LYS A CA 1
ATOM 3012 C C . LYS A 1 374 ? 0.431 14.408 22.727 1.00 95.19 374 LYS A C 1
ATOM 3014 O O . LYS A 1 374 ? 0.861 13.397 22.182 1.00 95.19 374 LYS A O 1
ATOM 3019 N N . VAL A 1 375 ? 0.099 15.508 22.059 1.00 96.69 375 VAL A N 1
ATOM 3020 C CA . VAL A 1 375 ? 0.158 15.614 20.593 1.00 96.69 375 VAL A CA 1
ATOM 3021 C C . VAL A 1 375 ? 1.276 16.568 20.180 1.00 96.69 375 VAL A C 1
ATOM 3023 O O . VAL A 1 375 ? 1.392 17.666 20.726 1.00 96.69 375 VAL A O 1
ATOM 3026 N N . ARG A 1 376 ? 2.114 16.149 19.227 1.00 96.81 376 ARG A N 1
ATOM 3027 C CA . ARG A 1 376 ? 3.231 16.936 18.673 1.00 96.81 376 ARG A CA 1
ATOM 3028 C C . ARG A 1 376 ? 3.170 16.966 17.142 1.00 96.81 376 ARG A C 1
ATOM 3030 O O . ARG A 1 376 ? 2.602 16.054 16.555 1.00 96.81 376 ARG A O 1
ATOM 3037 N N . PRO A 1 377 ? 3.764 17.956 16.458 1.00 97.38 377 PRO A N 1
ATOM 3038 C CA . PRO A 1 377 ? 3.838 17.938 14.999 1.00 97.38 377 PRO A CA 1
ATOM 3039 C C . PRO A 1 377 ? 4.662 16.754 14.482 1.00 97.38 377 PRO A C 1
ATOM 3041 O O . PRO A 1 377 ? 5.734 16.463 15.015 1.00 97.38 377 PRO A O 1
ATOM 3044 N N . PHE A 1 378 ? 4.204 16.107 13.411 1.00 97.62 378 PHE A N 1
ATOM 3045 C CA . PHE A 1 378 ? 4.971 15.071 12.725 1.00 97.62 378 PHE A CA 1
ATOM 3046 C C . PHE A 1 378 ? 6.209 15.678 12.047 1.00 97.62 378 PHE A C 1
ATOM 3048 O O . PHE A 1 378 ? 6.109 16.443 11.076 1.00 97.62 378 PHE A O 1
ATOM 3055 N N . VAL A 1 379 ? 7.380 15.330 12.585 1.00 97.00 379 VAL A N 1
ATOM 3056 C CA . VAL A 1 379 ? 8.711 15.690 12.081 1.00 97.00 379 VAL A CA 1
ATOM 3057 C C . VAL A 1 379 ? 9.576 14.424 12.121 1.00 97.00 379 VAL A C 1
ATOM 3059 O O . VAL A 1 379 ? 9.955 14.012 13.218 1.00 97.00 379 VAL A O 1
ATOM 3062 N N . PRO A 1 380 ? 9.910 13.801 10.973 1.00 96.06 380 PRO A N 1
ATOM 3063 C CA . PRO A 1 380 ? 10.575 12.492 10.938 1.00 96.06 380 PRO A CA 1
ATOM 3064 C C . PRO A 1 380 ? 11.843 12.391 11.795 1.00 96.06 380 PRO A C 1
ATOM 3066 O O . PRO A 1 380 ? 12.019 11.413 12.512 1.00 96.06 380 PRO A O 1
ATOM 3069 N N . LEU A 1 381 ? 12.684 13.434 11.792 1.00 94.31 381 LEU A N 1
ATOM 3070 C CA . LEU A 1 381 ? 13.928 13.481 12.574 1.00 94.31 381 LEU A CA 1
ATOM 3071 C C . LEU A 1 381 ? 13.711 13.457 14.094 1.00 94.31 381 LEU A C 1
ATOM 3073 O O . LEU A 1 381 ? 14.603 13.032 14.825 1.00 94.31 381 LEU A O 1
ATOM 3077 N N . GLU A 1 382 ? 12.552 13.902 14.578 1.00 94.62 382 GLU A N 1
ATOM 3078 C CA . GLU A 1 382 ? 12.189 13.796 15.994 1.00 94.62 382 GLU A CA 1
ATOM 3079 C C . GLU A 1 382 ? 11.456 12.486 16.274 1.00 94.62 382 GLU A C 1
ATOM 3081 O O . GLU A 1 382 ? 11.782 11.791 17.233 1.00 94.62 382 GLU A O 1
ATOM 3086 N N . VAL A 1 383 ? 10.533 12.103 15.388 1.00 95.81 383 VAL A N 1
ATOM 3087 C CA . VAL A 1 383 ? 9.735 10.876 15.504 1.00 95.81 383 VAL A CA 1
ATOM 3088 C C . VAL A 1 383 ? 10.615 9.628 15.543 1.00 95.81 383 VAL A C 1
ATOM 3090 O O . VAL A 1 383 ? 10.373 8.751 16.361 1.00 95.81 383 VAL A O 1
ATOM 3093 N N . MET A 1 384 ? 11.677 9.552 14.735 1.00 94.06 384 MET A N 1
ATOM 3094 C CA . MET A 1 384 ? 12.570 8.382 14.686 1.00 94.06 384 MET A CA 1
ATOM 3095 C C . MET A 1 384 ? 13.276 8.053 16.015 1.00 94.06 384 MET A C 1
ATOM 3097 O O . MET A 1 384 ? 13.879 6.986 16.133 1.00 94.06 384 MET A O 1
ATOM 3101 N N . LYS A 1 385 ? 13.256 8.972 16.989 1.00 93.75 385 LYS A N 1
ATOM 3102 C CA . LYS A 1 385 ? 13.863 8.802 18.318 1.00 93.75 385 LYS A CA 1
ATOM 3103 C C . LYS A 1 385 ? 12.888 8.202 19.337 1.00 93.75 385 LYS A C 1
ATOM 3105 O O . LYS A 1 385 ? 13.308 7.865 20.440 1.00 93.75 385 LYS A O 1
ATOM 3110 N N . GLU A 1 386 ? 11.606 8.117 18.997 1.00 95.12 386 GLU A N 1
ATOM 3111 C CA . GLU A 1 386 ? 10.554 7.658 19.899 1.00 95.12 386 GLU A CA 1
ATOM 3112 C C . GLU A 1 386 ? 10.533 6.132 20.039 1.00 95.12 386 GLU A C 1
ATOM 3114 O O . GLU A 1 386 ? 10.908 5.383 19.133 1.00 95.12 386 GLU A O 1
ATOM 3119 N N . GLU A 1 387 ? 10.049 5.671 21.189 1.00 92.88 387 GLU A N 1
ATOM 3120 C CA . GLU A 1 387 ? 9.828 4.256 21.474 1.00 92.88 387 GLU A CA 1
ATOM 3121 C C . GLU A 1 387 ? 8.407 3.847 21.066 1.00 92.88 387 GLU A C 1
ATOM 3123 O O . GLU A 1 387 ? 7.435 4.491 21.456 1.00 92.88 387 GLU A O 1
ATOM 3128 N N . CYS A 1 388 ? 8.286 2.768 20.290 1.00 91.06 388 CYS A N 1
ATOM 3129 C CA . CYS A 1 388 ? 6.995 2.217 19.876 1.00 91.06 388 CYS A CA 1
ATOM 3130 C C . CYS A 1 388 ? 6.465 1.277 20.965 1.00 91.06 388 CYS A C 1
ATOM 3132 O O . CYS A 1 388 ? 7.093 0.254 21.251 1.00 91.06 388 CYS A O 1
ATOM 3134 N N . LEU A 1 389 ? 5.313 1.596 21.559 1.00 87.31 389 LEU A N 1
ATOM 3135 C CA . LEU A 1 389 ? 4.693 0.765 22.590 1.00 87.31 389 LEU A CA 1
ATOM 3136 C C . LEU A 1 389 ? 3.604 -0.101 21.956 1.00 87.31 389 LEU A C 1
ATOM 3138 O O . LEU A 1 389 ? 2.617 0.417 21.451 1.00 87.31 389 LEU A O 1
ATOM 3142 N N . VAL A 1 390 ? 3.767 -1.423 21.981 1.00 81.25 390 VAL A N 1
ATOM 3143 C CA . VAL A 1 390 ? 2.825 -2.347 21.313 1.00 81.25 390 VAL A CA 1
ATOM 3144 C C . VAL A 1 390 ? 1.754 -2.918 22.248 1.00 81.25 390 VAL A C 1
ATOM 3146 O O . VAL A 1 390 ? 0.695 -3.329 21.792 1.00 81.25 390 VAL A O 1
ATOM 3149 N N . THR A 1 391 ? 1.992 -2.925 23.564 1.00 81.19 391 THR A N 1
ATOM 3150 C CA . THR A 1 391 ? 1.070 -3.507 24.563 1.00 81.19 391 THR A CA 1
ATOM 3151 C C . THR A 1 391 ? 0.317 -2.470 25.399 1.00 81.19 391 THR A C 1
ATOM 3153 O O . THR A 1 391 ? -0.527 -2.833 26.216 1.00 81.19 391 THR A O 1
ATOM 3156 N N . THR A 1 392 ? 0.640 -1.184 25.256 1.00 85.25 392 THR A N 1
ATOM 3157 C CA . THR A 1 392 ? 0.057 -0.077 26.029 1.00 85.25 392 THR A CA 1
ATOM 3158 C C . THR A 1 392 ? -0.204 1.118 25.124 1.00 85.25 392 THR A C 1
ATOM 3160 O O . THR A 1 392 ? 0.395 1.214 24.059 1.00 85.25 392 THR A O 1
ATOM 3163 N N . PHE A 1 393 ? -1.034 2.064 25.576 1.00 89.38 393 PHE A N 1
ATOM 3164 C CA . PHE A 1 393 ? -1.235 3.323 24.853 1.00 89.38 393 PHE A CA 1
ATOM 3165 C C . PHE A 1 393 ? 0.075 4.083 24.654 1.00 89.38 393 PHE A C 1
ATOM 3167 O O . PHE A 1 393 ? 0.962 4.050 25.514 1.00 89.38 393 PHE A O 1
ATOM 3174 N N . GLN A 1 394 ? 0.161 4.811 23.543 1.00 91.88 394 GLN A N 1
ATOM 3175 C CA . GLN A 1 394 ? 1.354 5.586 23.215 1.00 91.88 394 GLN A CA 1
ATOM 3176 C C . GLN A 1 394 ? 1.587 6.730 24.210 1.00 91.88 394 GLN A C 1
ATOM 3178 O O . GLN A 1 394 ? 0.656 7.418 24.634 1.00 91.88 394 GLN A O 1
ATOM 3183 N N . ASN A 1 395 ? 2.859 6.994 24.526 1.00 89.94 395 ASN A N 1
ATOM 3184 C CA . ASN A 1 395 ? 3.265 8.124 25.375 1.00 89.94 395 ASN A CA 1
ATOM 3185 C C . ASN A 1 395 ? 2.999 9.493 24.723 1.00 89.94 395 ASN A C 1
ATOM 3187 O O . ASN A 1 395 ? 2.908 10.515 25.413 1.00 89.94 395 ASN A O 1
ATOM 3191 N N . GLY A 1 396 ? 2.897 9.520 23.395 1.00 92.81 396 GLY A N 1
ATOM 3192 C CA . GLY A 1 396 ? 2.537 10.687 22.611 1.00 92.81 396 GLY A CA 1
ATOM 3193 C C . GLY A 1 396 ? 2.173 10.305 21.181 1.00 92.81 396 GLY A C 1
ATOM 3194 O O . GLY A 1 396 ? 2.564 9.251 20.689 1.00 92.81 396 GLY A O 1
ATOM 3195 N N . TYR A 1 397 ? 1.434 11.191 20.529 1.00 97.06 397 TYR A N 1
ATOM 3196 C CA . TYR A 1 397 ? 0.930 11.042 19.170 1.00 97.06 397 TYR A CA 1
ATOM 3197 C C . TYR A 1 397 ? 1.437 12.190 18.303 1.00 97.06 397 TYR A C 1
ATOM 3199 O O . TYR A 1 397 ? 1.808 13.255 18.814 1.00 97.06 397 TYR A O 1
ATOM 3207 N N . PHE A 1 398 ? 1.424 11.988 16.987 1.00 97.88 398 PHE A N 1
ATOM 3208 C CA . PHE A 1 398 ? 1.947 12.966 16.045 1.00 97.88 398 PHE A CA 1
ATOM 3209 C C . PHE A 1 398 ? 0.883 13.427 15.054 1.00 97.88 398 PHE A C 1
ATOM 3211 O O . PHE A 1 398 ? 0.263 12.622 14.359 1.00 97.88 398 PHE A O 1
ATOM 3218 N N . GLU A 1 399 ? 0.671 14.743 14.993 1.00 96.81 399 GLU A N 1
ATOM 3219 C CA . GLU A 1 399 ? -0.255 15.354 14.047 1.00 96.81 399 GLU A CA 1
ATOM 3220 C C . GLU A 1 399 ? 0.434 15.682 12.717 1.00 96.81 399 GLU A C 1
ATOM 3222 O O . GLU A 1 399 ? 1.479 16.333 12.654 1.00 96.81 399 GLU A O 1
ATOM 3227 N N . THR A 1 400 ? -0.173 15.216 11.632 1.00 96.06 400 THR A N 1
ATOM 3228 C CA . THR A 1 400 ? 0.208 15.489 10.249 1.00 96.06 400 THR A CA 1
ATOM 3229 C C . THR A 1 400 ? -0.664 16.616 9.710 1.00 96.06 400 THR A C 1
ATOM 3231 O O . THR A 1 400 ? -1.883 16.596 9.882 1.00 96.06 400 THR A O 1
ATOM 3234 N N . SER A 1 401 ? -0.045 17.608 9.063 1.00 93.25 401 SER A N 1
ATOM 3235 C CA . SER A 1 401 ? -0.774 18.759 8.518 1.00 93.25 401 SER A CA 1
ATOM 3236 C C . SER A 1 401 ? -1.590 18.369 7.278 1.00 93.25 401 SER A C 1
ATOM 3238 O O . SER A 1 401 ? -2.796 18.590 7.230 1.00 93.25 401 SER A O 1
ATOM 3240 N N . THR A 1 402 ? -0.928 17.741 6.306 1.00 95.12 402 THR A N 1
ATOM 3241 C CA . THR A 1 402 ? -1.478 17.134 5.085 1.00 95.12 402 THR A CA 1
ATOM 3242 C C . THR A 1 402 ? -0.606 15.935 4.708 1.00 95.12 402 THR A C 1
ATOM 3244 O O . THR A 1 402 ? 0.567 15.883 5.093 1.00 95.12 402 THR A O 1
ATOM 3247 N N . PHE A 1 403 ? -1.138 14.968 3.959 1.00 95.31 403 PHE A N 1
ATOM 3248 C CA . PHE A 1 403 ? -0.344 13.808 3.535 1.00 95.31 403 PHE A CA 1
ATOM 3249 C C . PHE A 1 403 ? 0.734 14.188 2.512 1.00 95.31 403 PHE A C 1
ATOM 3251 O O . PHE A 1 403 ? 1.794 13.565 2.474 1.00 95.31 403 PHE A O 1
ATOM 3258 N N . GLU A 1 404 ? 0.531 15.256 1.745 1.00 95.19 404 GLU A N 1
ATOM 3259 C CA . GLU A 1 404 ? 1.538 15.841 0.862 1.00 95.19 404 GLU A CA 1
ATOM 3260 C C . GLU A 1 404 ? 2.715 16.437 1.646 1.00 95.19 404 GLU A C 1
ATOM 3262 O O . GLU A 1 404 ? 3.864 16.174 1.297 1.00 95.19 404 GLU A O 1
ATOM 3267 N N . ASP A 1 405 ? 2.453 17.174 2.734 1.00 94.81 405 ASP A N 1
ATOM 3268 C CA . ASP A 1 405 ? 3.497 17.662 3.654 1.00 94.81 405 ASP A CA 1
ATOM 3269 C C . ASP A 1 405 ? 4.251 16.497 4.309 1.00 94.81 405 ASP A C 1
ATOM 3271 O O . ASP A 1 405 ? 5.480 16.499 4.359 1.00 94.81 405 ASP A O 1
ATOM 3275 N N . ALA A 1 406 ? 3.535 15.465 4.763 1.00 95.50 406 ALA A N 1
ATOM 3276 C CA . ALA A 1 406 ? 4.153 14.254 5.306 1.00 95.50 406 ALA A CA 1
ATOM 3277 C C . ALA A 1 406 ? 5.036 13.543 4.264 1.00 95.50 406 ALA A C 1
ATOM 3279 O O . ALA A 1 406 ? 6.150 13.126 4.583 1.00 95.50 406 ALA A O 1
ATOM 3280 N N . THR A 1 407 ? 4.574 13.459 3.013 1.00 95.25 407 THR A N 1
ATOM 3281 C CA . THR A 1 407 ? 5.338 12.896 1.890 1.00 95.25 407 THR A CA 1
ATOM 3282 C C . THR A 1 407 ? 6.618 13.690 1.647 1.00 95.25 407 THR A C 1
ATOM 3284 O O . THR A 1 407 ? 7.693 13.102 1.554 1.00 95.25 407 THR A O 1
ATOM 3287 N N . GLU A 1 408 ? 6.539 15.021 1.587 1.00 95.75 408 GLU A N 1
ATOM 3288 C CA . GLU A 1 408 ? 7.717 15.867 1.368 1.00 95.75 408 GLU A CA 1
ATOM 3289 C C . GLU A 1 408 ? 8.714 15.767 2.530 1.00 95.75 408 GLU A C 1
ATOM 3291 O O . GLU A 1 408 ? 9.917 15.629 2.310 1.00 95.75 408 GLU A O 1
ATOM 3296 N N . LYS A 1 409 ? 8.225 15.731 3.774 1.00 96.00 409 LYS A N 1
ATOM 3297 C CA . LYS A 1 409 ? 9.068 15.496 4.954 1.00 96.00 409 LYS A CA 1
ATOM 3298 C C . LYS A 1 409 ? 9.769 14.142 4.908 1.00 96.00 409 LYS A C 1
ATOM 3300 O O . LYS A 1 409 ? 10.935 14.064 5.288 1.00 96.00 409 LYS A O 1
ATOM 3305 N N . MET A 1 410 ? 9.097 13.088 4.443 1.00 95.69 410 MET A N 1
ATOM 3306 C CA . MET A 1 410 ? 9.726 11.775 4.277 1.00 95.69 410 MET A CA 1
ATOM 3307 C C . MET A 1 410 ? 10.743 11.751 3.137 1.00 95.69 410 MET A C 1
ATOM 3309 O O . MET A 1 410 ? 11.774 11.104 3.288 1.00 95.69 410 MET A O 1
ATOM 3313 N N . ARG A 1 411 ? 10.522 12.492 2.045 1.00 93.88 411 ARG A N 1
ATOM 3314 C CA . ARG A 1 411 ? 11.534 12.673 0.987 1.00 93.88 411 ARG A CA 1
ATOM 3315 C C . ARG A 1 411 ? 12.768 13.391 1.498 1.00 93.88 411 ARG A C 1
ATOM 3317 O O . ARG A 1 411 ? 13.883 12.976 1.202 1.00 93.88 411 ARG A O 1
ATOM 3324 N N . GLU A 1 412 ? 12.578 14.453 2.274 1.00 94.56 412 GLU A N 1
ATOM 3325 C CA . GLU A 1 412 ? 13.693 15.164 2.895 1.00 94.56 412 GLU A CA 1
ATOM 3326 C C . GLU A 1 412 ? 14.437 14.260 3.882 1.00 94.56 412 GLU A C 1
ATOM 3328 O O . GLU A 1 412 ? 15.663 14.190 3.853 1.00 94.56 412 GLU A O 1
ATOM 3333 N N . PHE A 1 413 ? 13.706 13.489 4.690 1.00 92.81 413 PHE A N 1
ATOM 3334 C CA . PHE A 1 413 ? 14.295 12.484 5.571 1.00 92.81 413 PHE A CA 1
ATOM 3335 C C . PHE A 1 413 ? 15.082 11.421 4.786 1.00 92.81 413 PHE A C 1
ATOM 3337 O O . PHE A 1 413 ? 16.204 11.083 5.157 1.00 92.81 413 PHE A O 1
ATOM 3344 N N . ALA A 1 414 ? 14.548 10.946 3.659 1.00 90.81 414 ALA A N 1
ATOM 3345 C CA . ALA A 1 414 ? 15.191 9.947 2.810 1.00 90.81 414 ALA A CA 1
ATOM 3346 C C . ALA A 1 414 ? 16.532 10.421 2.227 1.00 90.81 414 ALA A C 1
ATOM 3348 O O . ALA A 1 414 ? 17.419 9.598 2.023 1.00 90.81 414 ALA A O 1
ATOM 3349 N N . LYS A 1 415 ? 16.737 11.733 2.037 1.00 90.06 415 LYS A N 1
ATOM 3350 C CA . LYS A 1 415 ? 18.047 12.289 1.638 1.00 90.06 415 LYS A CA 1
ATOM 3351 C C . LYS A 1 415 ? 19.128 12.103 2.701 1.00 90.06 415 LYS A C 1
ATOM 3353 O O . LYS A 1 415 ? 20.307 12.149 2.369 1.00 90.06 415 LYS A O 1
ATOM 3358 N N . SER A 1 416 ? 18.741 11.937 3.966 1.00 88.81 416 SER A N 1
ATOM 3359 C CA . SER A 1 416 ? 19.686 11.689 5.060 1.00 88.81 416 SER A CA 1
ATOM 3360 C C . SER A 1 416 ? 20.052 10.211 5.219 1.00 88.81 416 SER A C 1
ATOM 3362 O O . SER A 1 416 ? 20.958 9.892 5.987 1.00 88.81 416 SER A O 1
ATOM 3364 N N . ILE A 1 417 ? 19.370 9.317 4.493 1.00 87.69 417 ILE A N 1
ATOM 3365 C CA . ILE A 1 417 ? 19.655 7.886 4.510 1.00 87.69 417 ILE A CA 1
ATOM 3366 C C . ILE A 1 417 ? 20.927 7.605 3.709 1.00 87.69 417 ILE A C 1
ATOM 3368 O O . ILE A 1 417 ? 21.018 7.922 2.524 1.00 87.69 417 ILE A O 1
ATOM 3372 N N . ASP A 1 418 ? 21.890 6.955 4.358 1.00 82.12 418 ASP A N 1
ATOM 3373 C CA . ASP A 1 418 ? 23.128 6.514 3.724 1.00 82.12 418 ASP A CA 1
ATOM 3374 C C . ASP A 1 418 ? 22.861 5.329 2.782 1.00 82.12 418 ASP A C 1
ATOM 3376 O O . ASP A 1 418 ? 22.701 4.180 3.211 1.00 82.12 418 ASP A O 1
ATOM 3380 N N . ARG A 1 419 ? 22.751 5.627 1.483 1.00 81.81 419 ARG A N 1
ATOM 3381 C CA . ARG A 1 419 ? 22.663 4.643 0.400 1.00 81.81 419 ARG A CA 1
ATOM 3382 C C . ARG A 1 419 ? 23.431 5.127 -0.837 1.00 81.81 419 ARG A C 1
ATOM 3384 O O . ARG A 1 419 ? 23.323 6.299 -1.194 1.00 81.81 419 ARG A O 1
ATOM 3391 N N . PRO A 1 420 ? 24.170 4.248 -1.541 1.00 74.88 420 PRO A N 1
ATOM 3392 C CA . PRO A 1 420 ? 25.037 4.665 -2.648 1.00 74.88 420 PRO A CA 1
ATOM 3393 C C . PRO A 1 420 ? 24.297 4.911 -3.980 1.00 74.88 420 PRO A C 1
ATOM 3395 O O . PRO A 1 420 ? 24.926 5.191 -4.997 1.00 74.88 420 PRO A O 1
ATOM 3398 N N . PHE A 1 421 ? 22.967 4.811 -3.994 1.00 81.81 421 PHE A N 1
ATOM 3399 C CA . PHE A 1 421 ? 22.109 4.994 -5.165 1.00 81.81 421 PHE A CA 1
ATOM 3400 C C . PHE A 1 421 ? 20.736 5.516 -4.746 1.00 81.81 421 PHE A C 1
ATOM 3402 O O . PHE A 1 421 ? 20.341 5.400 -3.588 1.00 81.81 421 PHE A O 1
ATOM 3409 N N . ASP A 1 422 ? 19.975 6.024 -5.708 1.00 86.38 422 ASP A N 1
ATOM 3410 C CA . ASP A 1 422 ? 18.556 6.323 -5.532 1.00 86.38 422 ASP A CA 1
ATOM 3411 C C . ASP A 1 422 ? 17.680 5.249 -6.198 1.00 86.38 422 ASP A C 1
ATOM 3413 O O . ASP A 1 422 ? 18.166 4.411 -6.967 1.00 86.38 422 ASP A O 1
ATOM 3417 N N . VAL A 1 423 ? 16.382 5.248 -5.911 1.00 86.19 423 VAL A N 1
ATOM 3418 C CA . VAL A 1 423 ? 15.419 4.309 -6.495 1.00 86.19 423 VAL A CA 1
ATOM 3419 C C . VAL A 1 423 ? 14.173 5.028 -6.989 1.00 86.19 423 VAL A C 1
ATOM 3421 O O . VAL A 1 423 ? 13.681 5.961 -6.362 1.00 86.19 423 VAL A O 1
ATOM 3424 N N . THR A 1 424 ? 13.620 4.558 -8.103 1.00 88.12 424 THR A N 1
ATOM 3425 C CA . THR A 1 424 ? 12.304 4.985 -8.590 1.00 88.12 424 THR A CA 1
ATOM 3426 C C . THR A 1 424 ? 11.434 3.770 -8.886 1.00 88.12 424 THR A C 1
ATOM 3428 O O . THR A 1 424 ? 11.939 2.709 -9.255 1.00 88.12 424 THR A O 1
ATOM 3431 N N . TYR A 1 425 ? 10.120 3.903 -8.712 1.00 90.19 425 TYR A N 1
ATOM 3432 C CA . TYR A 1 425 ? 9.163 2.863 -9.083 1.00 90.19 425 TYR A CA 1
ATOM 3433 C C . TYR A 1 425 ? 8.592 3.133 -10.473 1.00 90.19 425 TYR A C 1
ATOM 3435 O O . TYR A 1 425 ? 8.083 4.224 -10.745 1.00 90.19 425 TYR A O 1
ATOM 3443 N N . ASP A 1 426 ? 8.655 2.130 -11.343 1.00 82.56 426 ASP A N 1
ATOM 3444 C CA . ASP A 1 426 ? 7.970 2.132 -12.628 1.00 82.56 426 ASP A CA 1
ATOM 3445 C C . ASP A 1 426 ? 6.648 1.356 -12.501 1.00 82.56 426 ASP A C 1
ATOM 3447 O O . ASP A 1 426 ? 6.664 0.125 -12.412 1.00 82.56 426 ASP A O 1
ATOM 3451 N N . PRO A 1 427 ? 5.491 2.045 -12.503 1.00 82.25 427 PRO A N 1
ATOM 3452 C CA . PRO A 1 427 ? 4.196 1.400 -12.323 1.00 82.25 427 PRO A CA 1
ATOM 3453 C C . PRO A 1 427 ? 3.783 0.532 -13.516 1.00 82.25 427 PRO A C 1
ATOM 3455 O O . PRO A 1 427 ? 2.903 -0.313 -13.364 1.00 8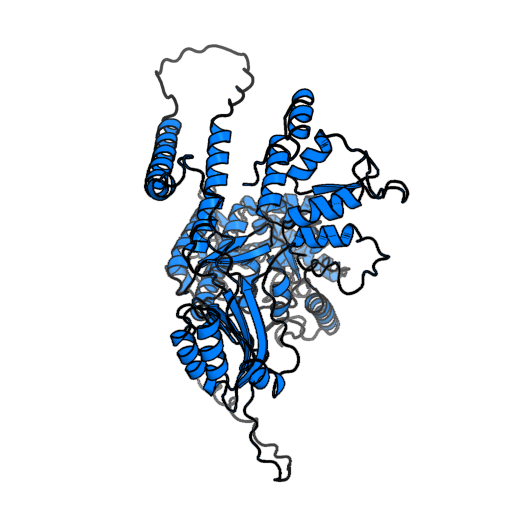2.25 427 PRO A O 1
ATOM 3458 N N . TYR A 1 428 ? 4.391 0.720 -14.692 1.00 76.00 428 TYR A N 1
ATOM 3459 C CA . TYR A 1 428 ? 4.048 -0.055 -15.880 1.00 76.00 428 TYR A CA 1
ATOM 3460 C C . TYR A 1 428 ? 4.691 -1.441 -15.840 1.00 76.00 428 TYR A C 1
ATOM 3462 O O . TYR A 1 428 ? 4.024 -2.460 -16.016 1.00 76.00 428 TYR A O 1
ATOM 3470 N N . THR A 1 429 ? 5.989 -1.477 -15.553 1.00 74.12 429 THR A N 1
ATOM 3471 C CA . THR A 1 429 ? 6.756 -2.724 -15.419 1.00 74.12 429 THR A CA 1
ATOM 3472 C C . THR A 1 429 ? 6.719 -3.294 -14.004 1.00 74.12 429 THR A C 1
ATOM 3474 O O . THR A 1 429 ? 7.342 -4.319 -13.740 1.00 74.12 429 THR A O 1
ATOM 3477 N N . LYS A 1 430 ? 6.044 -2.610 -13.068 1.00 81.94 430 LYS A N 1
ATOM 3478 C CA . LYS A 1 430 ? 5.951 -2.960 -11.640 1.00 81.94 430 LYS A CA 1
ATOM 3479 C C . LYS A 1 430 ? 7.316 -3.280 -11.022 1.00 81.94 430 LYS A C 1
ATOM 3481 O O . LYS A 1 430 ? 7.473 -4.235 -10.255 1.00 81.94 430 LYS A O 1
ATOM 3486 N N . SER A 1 431 ? 8.311 -2.483 -11.396 1.00 81.00 431 SER A N 1
ATOM 3487 C CA . SER A 1 431 ? 9.720 -2.714 -11.085 1.00 81.00 431 SER A CA 1
ATOM 3488 C C . SER A 1 431 ? 10.357 -1.493 -10.438 1.00 81.00 431 SER A C 1
ATOM 3490 O O . SER A 1 431 ? 10.005 -0.351 -10.733 1.00 81.00 431 SER A O 1
ATOM 3492 N N . ILE A 1 432 ? 11.353 -1.738 -9.592 1.00 83.19 432 ILE A N 1
ATOM 3493 C CA . ILE A 1 432 ? 12.212 -0.699 -9.033 1.00 83.19 432 ILE A CA 1
ATOM 3494 C C . ILE A 1 432 ? 13.387 -0.468 -9.980 1.00 83.19 432 ILE A C 1
ATOM 3496 O O . ILE A 1 432 ? 14.138 -1.382 -10.328 1.00 83.19 432 ILE A O 1
ATOM 3500 N N . GLN A 1 433 ? 13.612 0.779 -10.365 1.00 78.50 433 GLN A N 1
ATOM 3501 C CA . GLN A 1 433 ? 14.782 1.202 -11.123 1.00 78.50 433 GLN A CA 1
ATOM 3502 C C . GLN A 1 433 ? 15.819 1.770 -10.147 1.00 78.50 433 GLN A C 1
ATOM 3504 O O . GLN A 1 433 ? 15.536 2.726 -9.436 1.00 78.50 433 GLN A O 1
ATOM 3509 N N . VAL A 1 434 ? 17.014 1.164 -10.078 1.00 78.56 434 VAL A N 1
ATOM 3510 C CA . VAL A 1 434 ? 18.150 1.755 -9.341 1.00 78.56 434 VAL A CA 1
ATOM 3511 C C . VAL A 1 434 ? 18.757 2.860 -10.187 1.00 78.56 434 VAL A C 1
ATOM 3513 O O . VAL A 1 434 ? 19.133 2.592 -11.328 1.00 78.56 434 VAL A O 1
ATOM 3516 N N . VAL A 1 435 ? 18.925 4.044 -9.610 1.00 76.12 435 VAL A N 1
ATOM 3517 C CA . VAL A 1 435 ? 19.565 5.220 -10.200 1.00 76.12 435 VAL A CA 1
ATOM 3518 C C . VAL A 1 435 ? 20.901 5.460 -9.493 1.00 76.12 435 VAL A C 1
ATOM 3520 O O . VAL A 1 435 ? 20.965 6.051 -8.423 1.00 76.12 435 VAL A O 1
ATOM 3523 N N . ASP A 1 436 ? 21.977 4.986 -10.107 1.00 73.38 436 ASP A N 1
ATOM 3524 C CA . ASP A 1 436 ? 23.346 4.958 -9.563 1.00 73.38 436 ASP A CA 1
ATOM 3525 C C . ASP A 1 436 ? 24.360 5.671 -10.479 1.00 73.38 436 ASP A C 1
ATOM 3527 O O . ASP A 1 436 ? 25.537 5.798 -10.149 1.00 73.38 436 ASP A O 1
ATOM 3531 N N . CYS A 1 437 ? 23.925 6.143 -11.653 1.00 68.94 437 CYS A N 1
ATOM 3532 C CA . CYS A 1 437 ? 24.798 6.775 -12.633 1.00 68.94 437 CYS A CA 1
ATOM 3533 C C . CYS A 1 437 ? 24.079 7.841 -13.474 1.00 68.94 437 CYS A C 1
ATOM 3535 O O . CYS A 1 437 ? 22.852 7.854 -13.620 1.00 68.94 437 CYS A O 1
ATOM 3537 N N . LEU A 1 438 ? 24.869 8.734 -14.081 1.00 67.88 438 LEU A N 1
ATOM 3538 C CA . LEU A 1 438 ? 24.376 9.883 -14.853 1.00 67.88 438 LEU A CA 1
ATOM 3539 C C . LEU A 1 438 ? 23.506 9.481 -16.054 1.00 67.88 438 LEU A C 1
ATOM 3541 O O . LEU A 1 438 ? 22.605 10.213 -16.455 1.00 67.88 438 LEU A O 1
ATOM 3545 N N . GLU A 1 439 ? 23.754 8.306 -16.626 1.00 69.25 439 GLU A N 1
ATOM 3546 C CA . GLU A 1 439 ? 22.944 7.760 -17.711 1.00 69.25 439 GLU A CA 1
ATOM 3547 C C . GLU A 1 439 ? 21.491 7.541 -17.304 1.00 69.25 439 GLU A C 1
ATOM 3549 O O . GLU A 1 439 ? 20.579 7.978 -18.006 1.00 69.25 439 GLU A O 1
ATOM 3554 N N . LYS A 1 440 ? 21.278 6.892 -16.159 1.00 71.25 440 LYS A N 1
ATOM 3555 C CA . LYS A 1 440 ? 19.935 6.594 -15.665 1.00 71.25 440 LYS A CA 1
ATOM 3556 C C . LYS A 1 440 ? 19.207 7.877 -15.272 1.00 71.25 440 LYS A C 1
ATOM 3558 O O . LYS A 1 440 ? 18.027 8.025 -15.574 1.00 71.25 440 LYS A O 1
ATOM 3563 N N . VAL A 1 441 ? 19.933 8.855 -14.724 1.00 72.31 441 VAL A N 1
ATOM 3564 C CA . VAL A 1 441 ? 19.411 10.214 -14.503 1.00 72.31 441 VAL A CA 1
ATOM 3565 C C . VAL A 1 441 ? 18.976 10.860 -15.825 1.00 72.31 441 VAL A C 1
ATOM 3567 O O . VAL A 1 441 ? 17.879 11.406 -15.909 1.00 72.31 441 VAL A O 1
ATOM 3570 N N . SER A 1 442 ? 19.785 10.762 -16.885 1.00 70.19 442 SER A N 1
ATOM 3571 C CA . SER A 1 442 ? 19.443 11.312 -18.205 1.00 70.19 442 SER A CA 1
ATOM 3572 C C . SER A 1 442 ? 18.174 10.690 -18.796 1.00 70.19 442 SER A C 1
ATOM 3574 O O . SER A 1 442 ? 17.408 11.388 -19.466 1.00 70.19 442 SER A O 1
ATOM 3576 N N . LYS A 1 443 ? 17.935 9.396 -18.550 1.00 73.38 443 LYS A N 1
ATOM 3577 C CA . LYS A 1 443 ? 16.695 8.723 -18.955 1.00 73.38 443 LYS A CA 1
ATOM 3578 C C . LYS A 1 443 ? 15.483 9.321 -18.234 1.00 73.38 443 LYS A C 1
ATOM 3580 O O . LYS A 1 443 ? 14.552 9.762 -18.898 1.00 73.38 443 LYS A O 1
ATOM 3585 N N . LEU A 1 444 ? 15.550 9.467 -16.908 1.00 74.38 444 LEU A N 1
ATOM 3586 C CA . LEU A 1 444 ? 14.473 10.083 -16.118 1.00 74.38 444 LEU A CA 1
ATOM 3587 C C . LEU A 1 444 ? 14.172 11.527 -16.543 1.00 74.38 444 LEU A C 1
ATOM 3589 O O . LEU A 1 444 ? 13.011 11.931 -16.597 1.00 74.38 444 LEU A O 1
ATOM 3593 N N . VAL A 1 445 ? 15.205 12.309 -16.871 1.00 78.00 445 VAL A N 1
ATOM 3594 C CA . VAL A 1 445 ? 15.036 13.677 -17.390 1.00 78.00 445 VAL A CA 1
ATOM 3595 C C . VAL A 1 445 ? 14.316 13.672 -18.739 1.00 78.00 445 VAL A C 1
ATOM 3597 O O . VAL A 1 445 ? 13.462 14.524 -18.975 1.00 78.00 445 VAL A O 1
ATOM 3600 N N . SER A 1 446 ? 14.625 12.707 -19.606 1.00 74.06 446 SER A N 1
ATOM 3601 C CA . SER A 1 446 ? 13.961 12.563 -20.908 1.00 74.06 446 SER A CA 1
ATOM 3602 C C . SER A 1 446 ? 12.480 12.206 -20.738 1.00 74.06 446 SER A C 1
ATOM 3604 O O . SER A 1 446 ? 11.622 12.828 -21.364 1.00 74.06 446 SER A O 1
ATOM 3606 N N . ASP A 1 447 ? 12.165 11.290 -19.820 1.00 73.00 447 ASP A N 1
ATOM 3607 C CA . ASP A 1 447 ? 10.784 10.913 -19.494 1.00 73.00 447 ASP A CA 1
ATOM 3608 C C . ASP A 1 447 ? 9.997 12.096 -18.898 1.00 73.00 447 ASP A C 1
ATOM 3610 O O . ASP A 1 447 ? 8.815 12.303 -19.197 1.00 73.00 447 ASP A O 1
ATOM 3614 N N . LEU A 1 448 ? 10.651 12.914 -18.066 1.00 80.00 448 LEU A N 1
ATOM 3615 C CA . LEU A 1 448 ? 10.059 14.126 -17.500 1.00 80.00 448 LEU A CA 1
ATOM 3616 C C . LEU A 1 448 ? 9.790 15.187 -18.574 1.00 80.00 448 LEU A C 1
ATOM 3618 O O . LEU A 1 448 ? 8.738 15.827 -18.538 1.00 80.00 448 LEU A O 1
ATOM 3622 N N . ASP A 1 449 ? 10.695 15.364 -19.536 1.00 74.94 449 ASP A N 1
ATOM 3623 C CA . ASP A 1 449 ? 10.522 16.316 -20.637 1.00 74.94 449 ASP A CA 1
ATOM 3624 C C . ASP A 1 449 ? 9.263 16.000 -21.461 1.00 74.94 449 ASP A C 1
ATOM 3626 O O . ASP A 1 449 ? 8.491 16.906 -21.782 1.00 74.94 449 ASP A O 1
ATOM 3630 N N . ILE A 1 450 ? 8.965 14.717 -21.704 1.00 74.88 450 ILE A N 1
ATOM 3631 C CA . ILE A 1 450 ? 7.713 14.295 -22.358 1.00 74.88 450 ILE A CA 1
ATOM 3632 C C . ILE A 1 450 ? 6.488 14.767 -21.556 1.00 74.88 450 ILE A C 1
ATOM 3634 O O . ILE A 1 450 ? 5.559 15.359 -22.120 1.00 74.88 450 ILE A O 1
ATOM 3638 N N . LYS A 1 451 ? 6.496 14.582 -20.229 1.00 75.12 451 LYS A N 1
ATOM 3639 C CA . LYS A 1 451 ? 5.407 15.040 -19.345 1.00 75.12 451 LYS A CA 1
ATOM 3640 C C . LYS A 1 451 ? 5.278 16.566 -19.334 1.00 75.12 451 LYS A C 1
ATOM 3642 O O . LYS A 1 451 ? 4.165 17.086 -19.385 1.00 75.12 451 LYS A O 1
ATOM 3647 N N . VAL A 1 452 ? 6.391 17.298 -19.318 1.00 76.31 452 VAL A N 1
ATOM 3648 C CA . VAL A 1 452 ? 6.391 18.771 -19.369 1.00 76.31 452 VAL A CA 1
ATOM 3649 C C . VAL A 1 452 ? 5.836 19.274 -20.702 1.00 76.31 452 VAL A C 1
ATOM 3651 O O . VAL A 1 452 ? 4.994 20.174 -20.712 1.00 76.31 452 VAL A O 1
ATOM 3654 N N . ARG A 1 453 ? 6.212 18.658 -21.829 1.00 73.56 453 ARG A N 1
ATOM 3655 C CA . ARG A 1 453 ? 5.629 18.971 -23.147 1.00 73.56 453 ARG A CA 1
ATOM 3656 C C . ARG A 1 453 ? 4.129 18.696 -23.186 1.00 73.56 453 ARG A C 1
ATOM 3658 O O . ARG A 1 453 ? 3.380 19.478 -23.769 1.00 73.56 453 ARG A O 1
ATOM 3665 N N . PHE A 1 454 ? 3.669 17.612 -22.559 1.00 72.62 454 PHE A N 1
ATOM 3666 C CA . PHE A 1 454 ? 2.238 17.345 -22.408 1.00 72.62 454 PHE A CA 1
ATOM 3667 C C . PHE A 1 454 ? 1.526 18.464 -21.637 1.00 72.62 454 PHE A C 1
ATOM 3669 O O . PHE A 1 454 ? 0.494 18.946 -22.102 1.00 72.62 454 PHE A O 1
ATOM 3676 N N . ILE A 1 455 ? 2.092 18.926 -20.518 1.00 73.56 455 ILE A N 1
ATOM 3677 C CA . ILE A 1 455 ? 1.551 20.063 -19.756 1.00 73.56 455 ILE A CA 1
ATOM 3678 C C . ILE A 1 455 ? 1.490 21.317 -20.636 1.00 73.56 455 ILE A C 1
ATOM 3680 O O . ILE A 1 455 ? 0.457 21.982 -20.666 1.00 73.56 455 ILE A O 1
ATOM 3684 N N . GLY A 1 456 ? 2.549 21.603 -21.400 1.00 71.19 456 GLY A N 1
ATOM 3685 C CA . GLY A 1 456 ? 2.571 22.706 -22.366 1.00 71.19 456 GLY A CA 1
ATOM 3686 C C . GLY A 1 456 ? 1.395 22.642 -23.344 1.00 71.19 456 GLY A C 1
ATOM 3687 O O . GLY A 1 456 ? 0.595 23.574 -23.406 1.00 71.19 456 GLY A O 1
ATOM 3688 N N . ARG A 1 457 ? 1.203 21.493 -24.009 1.00 76.75 457 ARG A N 1
ATOM 3689 C CA . ARG A 1 457 ? 0.059 21.268 -24.914 1.00 76.75 457 ARG A CA 1
ATOM 3690 C C . ARG A 1 457 ? -1.290 21.416 -24.209 1.00 76.75 457 ARG A C 1
ATOM 3692 O O . ARG A 1 457 ? -2.229 21.952 -24.789 1.00 76.75 457 ARG A O 1
ATOM 3699 N N . ALA A 1 458 ? -1.420 20.926 -22.977 1.00 71.56 458 ALA A N 1
ATOM 3700 C CA . ALA A 1 458 ? -2.662 21.020 -22.212 1.00 71.56 458 ALA A CA 1
ATOM 3701 C C . ALA A 1 458 ? -3.025 22.474 -21.865 1.00 71.56 458 ALA A C 1
ATOM 3703 O O . ALA A 1 458 ? -4.206 22.818 -21.854 1.00 71.56 458 ALA A O 1
ATOM 3704 N N . LEU A 1 459 ? -2.028 23.328 -21.621 1.00 72.19 459 LEU A N 1
ATOM 3705 C CA . LEU A 1 459 ? -2.219 24.754 -21.342 1.00 72.19 459 LEU A CA 1
ATOM 3706 C C . LEU A 1 459 ? -2.590 25.563 -22.591 1.00 72.19 459 LEU A C 1
ATOM 3708 O O . LEU A 1 459 ? -3.310 26.552 -22.476 1.00 72.19 459 LEU A O 1
ATOM 3712 N N . GLU A 1 460 ? -2.134 25.139 -23.769 1.00 79.00 460 GLU A N 1
ATOM 3713 C CA . GLU A 1 460 ? -2.474 25.766 -25.054 1.00 79.00 460 GLU A CA 1
ATOM 3714 C C . GLU A 1 460 ? -3.910 25.458 -25.512 1.00 79.00 460 GLU A C 1
ATOM 3716 O O . GLU A 1 460 ? -4.465 26.181 -26.344 1.00 79.00 460 GLU A O 1
ATOM 3721 N N . LYS A 1 461 ? -4.549 24.413 -24.963 1.00 74.19 461 LYS A N 1
ATOM 3722 C CA . LYS A 1 461 ? -5.937 24.078 -25.304 1.00 74.19 461 LYS A CA 1
ATOM 3723 C C . LYS A 1 461 ? -6.897 25.161 -24.782 1.00 74.19 461 LYS A C 1
ATOM 3725 O O . LYS A 1 461 ? -6.876 25.481 -23.590 1.00 74.19 461 LYS A O 1
ATOM 3730 N N . PRO A 1 462 ? -7.795 25.704 -25.628 1.00 64.56 462 PRO A N 1
ATOM 3731 C CA . PRO A 1 462 ? -8.771 26.694 -25.190 1.00 64.56 462 PRO A CA 1
ATOM 3732 C C . PRO A 1 462 ? -9.692 26.092 -24.123 1.00 64.56 462 PRO A C 1
ATOM 3734 O O . PRO A 1 462 ? -10.358 25.082 -24.354 1.00 64.56 462 PRO A O 1
ATOM 3737 N N . ARG A 1 463 ? -9.747 26.715 -22.940 1.00 63.34 463 ARG A N 1
ATOM 3738 C CA . ARG A 1 463 ? -10.681 26.311 -21.881 1.00 63.34 463 ARG A CA 1
ATOM 3739 C C . ARG A 1 463 ? -12.110 26.616 -22.331 1.00 63.34 463 ARG A C 1
ATOM 3741 O O . ARG A 1 463 ? -12.401 27.742 -22.738 1.00 63.34 463 ARG A O 1
ATOM 3748 N N . ALA A 1 464 ? -13.003 25.631 -22.245 1.00 48.62 464 ALA A N 1
ATOM 3749 C CA . ALA A 1 464 ? -14.424 25.845 -22.493 1.00 48.62 464 ALA A CA 1
ATOM 3750 C C . ALA A 1 464 ? -14.942 26.945 -21.552 1.00 48.62 464 ALA A C 1
ATOM 3752 O O . ALA A 1 464 ? -14.735 26.880 -20.338 1.00 48.62 464 ALA A O 1
ATOM 3753 N N . LYS A 1 465 ? -15.590 27.980 -22.106 1.00 42.34 465 LYS A N 1
ATOM 3754 C CA . LYS A 1 465 ? -16.292 28.966 -21.279 1.00 42.34 465 LYS A CA 1
ATOM 3755 C C . LYS A 1 465 ? -17.399 28.228 -20.517 1.00 42.34 465 LYS A C 1
ATOM 3757 O O . LYS A 1 465 ? -18.132 27.471 -21.156 1.00 42.34 465 LYS A O 1
ATOM 3762 N N . PRO A 1 466 ? -17.541 28.431 -19.195 1.00 38.38 466 PRO A N 1
ATOM 3763 C CA . PRO A 1 466 ? -18.678 27.880 -18.476 1.00 38.38 466 PRO A CA 1
ATOM 3764 C C . PRO A 1 466 ? -19.974 28.390 -19.125 1.00 38.38 466 PRO A C 1
ATOM 3766 O O . PRO A 1 466 ? -19.993 29.527 -19.618 1.00 38.38 466 PRO A O 1
ATOM 3769 N N . PRO A 1 467 ? -21.038 27.570 -19.172 1.00 35.34 467 PRO A N 1
ATOM 3770 C CA . PRO A 1 467 ? -22.307 27.983 -19.750 1.00 35.34 467 PRO A CA 1
ATOM 3771 C C . PRO A 1 467 ? -22.777 29.249 -19.033 1.00 35.34 467 PRO A C 1
ATOM 3773 O O . PRO A 1 467 ? -22.885 29.280 -17.808 1.00 35.34 467 PRO A O 1
ATOM 3776 N N . SER A 1 468 ? -22.988 30.320 -19.798 1.00 37.19 468 SER A N 1
ATOM 3777 C CA . SER A 1 468 ? -23.443 31.599 -19.269 1.00 37.19 468 SER A CA 1
ATOM 3778 C C . SER A 1 468 ? -24.845 31.427 -18.698 1.00 37.19 468 SER A C 1
ATOM 3780 O O . SER A 1 468 ? -25.823 31.395 -19.446 1.00 37.19 468 SER A O 1
ATOM 3782 N N . THR A 1 469 ? -24.956 31.322 -17.379 1.00 34.19 469 THR A N 1
ATOM 3783 C CA . THR A 1 469 ? -26.225 31.517 -16.691 1.00 34.19 469 THR A CA 1
ATOM 3784 C C . THR A 1 469 ? -26.622 32.983 -16.840 1.00 34.19 469 THR A C 1
ATOM 3786 O O . THR A 1 469 ? -25.945 33.903 -16.381 1.00 34.19 469 THR A O 1
ATOM 3789 N N . SER A 1 470 ? -27.736 33.214 -17.531 1.00 34.66 470 SER A N 1
ATOM 3790 C CA . SER A 1 470 ? -28.509 34.442 -17.400 1.00 34.66 470 SER A CA 1
ATOM 3791 C C . SER A 1 470 ? -28.842 34.641 -15.921 1.00 34.66 470 SER A C 1
ATOM 3793 O O . SER A 1 470 ? -29.379 33.718 -15.317 1.00 34.66 470 SER A O 1
ATOM 3795 N N . THR A 1 471 ? -28.506 35.778 -15.306 1.00 30.81 471 THR A N 1
ATOM 3796 C CA . THR A 1 471 ? -29.457 36.822 -14.862 1.00 30.81 471 THR A CA 1
ATOM 3797 C C . THR A 1 471 ? -28.703 37.968 -14.150 1.00 30.81 471 THR A C 1
ATOM 3799 O O . THR A 1 471 ? -27.785 37.745 -13.369 1.00 30.81 471 THR A O 1
ATOM 3802 N N . THR A 1 472 ? -29.160 39.192 -14.426 1.00 31.42 472 THR A N 1
ATOM 3803 C CA . THR A 1 472 ? -29.085 40.433 -13.624 1.00 31.42 472 THR A CA 1
ATOM 3804 C C . THR A 1 472 ? -27.728 41.096 -13.354 1.00 31.42 472 THR A C 1
ATOM 3806 O O . THR A 1 472 ? -26.987 40.774 -12.430 1.00 31.42 472 THR A O 1
ATOM 3809 N N . GLN A 1 473 ? -27.489 42.177 -14.102 1.00 32.97 473 GLN A N 1
ATOM 3810 C CA . GLN A 1 473 ? -26.512 43.216 -13.792 1.00 32.97 473 GLN A CA 1
ATOM 3811 C C . GLN A 1 473 ? -26.778 43.840 -12.410 1.00 32.97 473 GLN A C 1
ATOM 3813 O O . GLN A 1 473 ? -27.784 44.520 -12.209 1.00 32.97 473 GLN A O 1
ATOM 3818 N N . ARG A 1 474 ? -25.813 43.729 -11.493 1.00 29.08 474 ARG A N 1
ATOM 3819 C CA . ARG A 1 474 ? -25.545 44.769 -10.49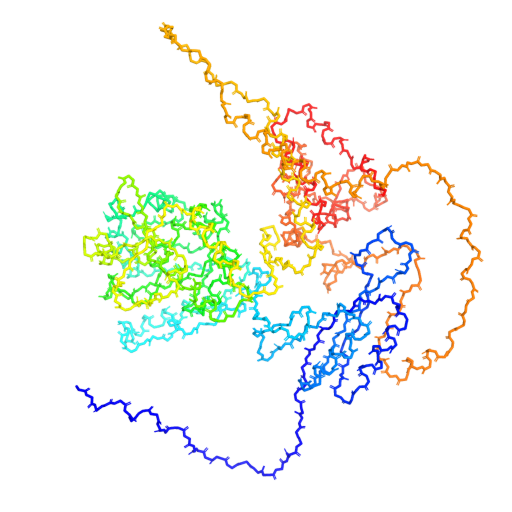2 1.00 29.08 474 ARG A CA 1
ATOM 3820 C C . ARG A 1 474 ? -24.132 45.290 -10.721 1.00 29.08 474 ARG A C 1
ATOM 3822 O O . ARG A 1 474 ? -23.159 44.551 -10.631 1.00 29.08 474 ARG A O 1
ATOM 3829 N N . LYS A 1 475 ? -24.048 46.573 -11.074 1.00 33.56 475 LYS A N 1
ATOM 3830 C CA . LYS A 1 475 ? -22.799 47.328 -11.187 1.00 33.56 475 LYS A CA 1
ATOM 3831 C C . LYS A 1 475 ? -22.167 47.443 -9.797 1.00 33.56 475 LYS A C 1
ATOM 3833 O O . LYS A 1 475 ? -22.749 48.079 -8.926 1.00 33.56 475 LYS A O 1
ATOM 3838 N N . SER A 1 476 ? -20.962 46.912 -9.621 1.00 28.05 476 SER A N 1
ATOM 3839 C CA . SER A 1 476 ? -20.024 47.407 -8.612 1.00 28.05 476 SER A CA 1
ATOM 3840 C C . SER A 1 476 ? -18.632 47.491 -9.225 1.00 28.05 476 SER A C 1
ATOM 3842 O O . SER A 1 476 ? -18.077 46.516 -9.727 1.00 28.05 476 SER A O 1
ATOM 3844 N N . SER A 1 477 ? -18.116 48.708 -9.222 1.00 30.80 477 SER A N 1
ATOM 3845 C CA . SER A 1 477 ? -16.830 49.155 -9.730 1.00 30.80 477 SER A CA 1
ATOM 3846 C C . SER A 1 477 ? -15.663 48.613 -8.905 1.00 30.80 477 SER A C 1
ATOM 3848 O O . SER A 1 477 ? -15.452 49.100 -7.800 1.00 30.80 477 SER A O 1
ATOM 3850 N N . HIS A 1 478 ? -14.860 47.706 -9.466 1.00 27.72 478 HIS A N 1
ATOM 3851 C CA . HIS A 1 478 ? -13.449 47.513 -9.102 1.00 27.72 478 HIS A CA 1
ATOM 3852 C C . HIS A 1 478 ? -12.647 47.074 -10.345 1.00 27.72 478 HIS A C 1
ATOM 3854 O O . HIS A 1 478 ? -13.061 46.136 -11.030 1.00 27.72 478 HIS A O 1
ATOM 3860 N N . PRO A 1 479 ? -11.537 47.756 -10.691 1.00 29.81 479 PRO A N 1
ATOM 3861 C CA . PRO A 1 479 ? -10.754 47.436 -11.877 1.00 29.81 479 PRO A CA 1
ATOM 3862 C C . PRO A 1 479 ? -9.793 46.263 -11.619 1.00 29.81 479 PRO A C 1
ATOM 3864 O O . PRO A 1 479 ? -9.071 46.240 -10.632 1.00 29.81 479 PRO A O 1
ATOM 3867 N N . ASN A 1 480 ? -9.765 45.326 -12.571 1.00 30.42 480 ASN A N 1
ATOM 3868 C CA . ASN A 1 480 ? -8.676 44.391 -12.876 1.00 30.42 480 ASN A CA 1
ATOM 3869 C C . ASN A 1 480 ? -8.021 43.614 -11.715 1.00 30.42 480 ASN A C 1
ATOM 3871 O O . ASN A 1 480 ? -6.926 43.938 -11.269 1.00 30.42 480 ASN A O 1
ATOM 3875 N N . ALA A 1 481 ? -8.580 42.440 -11.416 1.00 28.83 481 ALA A N 1
ATOM 3876 C CA . ALA A 1 481 ? -7.805 41.282 -10.970 1.00 28.83 481 ALA A CA 1
ATOM 3877 C C . ALA A 1 481 ? -7.838 40.200 -12.066 1.00 28.83 481 ALA A C 1
ATOM 3879 O O . ALA A 1 481 ? -8.477 39.161 -11.927 1.00 28.83 481 ALA A O 1
ATOM 3880 N N . LYS A 1 482 ? -7.175 40.455 -13.205 1.00 32.53 482 LYS A N 1
ATOM 3881 C CA . LYS A 1 482 ? -6.756 39.359 -14.091 1.00 32.53 482 LYS A CA 1
ATOM 3882 C C . LYS A 1 482 ? -5.645 38.598 -13.362 1.00 32.53 482 LYS A C 1
ATOM 3884 O O . LYS A 1 482 ? -4.622 39.179 -13.017 1.00 32.53 482 LYS A O 1
ATOM 3889 N N . SER A 1 483 ? -5.926 37.330 -13.084 1.00 37.09 483 SER A N 1
ATOM 3890 C CA . SER A 1 483 ? -5.106 36.306 -12.428 1.00 37.09 483 SER A CA 1
ATOM 3891 C C . SER A 1 483 ? -3.588 36.529 -12.483 1.00 37.09 483 SER A C 1
ATOM 3893 O O . SER A 1 483 ? -2.909 36.165 -13.443 1.00 37.09 483 SER A O 1
ATOM 3895 N N . ASN A 1 484 ? -3.036 37.043 -11.383 1.00 33.28 484 ASN A N 1
ATOM 3896 C CA . ASN A 1 484 ? -1.592 37.167 -11.159 1.00 33.28 484 ASN A CA 1
ATOM 3897 C C . ASN A 1 484 ? -0.876 35.791 -11.138 1.00 33.28 484 ASN A C 1
ATOM 3899 O O . ASN A 1 484 ? 0.335 35.706 -11.346 1.00 33.28 484 ASN A O 1
ATOM 3903 N N . THR A 1 485 ? -1.639 34.708 -10.950 1.00 35.50 485 THR A N 1
ATOM 3904 C CA . THR A 1 485 ? -1.199 33.306 -10.963 1.00 35.50 485 THR A CA 1
ATOM 3905 C C . THR A 1 485 ? -0.716 32.825 -12.334 1.00 35.50 485 THR A C 1
ATOM 3907 O O . THR A 1 485 ? 0.274 32.099 -12.394 1.00 35.50 485 THR A O 1
ATOM 3910 N N . ASP A 1 486 ? -1.322 33.287 -13.433 1.00 38.97 486 ASP A N 1
ATOM 3911 C CA . ASP A 1 486 ? -0.904 32.907 -14.793 1.00 38.97 486 ASP A CA 1
ATOM 3912 C C . ASP A 1 486 ? 0.483 33.477 -15.130 1.00 38.97 486 ASP A C 1
ATOM 3914 O O . ASP A 1 486 ? 1.319 32.808 -15.732 1.00 38.97 486 ASP A O 1
ATOM 3918 N N . SER A 1 487 ? 0.781 34.699 -14.672 1.00 37.84 487 SER A N 1
ATOM 3919 C CA . SER A 1 487 ? 2.067 35.348 -14.958 1.00 37.84 487 SER A CA 1
ATOM 3920 C C . SER A 1 487 ? 3.232 34.732 -14.176 1.00 37.84 487 SER A C 1
ATOM 3922 O O . SER A 1 487 ? 4.337 34.609 -14.706 1.00 37.84 487 SER A O 1
ATOM 3924 N N . HIS A 1 488 ? 2.992 34.306 -12.932 1.00 38.22 488 HIS A N 1
ATOM 3925 C CA . HIS A 1 488 ? 4.007 33.673 -12.090 1.00 38.22 488 HIS A CA 1
ATOM 3926 C C . HIS A 1 488 ? 4.334 32.257 -12.578 1.00 38.22 488 HIS A C 1
ATOM 3928 O O . HIS A 1 488 ? 5.500 31.861 -12.603 1.00 38.22 488 HIS A O 1
ATOM 3934 N N . PHE A 1 489 ? 3.318 31.522 -13.033 1.00 41.06 489 PHE A N 1
ATOM 3935 C CA . PHE A 1 489 ? 3.471 30.168 -13.555 1.00 41.06 489 PHE A CA 1
ATOM 3936 C C . PHE A 1 489 ? 4.128 30.148 -14.945 1.00 41.06 489 PHE A C 1
ATOM 3938 O O . PHE A 1 489 ? 5.031 29.350 -15.189 1.00 41.06 489 PHE A O 1
ATOM 3945 N N . GLN A 1 490 ? 3.787 31.099 -15.823 1.00 39.56 490 GLN A N 1
ATOM 3946 C CA . GLN A 1 490 ? 4.472 31.290 -17.110 1.00 39.56 490 GLN A CA 1
ATOM 3947 C C . GLN A 1 490 ? 5.950 31.680 -16.936 1.00 39.56 490 GLN A C 1
ATOM 3949 O O . GLN A 1 490 ? 6.808 31.216 -17.685 1.00 39.56 490 GLN A O 1
ATOM 3954 N N . ARG A 1 491 ? 6.290 32.464 -15.901 1.00 40.97 491 ARG A N 1
ATOM 3955 C CA . ARG A 1 491 ? 7.693 32.744 -15.539 1.00 40.97 491 ARG A CA 1
ATOM 3956 C C . ARG A 1 491 ? 8.422 31.503 -15.022 1.00 40.97 491 ARG A C 1
ATOM 3958 O O . ARG A 1 491 ? 9.602 31.344 -15.323 1.00 40.97 491 ARG A O 1
ATOM 3965 N N . LEU A 1 492 ? 7.743 30.621 -14.286 1.00 40.03 492 LEU A N 1
ATOM 3966 C CA . LEU A 1 492 ? 8.307 29.352 -13.815 1.00 40.03 492 LEU A CA 1
ATOM 3967 C C . LEU A 1 492 ? 8.583 28.391 -14.985 1.00 40.03 492 LEU A C 1
ATOM 3969 O O . LEU A 1 492 ? 9.673 27.829 -15.066 1.00 40.03 492 LEU A O 1
ATOM 3973 N N . LEU A 1 493 ? 7.646 28.274 -15.934 1.00 39.50 493 LEU A N 1
ATOM 3974 C CA . LEU A 1 493 ? 7.825 27.514 -17.179 1.00 39.50 493 LEU A CA 1
ATOM 3975 C C . LEU A 1 493 ? 8.966 28.083 -18.032 1.00 39.50 493 LEU A C 1
ATOM 3977 O O . LEU A 1 493 ? 9.820 27.331 -18.496 1.00 39.50 493 LEU A O 1
ATOM 3981 N N . ALA A 1 494 ? 9.054 29.409 -18.166 1.00 41.62 494 ALA A N 1
ATOM 3982 C CA . ALA A 1 494 ? 10.163 30.067 -18.854 1.00 41.62 494 ALA A CA 1
ATOM 3983 C C . ALA A 1 494 ? 11.512 29.863 -18.135 1.00 41.62 494 ALA A C 1
ATOM 3985 O O . ALA A 1 494 ? 12.541 29.718 -18.793 1.00 41.62 494 ALA A O 1
ATOM 3986 N N . ALA A 1 495 ? 11.528 29.805 -16.799 1.00 42.19 495 ALA A N 1
ATOM 3987 C CA . ALA A 1 495 ? 12.730 29.522 -16.014 1.00 42.19 495 ALA A CA 1
ATOM 3988 C C . ALA A 1 495 ? 13.174 28.053 -16.130 1.00 42.19 495 ALA A C 1
ATOM 3990 O O . ALA A 1 495 ? 14.373 27.790 -16.246 1.00 42.19 495 ALA A O 1
ATOM 3991 N N . LEU A 1 496 ? 12.228 27.108 -16.159 1.00 38.72 496 LEU A N 1
ATOM 3992 C CA . LEU A 1 496 ? 12.484 25.685 -16.408 1.00 38.72 496 LEU A CA 1
ATOM 3993 C C . LEU A 1 496 ? 12.990 25.461 -17.839 1.00 38.72 496 LEU A C 1
ATOM 3995 O O . LEU A 1 496 ? 14.046 24.858 -18.019 1.00 38.72 496 LEU A O 1
ATOM 3999 N N . HIS A 1 497 ? 12.335 26.042 -18.848 1.00 41.66 497 HIS A N 1
ATOM 4000 C CA . HIS A 1 497 ? 12.800 26.010 -20.240 1.00 41.66 497 HIS A CA 1
ATOM 4001 C C . HIS A 1 497 ? 14.146 26.731 -20.424 1.00 41.66 497 HIS A C 1
ATOM 4003 O O . HIS A 1 497 ? 14.996 26.267 -21.179 1.00 41.66 497 HIS A O 1
ATOM 4009 N N . GLY A 1 498 ? 14.390 27.834 -19.713 1.00 35.03 498 GLY A N 1
ATOM 4010 C CA . GLY A 1 498 ? 15.647 28.584 -19.763 1.00 35.03 498 GLY A CA 1
ATOM 4011 C C . GLY A 1 498 ? 16.824 27.868 -19.090 1.00 35.03 498 GLY A C 1
ATOM 4012 O O . GLY A 1 498 ? 17.954 27.960 -19.576 1.00 35.03 498 GLY A O 1
ATOM 4013 N N . ARG A 1 499 ? 16.580 27.120 -18.002 1.00 37.38 499 ARG A N 1
ATOM 4014 C CA . ARG A 1 499 ? 17.592 26.274 -17.341 1.00 37.38 499 ARG A CA 1
ATOM 4015 C C . ARG A 1 499 ? 17.848 24.977 -18.112 1.00 37.38 499 ARG A C 1
ATOM 4017 O O . ARG A 1 499 ? 19.012 24.640 -18.318 1.00 37.38 499 ARG A O 1
ATOM 4024 N N . MET A 1 500 ? 16.809 24.322 -18.636 1.00 35.88 500 MET A N 1
ATOM 4025 C CA . MET A 1 500 ? 16.965 23.158 -19.521 1.00 35.88 500 MET A CA 1
ATOM 4026 C C . MET A 1 500 ? 17.600 23.538 -20.866 1.00 35.88 500 MET A C 1
ATOM 4028 O O . MET A 1 500 ? 18.454 22.816 -21.366 1.00 35.88 500 MET A O 1
ATOM 4032 N N . GLY A 1 501 ? 17.305 24.722 -21.409 1.00 31.84 501 GLY A N 1
ATOM 4033 C CA . GLY A 1 501 ? 17.914 25.244 -22.637 1.00 31.84 501 GLY A CA 1
ATOM 4034 C C . GLY A 1 501 ? 19.402 25.597 -22.517 1.00 31.84 501 GLY A C 1
ATOM 4035 O O . GLY A 1 501 ? 20.102 25.624 -23.529 1.00 31.84 501 GLY A O 1
ATOM 4036 N N . ARG A 1 502 ? 19.927 25.824 -21.302 1.00 32.84 502 ARG A N 1
ATOM 4037 C CA . ARG A 1 502 ? 21.381 25.951 -21.068 1.00 32.84 502 ARG A CA 1
ATOM 4038 C C . ARG A 1 502 ? 22.086 24.593 -21.052 1.00 32.84 502 ARG A C 1
ATOM 4040 O O . ARG A 1 502 ? 23.204 24.518 -21.545 1.00 32.84 502 ARG A O 1
ATOM 4047 N N . SER A 1 503 ? 21.422 23.533 -20.586 1.00 31.53 503 SER A N 1
ATOM 4048 C CA . SER A 1 503 ? 21.908 22.150 -20.730 1.00 31.53 503 SER A CA 1
ATOM 4049 C C . SER A 1 503 ? 21.760 21.651 -22.183 1.00 31.53 503 SER A C 1
ATOM 4051 O O . SER A 1 503 ? 22.669 21.040 -22.739 1.00 31.53 503 SER A O 1
ATOM 4053 N N . GLY A 1 504 ? 20.690 22.060 -22.875 1.00 28.50 504 GLY A N 1
ATOM 4054 C CA . GLY A 1 504 ? 20.423 21.776 -24.292 1.00 28.50 504 GLY A CA 1
ATOM 4055 C C . GLY A 1 504 ? 21.272 22.554 -25.310 1.00 28.50 504 GLY A C 1
ATOM 4056 O O . GLY A 1 504 ? 21.188 22.298 -26.511 1.00 28.50 504 GLY A O 1
ATOM 4057 N N . LYS A 1 505 ? 22.137 23.484 -24.880 1.00 26.64 505 LYS A N 1
ATOM 4058 C CA . LYS A 1 505 ? 23.158 24.063 -25.775 1.00 26.64 505 LYS A CA 1
ATOM 4059 C C . LYS A 1 505 ? 24.289 23.082 -26.094 1.00 26.64 505 LYS A C 1
ATOM 4061 O O . LYS A 1 505 ? 24.967 23.279 -27.095 1.00 26.64 505 LYS A O 1
ATOM 4066 N N . ILE A 1 506 ? 24.437 22.004 -25.321 1.00 29.28 506 ILE A N 1
ATOM 4067 C CA . ILE A 1 506 ? 25.372 20.914 -25.635 1.00 29.28 506 ILE A CA 1
ATOM 4068 C C . ILE A 1 506 ? 24.791 19.985 -26.724 1.00 29.28 506 ILE A C 1
ATOM 4070 O O . ILE A 1 506 ? 25.542 19.365 -27.468 1.00 29.28 506 ILE A O 1
ATOM 4074 N N . THR A 1 507 ? 23.466 19.941 -26.915 1.00 27.70 507 THR A N 1
ATOM 4075 C CA . THR A 1 507 ? 22.820 19.028 -27.879 1.00 27.70 507 THR A CA 1
ATOM 4076 C C . THR A 1 507 ? 22.524 19.638 -29.255 1.00 27.70 507 THR A C 1
ATOM 4078 O O . THR A 1 507 ? 22.364 18.894 -30.220 1.00 27.70 507 THR A O 1
ATOM 4081 N N . ARG A 1 508 ? 22.506 20.972 -29.409 1.00 24.20 508 ARG A N 1
ATOM 4082 C CA . ARG A 1 508 ? 22.135 21.640 -30.680 1.00 24.20 508 ARG A CA 1
ATOM 4083 C C . ARG A 1 508 ? 23.260 21.826 -31.711 1.00 24.20 508 ARG A C 1
ATOM 4085 O O . ARG A 1 508 ? 22.981 22.274 -32.815 1.00 24.20 508 ARG A O 1
ATOM 4092 N N . SER A 1 509 ? 24.500 21.455 -31.393 1.00 24.38 509 SER A N 1
ATOM 4093 C CA . SER A 1 509 ? 25.649 21.539 -32.318 1.00 24.38 509 SER A CA 1
ATOM 4094 C C . SER A 1 509 ? 25.774 20.343 -33.282 1.00 24.38 509 SER A C 1
ATOM 4096 O O . SER A 1 509 ? 26.736 20.278 -34.041 1.00 24.38 509 SER A O 1
ATOM 4098 N N . LEU A 1 510 ? 24.853 19.372 -33.244 1.00 25.53 510 LEU A N 1
ATOM 4099 C CA . LEU A 1 510 ? 25.053 18.046 -33.852 1.00 25.53 510 LEU A CA 1
ATOM 4100 C C . LEU A 1 510 ? 24.195 17.738 -35.088 1.00 25.53 510 LEU A C 1
ATOM 4102 O O . LEU A 1 510 ? 24.154 16.585 -35.498 1.00 25.53 510 LEU A O 1
ATOM 4106 N N . TYR A 1 511 ? 23.553 18.728 -35.716 1.00 22.91 511 TYR A N 1
ATOM 4107 C CA . TYR A 1 511 ? 22.833 18.506 -36.976 1.00 22.91 511 TYR A CA 1
ATOM 4108 C C . TYR A 1 511 ? 22.984 19.688 -37.942 1.00 22.91 511 TYR A C 1
ATOM 4110 O O . TYR A 1 511 ? 22.261 20.678 -37.861 1.00 22.91 511 TYR A O 1
ATOM 4118 N N . SER A 1 512 ? 23.920 19.555 -38.884 1.00 22.72 512 SER A N 1
ATOM 4119 C CA . SER A 1 512 ? 23.942 20.294 -40.150 1.00 22.72 512 SER A CA 1
ATOM 4120 C C . SER A 1 512 ? 24.096 19.273 -41.285 1.00 22.72 512 SER A C 1
ATOM 4122 O O . SER A 1 512 ? 25.077 18.531 -41.278 1.00 22.72 512 SER A O 1
ATOM 4124 N N . PRO A 1 513 ? 23.162 19.193 -42.247 1.00 27.36 513 PRO A N 1
ATOM 4125 C CA . PRO A 1 513 ? 23.190 18.188 -43.300 1.00 27.36 513 PRO A CA 1
ATOM 4126 C C . PRO A 1 513 ? 23.975 18.709 -44.508 1.00 27.36 513 PRO A C 1
ATOM 4128 O O . PRO A 1 513 ? 23.379 19.234 -45.446 1.00 27.36 513 PRO A O 1
ATOM 4131 N N . LYS A 1 514 ? 25.306 18.586 -44.495 1.00 24.53 514 LYS A N 1
ATOM 4132 C CA . LYS A 1 514 ? 26.134 18.713 -45.705 1.00 24.53 514 LYS A CA 1
ATOM 4133 C C . LYS A 1 514 ? 27.345 17.784 -45.620 1.00 24.53 514 LYS A C 1
ATOM 4135 O O . LYS A 1 514 ? 28.107 17.875 -44.669 1.00 24.53 514 LYS A O 1
ATOM 4140 N N . ASP A 1 515 ? 27.447 16.929 -46.637 1.00 26.09 515 ASP A N 1
ATOM 4141 C CA . ASP A 1 515 ? 28.649 16.305 -47.215 1.00 26.09 515 ASP A CA 1
ATOM 4142 C C . ASP A 1 515 ? 28.594 14.770 -47.267 1.00 26.09 515 ASP A C 1
ATOM 4144 O O . ASP A 1 515 ? 28.657 14.056 -46.269 1.00 26.09 515 ASP A O 1
ATOM 4148 N N . GLY A 1 516 ? 28.430 14.267 -48.496 1.00 35.38 516 GLY A N 1
ATOM 4149 C CA . GLY A 1 516 ? 28.427 12.850 -48.833 1.00 35.38 516 GLY A CA 1
ATOM 4150 C C . GLY A 1 516 ? 29.841 12.281 -48.917 1.00 35.38 516 GLY A C 1
ATOM 4151 O O . GLY A 1 516 ? 30.724 12.877 -49.529 1.00 35.38 516 GLY A O 1
ATOM 4152 N N . PHE A 1 517 ? 30.044 11.095 -48.342 1.00 24.52 517 PHE A N 1
ATOM 4153 C CA . PHE A 1 517 ? 31.300 10.351 -48.444 1.00 24.52 517 PHE A CA 1
ATOM 4154 C C . PHE A 1 517 ? 31.022 8.840 -48.354 1.00 24.52 517 PHE A C 1
ATOM 4156 O O . PHE A 1 517 ? 31.002 8.262 -47.274 1.00 24.52 517 PHE A O 1
ATOM 4163 N N . SER A 1 518 ? 30.752 8.184 -49.491 1.00 24.56 518 SER A N 1
ATOM 4164 C CA . SER A 1 518 ? 30.379 6.755 -49.530 1.00 24.56 518 SER A CA 1
ATOM 4165 C C . SER A 1 518 ? 31.147 5.930 -50.579 1.00 24.56 518 SER A C 1
ATOM 4167 O O . SER A 1 518 ? 30.580 5.074 -51.242 1.00 24.56 518 SER A O 1
ATOM 4169 N N . ALA A 1 519 ? 32.455 6.161 -50.769 1.00 24.55 519 ALA A N 1
ATOM 4170 C CA . ALA A 1 519 ? 33.212 5.430 -51.804 1.00 24.55 519 ALA A CA 1
ATOM 4171 C C . ALA A 1 519 ? 34.648 4.987 -51.445 1.00 24.55 519 ALA A C 1
ATOM 4173 O O . ALA A 1 519 ? 35.426 4.697 -52.348 1.00 24.55 519 ALA A O 1
ATOM 4174 N N . LYS A 1 520 ? 35.048 4.908 -50.163 1.00 24.48 520 LYS A N 1
ATOM 4175 C CA . LYS A 1 520 ? 36.453 4.577 -49.810 1.00 24.48 520 LYS A CA 1
ATOM 4176 C C . LYS A 1 520 ? 36.703 3.474 -48.771 1.00 24.48 520 LYS A C 1
ATOM 4178 O O . LYS A 1 520 ? 37.860 3.234 -48.452 1.00 24.48 520 LYS A O 1
ATOM 4183 N N . ILE A 1 521 ? 35.691 2.743 -48.299 1.00 24.08 521 ILE A N 1
ATOM 4184 C CA . ILE A 1 521 ? 35.874 1.701 -47.261 1.00 24.08 521 ILE A CA 1
ATOM 4185 C C . ILE A 1 521 ? 35.455 0.315 -47.773 1.00 24.08 521 ILE A C 1
ATOM 4187 O O . ILE A 1 521 ? 34.601 -0.344 -47.197 1.00 24.08 521 ILE A O 1
ATOM 4191 N N . ILE A 1 522 ? 36.036 -0.133 -48.890 1.00 23.88 522 ILE A N 1
ATOM 4192 C CA . ILE A 1 522 ? 35.909 -1.539 -49.331 1.00 23.88 522 ILE A CA 1
ATOM 4193 C C . ILE A 1 522 ? 37.275 -2.248 -49.442 1.00 23.88 522 ILE A C 1
ATOM 4195 O O . ILE A 1 522 ? 37.317 -3.467 -49.525 1.00 23.88 522 ILE A O 1
ATOM 4199 N N . SER A 1 523 ? 38.425 -1.565 -49.335 1.00 24.62 523 SER A N 1
ATOM 4200 C CA . SER A 1 523 ? 39.716 -2.204 -49.662 1.00 24.62 523 SER A CA 1
ATOM 4201 C C . SER A 1 523 ? 40.642 -2.599 -48.497 1.00 24.62 523 SER A C 1
ATOM 4203 O O . SER A 1 523 ? 41.782 -2.953 -48.783 1.00 24.62 523 SER A O 1
ATOM 4205 N N . SER A 1 524 ? 40.239 -2.554 -47.216 1.00 24.20 524 SER A N 1
ATOM 4206 C CA . SER A 1 524 ? 41.222 -2.657 -46.105 1.00 24.20 524 SER A CA 1
ATOM 4207 C C . SER A 1 524 ? 41.093 -3.827 -45.107 1.00 24.20 524 SER A C 1
ATOM 4209 O O . SER A 1 524 ? 41.899 -3.882 -44.184 1.00 24.20 524 SER A O 1
ATOM 4211 N N . CYS A 1 525 ? 40.172 -4.788 -45.260 1.00 23.95 525 CYS A N 1
ATOM 4212 C CA . CYS A 1 525 ? 39.937 -5.821 -44.222 1.00 23.95 525 CYS A CA 1
ATOM 4213 C C . CYS A 1 525 ? 40.308 -7.272 -44.598 1.00 23.95 525 CYS A C 1
ATOM 4215 O O . CYS A 1 525 ? 39.665 -8.196 -44.116 1.00 23.95 525 CYS A O 1
ATOM 4217 N N . ASN A 1 526 ? 41.344 -7.509 -45.413 1.00 26.53 526 ASN A N 1
ATOM 4218 C CA . ASN A 1 526 ? 41.674 -8.866 -45.896 1.00 26.53 526 ASN A CA 1
ATOM 4219 C C . ASN A 1 526 ? 43.001 -9.484 -45.413 1.00 26.53 526 ASN A C 1
ATOM 4221 O O . ASN A 1 526 ? 43.504 -10.395 -46.067 1.00 26.53 526 ASN A O 1
ATOM 4225 N N . GLN A 1 527 ? 43.589 -9.063 -44.286 1.00 30.83 527 GLN A N 1
ATOM 4226 C CA . GLN A 1 527 ? 44.798 -9.727 -43.766 1.00 30.83 527 GLN A CA 1
ATOM 4227 C C . GLN A 1 527 ? 44.859 -9.736 -42.231 1.00 30.83 527 GLN A C 1
ATOM 4229 O O . GLN A 1 527 ? 45.044 -8.686 -41.627 1.00 30.83 527 GLN A O 1
ATOM 4234 N N . THR A 1 528 ? 44.746 -10.914 -41.595 1.00 32.12 528 THR A N 1
ATOM 4235 C CA . THR A 1 528 ? 45.727 -11.465 -40.622 1.00 32.12 528 THR A CA 1
ATOM 4236 C C . THR A 1 528 ? 45.294 -12.822 -40.021 1.00 32.12 528 THR A C 1
ATOM 4238 O O . THR A 1 528 ? 44.121 -13.099 -39.816 1.00 32.12 528 THR A O 1
ATOM 4241 N N . ASN A 1 529 ? 46.302 -13.678 -39.803 1.00 31.44 529 ASN A N 1
ATOM 4242 C CA . ASN A 1 529 ? 46.304 -15.130 -39.546 1.00 31.44 529 ASN A CA 1
ATOM 4243 C C . ASN A 1 529 ? 45.910 -15.565 -38.111 1.00 31.44 529 ASN A C 1
ATOM 4245 O O . ASN A 1 529 ? 46.482 -15.064 -37.144 1.00 31.44 529 ASN A O 1
ATOM 4249 N N . THR A 1 530 ? 45.089 -16.621 -37.976 1.00 39.25 530 THR A N 1
ATOM 4250 C CA . THR A 1 530 ? 44.583 -17.208 -36.707 1.00 39.25 530 THR A CA 1
ATOM 4251 C C . THR A 1 530 ? 44.902 -18.711 -36.433 1.00 39.25 530 THR A C 1
ATOM 4253 O O . THR A 1 530 ? 43.980 -19.450 -36.121 1.00 39.25 530 THR A O 1
ATOM 4256 N N . PRO A 1 531 ? 46.151 -19.245 -36.439 1.00 31.89 531 PRO A N 1
ATOM 4257 C CA . PRO A 1 531 ? 46.369 -20.676 -36.112 1.00 31.89 531 PRO A CA 1
ATOM 4258 C C . PRO A 1 531 ? 46.819 -20.965 -34.663 1.00 31.89 531 PRO A C 1
ATOM 4260 O O . PRO A 1 531 ? 46.818 -22.113 -34.223 1.00 31.89 531 PRO A O 1
ATOM 4263 N N . LYS A 1 532 ? 47.263 -19.953 -33.898 1.00 32.66 532 LYS A N 1
ATOM 4264 C CA . LYS A 1 532 ? 47.877 -20.159 -32.563 1.00 32.66 532 LYS A CA 1
ATOM 4265 C C . LYS A 1 532 ? 46.872 -20.110 -31.400 1.00 32.66 532 LYS A C 1
ATOM 4267 O O . LYS A 1 532 ? 47.152 -20.666 -30.344 1.00 32.66 532 LYS A O 1
ATOM 4272 N N . LEU A 1 533 ? 45.714 -19.476 -31.608 1.00 35.09 533 LEU A N 1
ATOM 4273 C CA . LEU A 1 533 ? 44.660 -19.288 -30.600 1.00 35.09 533 LEU A CA 1
ATOM 4274 C C . LEU A 1 533 ? 43.719 -20.505 -30.513 1.00 35.09 533 LEU A C 1
ATOM 4276 O O . LEU A 1 533 ? 43.337 -20.913 -29.420 1.00 35.09 533 LEU A O 1
ATOM 4280 N N . GLU A 1 534 ? 43.438 -21.156 -31.646 1.00 33.56 534 GLU A N 1
ATOM 4281 C CA . GLU A 1 534 ? 42.594 -22.361 -31.713 1.00 33.56 534 GLU A CA 1
ATOM 4282 C C . GLU A 1 534 ? 43.192 -23.547 -30.940 1.00 33.56 534 GLU A C 1
ATOM 4284 O O . GLU A 1 534 ? 42.466 -24.295 -30.288 1.00 33.56 534 GLU A O 1
ATOM 4289 N N . ARG A 1 535 ? 44.527 -23.683 -30.921 1.00 33.56 535 ARG A N 1
ATOM 4290 C CA . ARG A 1 535 ? 45.215 -24.753 -30.173 1.00 33.56 535 ARG A CA 1
ATOM 4291 C C . ARG A 1 535 ? 45.133 -24.604 -28.653 1.00 33.56 535 ARG A C 1
ATOM 4293 O O . ARG A 1 535 ? 45.225 -25.609 -27.958 1.00 33.56 535 ARG A O 1
ATOM 4300 N N . ILE A 1 536 ? 44.963 -23.384 -28.139 1.00 36.34 536 ILE A N 1
ATOM 4301 C CA . ILE A 1 536 ? 44.798 -23.136 -26.696 1.00 36.34 536 ILE A CA 1
ATOM 4302 C C . ILE A 1 536 ? 43.334 -23.367 -26.287 1.00 36.34 536 ILE A C 1
ATOM 4304 O O . ILE A 1 536 ? 43.072 -23.915 -25.220 1.00 36.34 536 ILE A O 1
ATOM 4308 N N . LEU A 1 537 ? 42.384 -23.025 -27.164 1.00 34.03 537 LEU A N 1
ATOM 4309 C CA . LEU A 1 537 ? 40.946 -23.171 -26.917 1.00 34.03 537 LEU A CA 1
ATOM 4310 C C . LEU A 1 537 ? 40.464 -24.632 -26.990 1.00 34.03 537 LEU A C 1
ATOM 4312 O O . LEU A 1 537 ? 39.587 -25.020 -26.223 1.00 34.03 537 LEU A O 1
ATOM 4316 N N . ALA A 1 538 ? 41.072 -25.470 -27.837 1.00 33.81 538 ALA A N 1
ATOM 4317 C CA . ALA A 1 538 ? 40.668 -26.871 -28.009 1.00 33.81 538 ALA A CA 1
ATOM 4318 C C . ALA A 1 538 ? 41.057 -27.809 -26.845 1.00 33.81 538 ALA A C 1
ATOM 4320 O O . ALA A 1 538 ? 40.523 -28.909 -26.745 1.00 33.81 538 ALA A O 1
ATOM 4321 N N . ALA A 1 539 ? 41.981 -27.408 -25.963 1.00 36.19 539 ALA A N 1
ATOM 4322 C CA . ALA A 1 539 ? 42.526 -28.302 -24.937 1.00 36.19 539 ALA A CA 1
ATOM 4323 C C . ALA A 1 539 ? 41.753 -28.300 -23.602 1.00 36.19 539 ALA A C 1
ATOM 4325 O O . ALA A 1 539 ? 42.012 -29.171 -22.772 1.00 36.19 539 ALA A O 1
ATOM 4326 N N . LYS A 1 540 ? 40.842 -27.340 -23.355 1.00 36.06 540 LYS A N 1
ATOM 4327 C CA . LYS A 1 540 ? 40.207 -27.173 -22.027 1.00 36.06 540 LYS A CA 1
ATOM 4328 C C . LYS A 1 540 ? 38.746 -26.684 -21.989 1.00 36.06 540 LYS A C 1
ATOM 4330 O O . LYS A 1 540 ? 38.229 -26.511 -20.891 1.00 36.06 540 LYS A O 1
ATOM 4335 N N . PHE A 1 541 ? 38.055 -26.480 -23.113 1.00 33.69 541 PHE A N 1
ATOM 4336 C CA . PHE A 1 541 ? 36.725 -25.849 -23.102 1.00 33.69 541 PHE A CA 1
ATOM 4337 C C . PHE A 1 541 ? 35.655 -26.684 -23.815 1.00 33.69 541 PHE A C 1
ATOM 4339 O O . PHE A 1 541 ? 35.799 -27.026 -24.986 1.00 33.69 541 PHE A O 1
ATOM 4346 N N . VAL A 1 542 ? 34.564 -26.977 -23.101 1.00 30.50 542 VAL A N 1
ATOM 4347 C CA . VAL A 1 542 ? 33.293 -27.450 -23.666 1.00 30.50 542 VAL A CA 1
ATOM 4348 C C . VAL A 1 542 ? 32.420 -26.206 -23.859 1.00 30.50 542 VAL A C 1
ATOM 4350 O O . VAL A 1 542 ? 32.172 -25.481 -22.902 1.00 30.50 542 VAL A O 1
ATOM 4353 N N . ASP A 1 543 ? 32.018 -25.953 -25.105 1.00 30.09 543 ASP A N 1
ATOM 4354 C CA . ASP A 1 543 ? 31.128 -24.876 -25.568 1.00 30.09 543 ASP A CA 1
ATOM 4355 C C . ASP A 1 543 ? 31.621 -23.418 -25.443 1.00 30.09 543 ASP A C 1
ATOM 4357 O O . ASP A 1 543 ? 31.261 -22.673 -24.534 1.00 30.09 543 ASP A O 1
ATOM 4361 N N . ILE A 1 544 ? 32.339 -22.944 -26.472 1.00 27.17 544 ILE A N 1
ATOM 4362 C CA . ILE A 1 544 ? 32.511 -21.507 -26.756 1.00 27.17 544 ILE A CA 1
ATOM 4363 C C . ILE A 1 544 ? 31.968 -21.208 -28.160 1.00 27.17 544 ILE A C 1
ATOM 4365 O O . ILE A 1 544 ? 32.424 -21.780 -29.149 1.00 27.17 544 ILE A O 1
ATOM 4369 N N . LYS A 1 545 ? 31.008 -20.277 -28.258 1.00 25.50 545 LYS A N 1
ATOM 4370 C CA . LYS A 1 545 ? 30.453 -19.760 -29.522 1.00 25.50 545 LYS A CA 1
ATOM 4371 C C . LYS A 1 545 ? 30.993 -18.344 -29.765 1.00 25.50 545 LYS A C 1
ATOM 4373 O O . LYS A 1 545 ? 30.535 -17.396 -29.134 1.00 25.50 545 LYS A O 1
ATOM 4378 N N . LEU A 1 546 ? 31.963 -18.200 -30.666 1.00 23.08 546 LEU A N 1
ATOM 4379 C CA . LEU A 1 546 ? 32.470 -16.909 -31.157 1.00 23.08 546 LEU A CA 1
ATOM 4380 C C . LEU A 1 546 ? 31.765 -16.559 -32.482 1.00 23.08 546 LEU A C 1
ATOM 4382 O O . LEU A 1 546 ? 31.757 -17.373 -33.400 1.00 23.08 5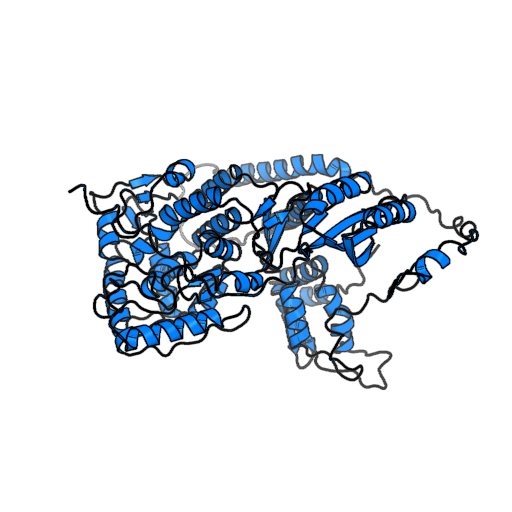46 LEU A O 1
ATOM 4386 N N . MET A 1 547 ? 31.169 -15.365 -32.593 1.00 24.88 547 MET A N 1
ATOM 4387 C CA . MET A 1 547 ? 30.549 -14.857 -33.830 1.00 24.88 547 MET A CA 1
ATOM 4388 C C . MET A 1 547 ? 30.843 -13.366 -34.031 1.00 24.88 547 MET A C 1
ATOM 4390 O O . MET A 1 547 ? 30.317 -12.561 -33.270 1.00 24.88 547 MET A O 1
ATOM 4394 N N . VAL A 1 548 ? 31.586 -13.017 -35.092 1.00 23.08 548 VAL A N 1
ATOM 4395 C CA . VAL A 1 548 ? 31.477 -11.776 -35.909 1.00 23.08 548 VAL A CA 1
ATOM 4396 C C . VAL A 1 548 ? 32.071 -12.124 -37.302 1.00 23.08 548 VAL A C 1
ATOM 4398 O O . VAL A 1 548 ? 33.082 -12.829 -37.286 1.00 23.08 548 VAL A O 1
ATOM 4401 N N . PRO A 1 549 ? 31.525 -11.725 -38.488 1.00 26.98 549 PRO A N 1
ATOM 4402 C CA . PRO A 1 549 ? 30.742 -10.516 -38.802 1.00 26.98 549 PRO A CA 1
ATOM 4403 C C . PRO A 1 549 ? 29.392 -10.702 -39.546 1.00 26.98 549 PRO A C 1
ATOM 4405 O O . PRO A 1 549 ? 29.079 -11.760 -40.076 1.00 26.98 549 PRO A O 1
ATOM 4408 N N . PHE A 1 550 ? 28.602 -9.615 -39.547 1.00 24.89 550 PHE A N 1
ATOM 4409 C CA . PHE A 1 550 ? 27.274 -9.394 -40.167 1.00 24.89 550 PHE A CA 1
ATOM 4410 C C . PHE A 1 550 ? 27.172 -9.851 -41.643 1.00 24.89 550 PHE A C 1
ATOM 4412 O O . PHE A 1 550 ? 28.130 -9.644 -42.388 1.00 24.89 550 PHE A O 1
ATOM 4419 N N . PRO A 1 551 ? 26.025 -10.409 -42.100 1.00 29.08 551 PRO A N 1
ATOM 4420 C CA . PRO A 1 551 ? 24.776 -9.653 -42.295 1.00 29.08 551 PRO A CA 1
ATOM 4421 C C . PRO A 1 551 ? 23.512 -10.367 -41.768 1.00 29.08 551 PRO A C 1
ATOM 4423 O O . PRO A 1 551 ? 23.501 -11.575 -41.584 1.00 29.08 551 PRO A O 1
ATOM 4426 N N . TYR A 1 552 ? 22.432 -9.603 -41.562 1.00 27.86 552 TYR A N 1
ATOM 4427 C CA . TYR A 1 552 ? 21.111 -10.074 -41.110 1.00 27.86 552 TYR A CA 1
ATOM 4428 C C . TYR A 1 552 ? 21.104 -10.655 -39.682 1.00 27.86 552 TYR A C 1
ATOM 4430 O O . TYR A 1 552 ? 21.310 -11.842 -39.446 1.00 27.86 552 TYR A O 1
ATOM 4438 N N . VAL A 1 553 ? 20.859 -9.796 -38.687 1.00 23.81 553 VAL A N 1
ATOM 4439 C CA . VAL A 1 553 ? 20.671 -10.255 -37.304 1.00 23.81 553 VAL A CA 1
ATOM 4440 C C . VAL A 1 553 ? 19.298 -10.910 -37.206 1.00 23.81 553 VAL A C 1
ATOM 4442 O O . VAL A 1 553 ? 18.302 -10.247 -36.921 1.00 23.81 553 VAL A O 1
ATOM 4445 N N . GLU A 1 554 ? 19.259 -12.231 -37.379 1.00 26.91 554 GLU A N 1
ATOM 4446 C CA . GLU A 1 554 ? 18.322 -13.074 -36.641 1.00 26.91 554 GLU A CA 1
ATOM 4447 C C . GLU A 1 554 ? 18.538 -12.787 -35.151 1.00 26.91 554 GLU A C 1
ATOM 4449 O O . GLU A 1 554 ? 19.384 -13.379 -34.473 1.00 26.91 554 GLU A O 1
ATOM 4454 N N . ARG A 1 555 ? 17.792 -11.816 -34.615 1.00 27.31 555 ARG A N 1
ATOM 4455 C CA . ARG A 1 555 ? 17.626 -11.698 -33.171 1.00 27.31 555 ARG A CA 1
ATOM 4456 C C . ARG A 1 555 ? 17.033 -13.031 -32.738 1.00 27.31 555 ARG A C 1
ATOM 4458 O O . ARG A 1 555 ? 15.929 -13.366 -33.165 1.00 27.31 555 ARG A O 1
ATOM 4465 N N . LYS A 1 556 ? 17.779 -13.800 -31.932 1.00 28.80 556 LYS A N 1
ATOM 4466 C CA . LYS A 1 556 ? 17.271 -15.010 -31.276 1.00 28.80 556 LYS A CA 1
ATOM 4467 C C . LYS A 1 556 ? 15.855 -14.719 -30.795 1.00 28.80 556 LYS A C 1
ATOM 4469 O O . LYS A 1 556 ? 15.659 -13.790 -30.007 1.00 28.80 556 LYS A O 1
ATOM 4474 N N . ARG A 1 557 ? 14.898 -15.489 -31.322 1.00 29.80 557 ARG A N 1
ATOM 4475 C CA . ARG A 1 557 ? 13.486 -15.412 -30.959 1.00 29.80 557 ARG A CA 1
ATOM 4476 C C . ARG A 1 557 ? 13.370 -15.273 -29.429 1.00 29.80 557 ARG A C 1
ATOM 4478 O O . ARG A 1 557 ? 14.047 -16.023 -28.717 1.00 29.80 557 ARG A O 1
ATOM 4485 N N . PRO A 1 558 ? 12.560 -14.332 -28.910 1.00 29.44 558 PRO A N 1
ATOM 4486 C CA . PRO A 1 558 ? 12.282 -14.239 -27.481 1.00 29.44 558 PRO A CA 1
ATOM 4487 C C . PRO A 1 558 ? 11.898 -15.617 -26.934 1.00 29.44 558 PRO A C 1
ATOM 4489 O O . PRO A 1 558 ? 11.246 -16.393 -27.633 1.00 29.44 558 PRO A O 1
ATOM 4492 N N . LYS A 1 559 ? 12.278 -15.919 -25.687 1.00 34.41 559 LYS A N 1
ATOM 4493 C CA . LYS A 1 559 ? 11.999 -17.169 -24.939 1.00 34.41 559 LYS A CA 1
ATOM 4494 C C . LYS A 1 559 ? 10.495 -17.461 -24.685 1.00 34.41 559 LYS A C 1
ATOM 4496 O O . LYS A 1 559 ? 10.145 -18.094 -23.705 1.00 34.41 559 LYS A O 1
ATOM 4501 N N . ILE A 1 560 ? 9.617 -17.011 -25.577 1.00 37.09 560 ILE A N 1
ATOM 4502 C CA . ILE A 1 560 ? 8.242 -17.500 -25.787 1.00 37.09 560 ILE A CA 1
ATOM 4503 C C . ILE A 1 560 ? 8.199 -18.492 -26.954 1.00 37.09 560 ILE A C 1
ATOM 4505 O O . ILE A 1 560 ? 7.326 -19.346 -27.035 1.00 37.09 560 ILE A O 1
ATOM 4509 N N . LEU A 1 561 ? 9.204 -18.444 -27.829 1.00 36.22 561 LEU A N 1
ATOM 4510 C CA . LEU A 1 561 ? 9.348 -19.328 -28.984 1.00 36.22 561 LEU A CA 1
ATOM 4511 C C . LEU A 1 561 ? 10.396 -20.438 -28.764 1.00 36.22 561 LEU A C 1
ATOM 4513 O O . LEU A 1 561 ? 10.870 -21.047 -29.717 1.00 36.22 561 LEU A O 1
ATOM 4517 N N . SER A 1 562 ? 10.798 -20.697 -27.517 1.00 38.22 562 SER A N 1
ATOM 4518 C CA . SER A 1 562 ? 11.500 -21.929 -27.116 1.00 38.22 562 SER A CA 1
ATOM 4519 C C . SER A 1 562 ? 11.166 -22.184 -25.644 1.00 38.22 562 SER A C 1
ATOM 4521 O O . SER A 1 562 ? 11.379 -21.304 -24.820 1.00 38.22 562 SER A O 1
ATOM 4523 N N . THR A 1 563 ? 10.551 -23.294 -25.234 1.00 34.00 563 THR A N 1
ATOM 4524 C CA . THR A 1 563 ? 10.912 -24.696 -25.513 1.00 34.00 563 THR A CA 1
ATOM 4525 C C . THR A 1 563 ? 9.700 -25.652 -25.581 1.00 34.00 563 THR A C 1
ATOM 4527 O O . THR A 1 563 ? 9.855 -26.853 -25.363 1.00 34.00 563 THR A O 1
ATOM 4530 N N . LYS A 1 564 ? 8.490 -25.157 -25.888 1.00 35.84 564 LYS A N 1
ATOM 4531 C CA . LYS A 1 564 ? 7.293 -26.013 -26.070 1.00 35.84 564 LYS A CA 1
ATOM 4532 C C . LYS A 1 564 ? 6.441 -25.740 -27.309 1.00 35.84 564 LYS A C 1
ATOM 4534 O O . LYS A 1 564 ? 5.608 -26.577 -27.628 1.00 35.84 564 LYS A O 1
ATOM 4539 N N . THR A 1 565 ? 6.649 -24.640 -28.021 1.00 38.88 565 THR A N 1
ATOM 4540 C CA . THR A 1 565 ? 5.983 -24.394 -29.303 1.00 38.88 565 THR A CA 1
ATOM 4541 C C . THR A 1 565 ? 6.753 -25.124 -30.394 1.00 38.88 565 THR A C 1
ATOM 4543 O O . THR A 1 565 ? 7.889 -24.770 -30.722 1.00 38.88 565 THR A O 1
ATOM 4546 N N . ARG A 1 566 ? 6.171 -26.202 -30.926 1.00 38.69 566 ARG A N 1
ATOM 4547 C CA . ARG A 1 566 ? 6.655 -26.785 -32.182 1.00 38.69 566 ARG A CA 1
ATOM 4548 C C . ARG A 1 566 ? 6.450 -25.748 -33.290 1.00 38.69 566 ARG A C 1
ATOM 4550 O O . ARG A 1 566 ? 5.593 -24.881 -33.171 1.00 38.69 566 ARG A O 1
ATOM 4557 N N . GLU A 1 567 ? 7.187 -25.852 -34.395 1.00 46.97 567 GLU A N 1
ATOM 4558 C CA . GLU A 1 567 ? 6.941 -25.038 -35.605 1.00 46.97 567 GLU A CA 1
ATOM 4559 C C . GLU A 1 567 ? 5.480 -25.121 -36.105 1.00 46.97 567 GLU A C 1
ATOM 4561 O O . GLU A 1 567 ? 5.041 -24.272 -36.873 1.00 46.97 567 GLU A O 1
ATOM 4566 N N . SER A 1 568 ? 4.726 -26.123 -35.635 1.00 47.16 568 SER A N 1
ATOM 4567 C CA . SER A 1 568 ? 3.304 -26.349 -35.885 1.00 47.16 568 SER A CA 1
ATOM 4568 C C . SER A 1 568 ? 2.332 -25.537 -35.018 1.00 47.16 568 SER A C 1
ATOM 4570 O O . SER A 1 568 ? 1.139 -25.560 -35.314 1.00 47.16 568 SER A O 1
ATOM 4572 N N . ASP A 1 569 ? 2.787 -24.860 -33.959 1.00 60.38 569 ASP A N 1
ATOM 4573 C CA . ASP A 1 569 ? 1.895 -24.310 -32.930 1.00 60.38 569 ASP A CA 1
ATOM 4574 C C . ASP A 1 569 ? 1.899 -22.770 -32.967 1.00 60.38 569 ASP A C 1
ATOM 4576 O O . ASP A 1 569 ? 2.909 -22.125 -32.674 1.00 60.38 569 ASP A O 1
ATOM 4580 N N . LEU A 1 570 ? 0.758 -22.167 -33.322 1.00 63.75 570 LEU A N 1
ATOM 4581 C CA . LEU A 1 570 ? 0.552 -20.716 -33.233 1.00 63.75 570 LEU A CA 1
ATOM 4582 C C . LEU A 1 570 ? 0.634 -20.254 -31.763 1.00 63.75 570 LEU A C 1
ATOM 4584 O O . LEU A 1 570 ? 0.033 -20.908 -30.901 1.00 63.75 570 LEU A O 1
ATOM 4588 N N . PRO A 1 571 ? 1.330 -19.135 -31.457 1.00 69.62 571 PRO A N 1
ATOM 4589 C CA . PRO A 1 571 ? 1.340 -18.565 -30.113 1.00 69.62 571 PRO A CA 1
ATOM 4590 C C . PRO A 1 571 ? -0.086 -18.268 -29.645 1.00 69.62 571 PRO A C 1
ATOM 4592 O O . PRO A 1 571 ? -0.854 -17.644 -30.379 1.00 69.62 571 PRO A O 1
ATOM 4595 N N . GLN A 1 572 ? -0.434 -18.691 -28.429 1.00 78.81 572 GLN A N 1
ATOM 4596 C CA . GLN A 1 572 ? -1.713 -18.317 -27.829 1.00 78.81 572 GLN A CA 1
ATOM 4597 C C . GLN A 1 572 ? -1.684 -16.821 -27.494 1.00 78.81 572 GLN A C 1
ATOM 4599 O O . GLN A 1 572 ? -0.681 -16.309 -26.988 1.00 78.81 572 GLN A O 1
ATOM 4604 N N . LEU A 1 573 ? -2.765 -16.099 -27.802 1.00 79.19 573 LEU A N 1
ATOM 4605 C CA . LEU A 1 573 ? -2.821 -14.648 -27.586 1.00 79.19 573 LEU A CA 1
ATOM 4606 C C . LEU A 1 573 ? -2.742 -14.295 -26.101 1.00 79.19 573 LEU A C 1
ATOM 4608 O O . LEU A 1 573 ? -2.229 -13.235 -25.752 1.00 79.19 573 LEU A O 1
ATOM 4612 N N . GLU A 1 574 ? -3.202 -15.193 -25.239 1.00 75.69 574 GLU A N 1
ATOM 4613 C CA . GLU A 1 574 ? -3.111 -15.097 -23.789 1.00 75.69 574 GLU A CA 1
ATOM 4614 C C . GLU A 1 574 ? -1.646 -15.027 -23.335 1.00 75.69 574 GLU A C 1
ATOM 4616 O O . GLU A 1 574 ? -1.285 -14.103 -22.606 1.00 75.69 574 GLU A O 1
ATOM 4621 N N . ASP A 1 575 ? -0.786 -15.911 -23.851 1.00 77.75 575 ASP A N 1
ATOM 4622 C CA . ASP A 1 575 ? 0.647 -15.945 -23.526 1.00 77.75 575 ASP A CA 1
ATOM 4623 C C . ASP A 1 575 ? 1.361 -14.675 -24.018 1.00 77.75 575 ASP A C 1
ATOM 4625 O O . ASP A 1 575 ? 2.205 -14.091 -23.332 1.00 77.75 575 ASP A O 1
ATOM 4629 N N . VAL A 1 576 ? 1.009 -14.210 -25.222 1.00 79.62 576 VAL A N 1
ATOM 4630 C CA . VAL A 1 576 ? 1.546 -12.963 -25.791 1.00 79.62 576 VAL A CA 1
ATOM 4631 C C . VAL A 1 576 ? 1.080 -11.755 -24.978 1.00 79.62 576 VAL A C 1
ATOM 4633 O O . VAL A 1 576 ? 1.867 -10.843 -24.711 1.00 79.62 576 VAL A O 1
ATOM 4636 N N . SER A 1 577 ? -0.183 -11.748 -24.554 1.00 82.69 577 SER A N 1
ATOM 4637 C CA . SER A 1 577 ? -0.738 -10.704 -23.702 1.00 82.69 577 SER A CA 1
ATOM 4638 C C . SER A 1 577 ? -0.050 -10.672 -22.342 1.00 82.69 577 SER A C 1
ATOM 4640 O O . SER A 1 577 ? 0.235 -9.586 -21.848 1.00 82.69 577 SER A O 1
ATOM 4642 N N . GLU A 1 578 ? 0.223 -11.820 -21.724 1.00 74.56 578 GLU A N 1
ATOM 4643 C CA . GLU A 1 578 ? 0.936 -11.895 -20.445 1.00 74.56 578 GLU A CA 1
ATOM 4644 C C . GLU A 1 578 ? 2.369 -11.362 -20.577 1.00 74.56 578 GLU A C 1
ATOM 4646 O O . GLU A 1 578 ? 2.798 -10.506 -19.802 1.00 74.56 578 GLU A O 1
ATOM 4651 N N . PHE A 1 579 ? 3.068 -11.745 -21.646 1.00 79.56 579 PHE A N 1
ATOM 4652 C CA . PHE A 1 579 ? 4.405 -11.238 -21.944 1.00 79.56 579 PHE A CA 1
ATOM 4653 C C . PHE A 1 579 ? 4.478 -9.722 -22.117 1.00 79.56 579 PHE A C 1
ATOM 4655 O O . PHE A 1 579 ? 5.393 -9.072 -21.599 1.00 79.56 579 PHE A O 1
ATOM 4662 N N . LEU A 1 580 ? 3.546 -9.154 -22.883 1.00 79.94 580 LEU A N 1
ATOM 4663 C CA . LEU A 1 580 ? 3.474 -7.710 -23.081 1.00 79.94 580 LEU A CA 1
ATOM 4664 C C . LEU A 1 580 ? 3.063 -6.996 -21.796 1.00 79.94 580 LEU A C 1
ATOM 4666 O O . LEU A 1 580 ? 3.604 -5.931 -21.488 1.00 79.94 580 LEU A O 1
ATOM 4670 N N . LYS A 1 581 ? 2.173 -7.600 -21.008 1.00 76.69 581 LYS A N 1
ATOM 4671 C CA . LYS A 1 581 ? 1.699 -7.031 -19.748 1.00 76.69 581 LYS A CA 1
ATOM 4672 C C . LYS A 1 581 ? 2.846 -6.846 -18.760 1.00 76.69 581 LYS A C 1
ATOM 4674 O O . LYS A 1 581 ? 2.921 -5.793 -18.131 1.00 76.69 581 LYS A O 1
ATOM 4679 N N . ASP A 1 582 ? 3.765 -7.800 -18.681 1.00 69.81 582 ASP A N 1
ATOM 4680 C CA . ASP A 1 582 ? 4.924 -7.711 -17.788 1.00 69.81 582 ASP A CA 1
ATOM 4681 C C . ASP A 1 582 ? 5.970 -6.687 -18.258 1.00 69.81 582 ASP A C 1
ATOM 4683 O O . ASP A 1 582 ? 6.651 -6.062 -17.445 1.00 69.81 582 ASP A O 1
ATOM 4687 N N . ARG A 1 583 ? 6.106 -6.479 -19.573 1.00 74.88 583 ARG A N 1
ATOM 4688 C CA . ARG A 1 583 ? 7.156 -5.614 -20.145 1.00 74.88 583 ARG A CA 1
ATOM 4689 C C . ARG A 1 583 ? 6.743 -4.174 -20.367 1.00 74.88 583 ARG A C 1
ATOM 4691 O O . ARG A 1 583 ? 7.565 -3.272 -20.237 1.00 74.88 583 ARG A O 1
ATOM 4698 N N . THR A 1 584 ? 5.505 -3.959 -20.782 1.00 79.50 584 THR A N 1
ATOM 4699 C CA . THR A 1 584 ? 5.007 -2.645 -21.193 1.00 79.50 584 THR A CA 1
ATOM 4700 C C . THR A 1 584 ? 3.566 -2.425 -20.751 1.00 79.50 584 THR A C 1
ATOM 4702 O O . THR A 1 584 ? 2.942 -1.462 -21.186 1.00 79.50 584 THR A O 1
ATOM 4705 N N . SER A 1 585 ? 3.001 -3.279 -19.892 1.00 83.94 585 SER A N 1
ATOM 4706 C CA . SER A 1 585 ? 1.580 -3.252 -19.498 1.00 83.94 585 SER A CA 1
ATOM 4707 C C . SER A 1 585 ? 0.588 -3.329 -20.657 1.00 83.94 585 SER A C 1
ATOM 4709 O O . SER A 1 585 ? -0.609 -3.154 -20.428 1.00 83.94 585 SER A O 1
ATOM 4711 N N . PHE A 1 586 ? 1.054 -3.564 -21.886 1.00 87.62 586 PHE A N 1
ATOM 4712 C CA . PHE A 1 586 ? 0.165 -3.783 -23.009 1.00 87.62 586 PHE A CA 1
ATOM 4713 C C . PHE A 1 586 ? -0.480 -5.152 -22.877 1.00 87.62 586 PHE A C 1
ATOM 4715 O O . PHE A 1 586 ? 0.167 -6.126 -22.516 1.00 87.62 586 PHE A O 1
ATOM 4722 N N . THR A 1 587 ? -1.768 -5.222 -23.169 1.00 89.31 587 THR A N 1
ATOM 4723 C CA . THR A 1 587 ? -2.502 -6.484 -23.244 1.00 89.31 587 THR A CA 1
ATOM 4724 C C . THR A 1 587 ? -3.037 -6.667 -24.647 1.00 89.31 587 THR A C 1
ATOM 4726 O O . THR A 1 587 ? -3.315 -5.691 -25.350 1.00 89.31 587 THR A O 1
ATOM 4729 N N . VAL A 1 588 ? -3.163 -7.923 -25.060 1.00 87.94 588 VAL A N 1
ATOM 4730 C CA . VAL A 1 588 ? -3.719 -8.282 -26.360 1.00 87.94 588 VAL A CA 1
ATOM 4731 C C . VAL A 1 588 ? -5.142 -8.758 -26.148 1.00 87.94 588 VAL A C 1
ATOM 4733 O O . VAL A 1 588 ? -5.395 -9.600 -25.286 1.00 87.94 588 VAL A O 1
ATOM 4736 N N . ARG A 1 589 ? -6.083 -8.215 -26.921 1.00 85.69 589 ARG A N 1
ATOM 4737 C CA . ARG A 1 589 ? -7.485 -8.624 -26.860 1.00 85.69 589 ARG A CA 1
ATOM 4738 C C . ARG A 1 589 ? -7.928 -9.205 -28.200 1.00 85.69 589 ARG A C 1
ATOM 4740 O O . ARG A 1 589 ? -7.865 -8.483 -29.196 1.00 85.69 589 ARG A O 1
ATOM 4747 N N . PRO A 1 590 ? -8.396 -10.466 -28.239 1.00 83.56 590 PRO A N 1
ATOM 4748 C CA . PRO A 1 590 ? -8.878 -11.053 -29.476 1.00 83.56 590 PRO A CA 1
ATOM 4749 C C . PRO A 1 590 ? -10.128 -10.327 -29.977 1.00 83.56 590 PRO A C 1
ATOM 4751 O O . PRO A 1 590 ? -11.017 -9.979 -29.190 1.00 83.56 590 PRO A O 1
ATOM 4754 N N . VAL A 1 591 ? -10.207 -10.130 -31.290 1.00 82.00 591 VAL A N 1
ATOM 4755 C CA . VAL A 1 591 ? -11.395 -9.629 -31.989 1.00 82.00 591 VAL A CA 1
ATOM 4756 C C . VAL A 1 591 ? -11.756 -10.548 -33.150 1.00 82.00 591 VAL A C 1
ATOM 4758 O O . VAL A 1 591 ? -10.890 -11.129 -33.798 1.00 82.00 591 VAL A O 1
ATOM 4761 N N . ALA A 1 592 ? -13.056 -10.677 -33.416 1.00 69.88 592 ALA A N 1
ATOM 4762 C CA . ALA A 1 592 ? -13.579 -11.555 -34.464 1.00 69.88 592 ALA A CA 1
ATOM 4763 C C . ALA A 1 592 ? -13.414 -10.987 -35.891 1.00 69.88 592 ALA A C 1
ATOM 4765 O O . ALA A 1 592 ? -13.802 -11.638 -36.856 1.00 69.88 592 ALA A O 1
ATOM 4766 N N . GLY A 1 593 ? -12.883 -9.769 -36.033 1.00 68.94 593 GLY A N 1
ATOM 4767 C CA . GLY A 1 593 ? -12.727 -9.088 -37.314 1.00 68.94 593 GLY A CA 1
ATOM 4768 C C . GLY A 1 593 ? -12.400 -7.608 -37.141 1.00 68.94 593 GLY A C 1
ATOM 4769 O O . GLY A 1 593 ? -11.894 -7.190 -36.098 1.00 68.94 593 GLY A O 1
ATOM 4770 N N . TYR A 1 594 ? -12.712 -6.813 -38.166 1.00 68.75 594 TYR A N 1
ATOM 4771 C CA . TYR A 1 594 ? -12.442 -5.378 -38.174 1.00 68.75 594 TYR A CA 1
ATOM 4772 C C . TYR A 1 594 ? -13.203 -4.654 -37.057 1.00 68.75 594 TYR A C 1
ATOM 4774 O O . TYR A 1 594 ? -14.431 -4.722 -36.978 1.00 68.75 594 TYR A O 1
ATOM 4782 N N . ILE A 1 595 ? -12.472 -3.921 -36.221 1.00 78.25 595 ILE A N 1
ATOM 4783 C CA . ILE A 1 595 ? -13.046 -2.990 -35.251 1.00 78.25 595 ILE A CA 1
ATOM 4784 C C . ILE A 1 595 ? -12.908 -1.559 -35.756 1.00 78.25 595 ILE A C 1
ATOM 4786 O O . ILE A 1 595 ? -12.004 -1.247 -36.531 1.00 78.25 595 ILE A O 1
ATOM 4790 N N . SER A 1 596 ? -13.812 -0.676 -35.328 1.00 80.00 596 SER A N 1
ATOM 4791 C CA . SER A 1 596 ? -13.779 0.707 -35.794 1.00 80.00 596 SER A CA 1
ATOM 4792 C C . SER A 1 596 ? -12.437 1.370 -35.427 1.00 80.00 596 SER A C 1
ATOM 4794 O O . SER A 1 596 ? -11.904 1.104 -34.344 1.00 80.00 596 SER A O 1
ATOM 4796 N N . PRO A 1 597 ? -11.889 2.273 -36.266 1.00 78.94 597 PRO A N 1
ATOM 4797 C CA . PRO A 1 597 ? -10.667 3.006 -35.930 1.00 78.94 597 PRO A CA 1
ATOM 4798 C C . PRO A 1 597 ? -10.756 3.722 -34.581 1.00 78.94 597 PRO A C 1
ATOM 4800 O O . PRO A 1 597 ? -9.776 3.791 -33.846 1.00 78.94 597 PRO A O 1
ATOM 4803 N N . ARG A 1 598 ? -11.949 4.215 -34.224 1.00 77.56 598 ARG A N 1
ATOM 4804 C CA . ARG A 1 598 ? -12.223 4.832 -32.925 1.00 77.56 598 ARG A CA 1
ATOM 4805 C C . ARG A 1 598 ? -11.986 3.855 -31.779 1.00 77.56 598 ARG A C 1
ATOM 4807 O O . ARG A 1 598 ? -11.296 4.211 -30.825 1.00 77.56 598 ARG A O 1
ATOM 4814 N N . ASP A 1 599 ? -12.551 2.656 -31.862 1.00 80.19 599 ASP A N 1
ATOM 4815 C CA . ASP A 1 599 ? -12.446 1.655 -30.798 1.00 80.19 599 ASP A CA 1
ATOM 4816 C C . ASP A 1 599 ? -11.024 1.102 -30.709 1.00 80.19 599 ASP A C 1
ATOM 4818 O O . ASP A 1 599 ? -10.492 0.979 -29.605 1.00 80.19 599 ASP A O 1
ATOM 4822 N N . PHE A 1 600 ? -10.377 0.863 -31.857 1.00 84.44 600 PHE A N 1
ATOM 4823 C CA . PHE A 1 600 ? -8.978 0.438 -31.918 1.00 84.44 600 PHE A CA 1
ATOM 4824 C C . PHE A 1 600 ? -8.060 1.456 -31.237 1.00 84.44 600 PHE A C 1
ATOM 4826 O O . PHE A 1 600 ? -7.360 1.115 -30.284 1.00 84.44 600 PHE A O 1
ATOM 4833 N N . LEU A 1 601 ? -8.117 2.723 -31.663 1.00 83.06 601 LEU A N 1
ATOM 4834 C CA . LEU A 1 601 ? -7.288 3.795 -31.106 1.00 83.06 601 LEU A CA 1
ATOM 4835 C C . LEU A 1 601 ? -7.613 4.068 -29.628 1.00 83.06 601 LEU A C 1
ATOM 4837 O O . LEU A 1 601 ? -6.703 4.308 -28.833 1.00 83.06 601 LEU A O 1
ATOM 4841 N N . SER A 1 602 ? -8.884 3.963 -29.231 1.00 81.81 602 SER A N 1
ATOM 4842 C CA . SER A 1 602 ? -9.273 4.060 -27.819 1.00 81.81 602 SER A CA 1
ATOM 4843 C C . SER A 1 602 ? -8.639 2.938 -26.997 1.00 81.81 602 SER A C 1
ATOM 4845 O O . SER A 1 602 ? -8.125 3.207 -25.916 1.00 81.81 602 SER A O 1
ATOM 4847 N N . GLY A 1 603 ? -8.592 1.706 -27.516 1.00 84.31 603 GLY A N 1
ATOM 4848 C CA . GLY A 1 603 ? -7.873 0.595 -26.885 1.00 84.31 603 GLY A CA 1
ATOM 4849 C C . GLY A 1 603 ? -6.402 0.912 -26.643 1.00 84.31 603 GLY A C 1
ATOM 4850 O O . GLY A 1 603 ? -5.918 0.732 -25.525 1.00 84.31 603 GLY A O 1
ATOM 4851 N N . LEU A 1 604 ? -5.711 1.477 -27.640 1.00 88.62 604 LEU A N 1
ATOM 4852 C CA . LEU A 1 604 ? -4.298 1.848 -27.506 1.00 88.62 604 LEU A CA 1
ATOM 4853 C C . LEU A 1 604 ? -4.067 2.838 -26.356 1.00 88.62 604 LEU A C 1
ATOM 4855 O O . LEU A 1 604 ? -3.074 2.717 -25.638 1.00 88.62 604 LEU A O 1
ATOM 4859 N N . ALA A 1 605 ? -5.001 3.769 -26.119 1.00 81.81 605 ALA A N 1
ATOM 4860 C CA . ALA A 1 605 ? -4.926 4.717 -25.002 1.00 81.81 605 ALA A CA 1
ATOM 4861 C C . ALA A 1 605 ? -4.870 4.005 -23.635 1.00 81.81 605 ALA A C 1
ATOM 4863 O O . ALA A 1 605 ? -4.175 4.450 -22.716 1.00 81.81 605 ALA A O 1
ATOM 4864 N N . PHE A 1 606 ? -5.558 2.865 -23.534 1.00 84.19 606 PHE A N 1
ATOM 4865 C CA . PHE A 1 606 ? -5.603 1.988 -22.364 1.00 84.19 606 PHE A CA 1
ATOM 4866 C C . PHE A 1 606 ? -4.576 0.846 -22.416 1.00 84.19 606 PHE A C 1
ATOM 4868 O O . PHE A 1 606 ? -4.669 -0.085 -21.620 1.00 84.19 606 PHE A O 1
ATOM 4875 N N . ARG A 1 607 ? -3.596 0.905 -23.331 1.00 89.25 607 ARG A N 1
ATOM 4876 C CA . ARG A 1 607 ? -2.616 -0.168 -23.574 1.00 89.25 607 ARG A CA 1
ATOM 4877 C C . ARG A 1 607 ? -3.267 -1.516 -23.912 1.00 89.25 607 ARG A C 1
ATOM 4879 O O . ARG A 1 607 ? -2.787 -2.578 -23.528 1.00 89.25 607 ARG A O 1
ATOM 4886 N N . VAL A 1 608 ? -4.373 -1.481 -24.644 1.00 90.00 608 VAL A N 1
ATOM 4887 C CA . VAL A 1 608 ? -5.032 -2.664 -25.202 1.00 90.00 608 VAL A CA 1
ATOM 4888 C C . VAL A 1 608 ? -4.804 -2.662 -26.705 1.00 90.00 608 VAL A C 1
ATOM 4890 O O . VAL A 1 608 ? -5.271 -1.763 -27.402 1.00 90.00 608 VAL A O 1
ATOM 4893 N N . PHE A 1 609 ? -4.092 -3.666 -27.207 1.00 90.81 609 PHE A N 1
ATOM 4894 C CA . PHE A 1 609 ? -3.961 -3.898 -28.639 1.00 90.81 609 PHE A CA 1
ATOM 4895 C C . PHE A 1 609 ? -4.971 -4.964 -29.061 1.00 90.81 609 PHE A C 1
ATOM 4897 O O . PHE A 1 609 ? -4.941 -6.093 -28.568 1.00 90.81 609 PHE A O 1
ATOM 4904 N N . TYR A 1 610 ? -5.887 -4.610 -29.956 1.00 86.94 610 TYR A N 1
ATOM 4905 C CA . TYR A 1 610 ? -6.832 -5.577 -30.502 1.00 86.94 610 TYR A CA 1
ATOM 4906 C C . TYR A 1 610 ? -6.162 -6.377 -31.610 1.00 86.94 610 TYR A C 1
ATOM 4908 O O . TYR A 1 610 ? -5.529 -5.791 -32.482 1.00 86.94 610 TYR A O 1
ATOM 4916 N N . CYS A 1 611 ? -6.289 -7.698 -31.541 1.00 85.25 611 CYS A N 1
ATOM 4917 C CA . CYS A 1 611 ? -5.624 -8.635 -32.437 1.00 85.25 611 CYS A CA 1
ATOM 4918 C C . CYS A 1 611 ? -6.659 -9.597 -33.022 1.00 85.25 611 CYS A C 1
ATOM 4920 O O . CYS A 1 611 ? -7.481 -10.156 -32.290 1.00 85.25 611 CYS A O 1
ATOM 4922 N N . THR A 1 612 ? -6.657 -9.772 -34.337 1.00 80.12 612 THR A N 1
ATOM 4923 C CA . THR A 1 612 ? -7.488 -10.770 -35.003 1.00 80.12 612 THR A CA 1
ATOM 4924 C C . THR A 1 612 ? -6.930 -12.174 -34.786 1.00 80.12 612 THR A C 1
ATOM 4926 O O . THR A 1 612 ? -5.722 -12.406 -34.768 1.00 80.12 612 THR A O 1
ATOM 4929 N N . GLN A 1 613 ? -7.830 -13.144 -34.646 1.00 76.00 613 GLN A N 1
ATOM 4930 C CA . GLN A 1 613 ? -7.478 -14.569 -34.599 1.00 76.00 613 GLN A CA 1
ATOM 4931 C C . GLN A 1 613 ? -7.481 -15.221 -35.988 1.00 76.00 613 GLN A C 1
ATOM 4933 O O . GLN A 1 613 ? -7.207 -16.413 -36.120 1.00 76.00 613 GLN A O 1
ATOM 4938 N N . TYR A 1 614 ? -7.807 -14.454 -37.029 1.00 80.88 614 TYR A N 1
ATOM 4939 C CA . TYR A 1 614 ? -7.809 -14.936 -38.401 1.00 80.88 614 TYR A CA 1
ATOM 4940 C C . TYR A 1 614 ? -6.382 -15.178 -38.896 1.00 80.88 614 TYR A C 1
ATOM 4942 O O . TYR A 1 614 ? -5.527 -14.306 -38.762 1.00 80.88 614 TYR A O 1
ATOM 4950 N N . ILE A 1 615 ? -6.144 -16.337 -39.513 1.00 80.44 615 ILE A N 1
ATOM 4951 C CA . ILE A 1 615 ? -4.894 -16.653 -40.207 1.00 80.44 615 ILE A CA 1
ATOM 4952 C C . ILE A 1 615 ? -5.139 -16.716 -41.713 1.00 80.44 615 ILE A C 1
ATOM 4954 O O . ILE A 1 615 ? -6.125 -17.306 -42.163 1.00 80.44 615 ILE A O 1
ATOM 4958 N N . ARG A 1 616 ? -4.235 -16.122 -42.501 1.00 80.62 616 ARG A N 1
ATOM 4959 C CA . ARG A 1 616 ? -4.307 -16.183 -43.966 1.00 80.62 616 ARG A CA 1
ATOM 4960 C C . ARG A 1 616 ? -4.306 -17.624 -44.483 1.00 80.62 616 ARG A C 1
ATOM 4962 O O . ARG A 1 616 ? -3.662 -18.514 -43.923 1.00 80.62 616 ARG A O 1
ATOM 4969 N N . HIS A 1 617 ? -4.985 -17.846 -45.605 1.00 82.44 617 HIS A N 1
ATOM 4970 C CA . HIS A 1 617 ? -4.978 -19.141 -46.275 1.00 82.44 617 HIS A CA 1
ATOM 4971 C C . HIS A 1 617 ? -3.566 -19.455 -46.825 1.00 82.44 617 HIS A C 1
ATOM 4973 O O . HIS A 1 617 ? -2.888 -18.547 -47.306 1.00 82.44 617 HIS A O 1
ATOM 4979 N N . PRO A 1 618 ? -3.105 -20.725 -46.845 1.00 81.81 618 PRO A N 1
ATOM 4980 C CA . PRO A 1 618 ? -1.746 -21.067 -47.289 1.00 81.81 618 PRO A CA 1
ATOM 4981 C C . P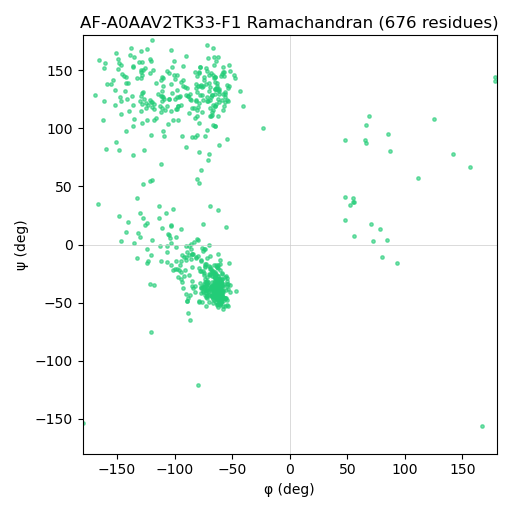RO A 1 618 ? -1.374 -20.599 -48.705 1.00 81.81 618 PRO A C 1
ATOM 4983 O O . PRO A 1 618 ? -0.207 -20.350 -48.990 1.00 81.81 618 PRO A O 1
ATOM 4986 N N . LYS A 1 619 ? -2.360 -20.461 -49.601 1.00 83.94 619 LYS A N 1
ATOM 4987 C CA . LYS A 1 619 ? -2.152 -19.932 -50.966 1.00 83.94 619 LYS A CA 1
ATOM 4988 C C . LYS A 1 619 ? -1.741 -18.456 -50.981 1.00 83.94 619 LYS A C 1
ATOM 4990 O O . LYS A 1 619 ? -1.059 -18.035 -51.907 1.00 83.94 619 LYS A O 1
ATOM 4995 N N . ASP A 1 620 ? -2.095 -17.725 -49.932 1.00 81.06 620 ASP A N 1
ATOM 4996 C CA . ASP A 1 620 ? -1.839 -16.298 -49.756 1.00 81.06 620 ASP A CA 1
ATOM 4997 C C . ASP A 1 620 ? -0.671 -16.068 -48.777 1.00 81.06 620 ASP A C 1
ATOM 4999 O O . ASP A 1 620 ? -0.475 -14.974 -48.252 1.00 81.06 620 ASP A O 1
ATOM 5003 N N . ALA A 1 621 ? 0.146 -17.099 -48.515 1.00 77.00 621 ALA A N 1
ATOM 5004 C CA . ALA A 1 621 ? 1.247 -17.033 -47.551 1.00 77.00 621 ALA A CA 1
ATOM 5005 C C . ALA A 1 621 ? 2.205 -15.857 -47.819 1.00 77.00 621 ALA A C 1
ATOM 5007 O O . ALA A 1 621 ? 2.648 -15.193 -46.882 1.00 77.00 621 ALA A O 1
ATOM 5008 N N . ALA A 1 622 ? 2.474 -15.565 -49.094 1.00 78.88 622 ALA A N 1
ATOM 5009 C CA . ALA A 1 622 ? 3.365 -14.483 -49.507 1.00 78.88 622 ALA A CA 1
ATOM 5010 C C . ALA A 1 622 ? 2.745 -13.079 -49.373 1.00 78.88 622 ALA A C 1
ATOM 5012 O O . ALA A 1 622 ? 3.485 -12.101 -49.286 1.00 78.88 622 ALA A O 1
ATOM 5013 N N . TYR A 1 623 ? 1.413 -12.957 -49.364 1.00 77.31 623 TYR A N 1
ATOM 5014 C CA . TYR A 1 623 ? 0.723 -11.669 -49.327 1.00 77.31 623 TYR A CA 1
ATOM 5015 C C . TYR A 1 623 ? -0.729 -11.830 -48.864 1.00 77.31 623 TYR A C 1
ATOM 5017 O O . TYR A 1 623 ? -1.502 -12.533 -49.505 1.00 77.31 623 TYR A O 1
ATOM 5025 N N . SER A 1 624 ? -1.107 -11.120 -47.797 1.00 72.50 624 SER A N 1
ATOM 5026 C CA . SER A 1 624 ? -2.499 -10.993 -47.352 1.00 72.50 624 SER A CA 1
ATOM 5027 C C . SER A 1 624 ? -2.949 -9.538 -47.516 1.00 72.50 624 SER A C 1
ATOM 5029 O O . SER A 1 624 ? -2.236 -8.650 -47.040 1.00 72.50 624 SER A O 1
ATOM 5031 N N . PRO A 1 625 ? -4.098 -9.268 -48.162 1.00 70.12 625 PRO A N 1
ATOM 5032 C CA . PRO A 1 625 ? -4.640 -7.914 -48.289 1.00 70.12 625 PRO A CA 1
ATOM 5033 C C . PRO A 1 625 ? -5.247 -7.392 -46.978 1.00 70.12 625 PRO A C 1
ATOM 5035 O O . PRO A 1 625 ? -5.409 -6.184 -46.817 1.00 70.12 625 PRO A O 1
ATOM 5038 N N . GLU A 1 626 ? -5.571 -8.288 -46.044 1.00 70.75 626 GLU A N 1
ATOM 5039 C CA . GLU A 1 626 ? -6.147 -7.960 -44.741 1.00 70.75 626 GLU A CA 1
ATOM 5040 C C . GLU A 1 626 ? -5.138 -8.269 -43.622 1.00 70.75 626 GLU A C 1
ATOM 5042 O O . GLU A 1 626 ? -4.423 -9.279 -43.718 1.00 70.75 626 GLU A O 1
ATOM 5047 N N . PRO A 1 627 ? -5.060 -7.430 -42.567 1.00 71.56 627 PRO A N 1
ATOM 5048 C CA . PRO A 1 627 ? -4.264 -7.736 -41.385 1.00 71.56 627 PRO A CA 1
ATOM 5049 C C . PRO A 1 627 ? -4.752 -9.046 -40.767 1.00 71.56 627 PRO A C 1
ATOM 5051 O O . PRO A 1 627 ? -5.933 -9.193 -40.460 1.00 71.56 627 PRO A O 1
ATOM 5054 N N . ASP A 1 628 ? -3.840 -9.995 -40.606 1.00 81.00 628 ASP A N 1
ATOM 5055 C CA . ASP A 1 628 ? -4.094 -11.299 -40.007 1.00 81.00 628 ASP A CA 1
ATOM 5056 C C . ASP A 1 628 ? -3.224 -11.490 -38.755 1.00 81.00 628 ASP A C 1
ATOM 5058 O O . ASP A 1 628 ? -2.367 -10.660 -38.431 1.00 81.00 628 ASP A O 1
ATOM 5062 N N . CYS A 1 629 ? -3.400 -12.606 -38.052 1.00 78.75 629 CYS A N 1
ATOM 5063 C CA . CYS A 1 629 ? -2.651 -12.877 -36.830 1.00 78.75 629 CYS A CA 1
ATOM 5064 C C . CYS A 1 629 ? -1.131 -12.882 -37.074 1.00 78.75 629 CYS A C 1
ATOM 5066 O O . CYS A 1 629 ? -0.369 -12.510 -36.188 1.00 78.75 629 CYS A O 1
ATOM 5068 N N . CYS A 1 630 ? -0.656 -13.249 -38.274 1.00 78.88 630 CYS A N 1
ATOM 5069 C CA . CYS A 1 630 ? 0.764 -13.187 -38.622 1.00 78.88 630 CYS A CA 1
ATOM 5070 C C . CYS A 1 630 ? 1.284 -11.745 -38.697 1.00 78.88 630 CYS A C 1
ATOM 5072 O O . CYS A 1 630 ? 2.355 -11.467 -38.153 1.00 78.88 630 CYS A O 1
ATOM 5074 N N . HIS A 1 631 ? 0.539 -10.832 -39.333 1.00 82.00 631 HIS A N 1
ATOM 5075 C CA . HIS A 1 631 ? 0.860 -9.397 -39.366 1.00 82.00 631 HIS A CA 1
ATOM 5076 C C . HIS A 1 631 ? 1.019 -8.840 -37.949 1.00 82.00 631 HIS A C 1
ATOM 5078 O O . HIS A 1 631 ? 1.998 -8.160 -37.640 1.00 82.00 631 HIS A O 1
ATOM 5084 N N . GLU A 1 632 ? 0.076 -9.155 -37.068 1.00 82.38 632 GLU A N 1
ATOM 5085 C CA . GLU A 1 632 ? 0.041 -8.586 -35.723 1.00 82.38 632 GLU A CA 1
ATOM 5086 C C . GLU A 1 632 ? 1.085 -9.222 -34.803 1.00 82.38 632 GLU A C 1
ATOM 5088 O O . GLU A 1 632 ? 1.875 -8.498 -34.190 1.00 82.38 632 GLU A O 1
ATOM 5093 N N . LEU A 1 633 ? 1.153 -10.558 -34.756 1.00 79.62 633 LEU A N 1
ATOM 5094 C CA . LEU A 1 633 ? 2.060 -11.303 -33.878 1.00 79.62 633 LEU A CA 1
ATOM 5095 C C . LEU A 1 633 ? 3.534 -11.135 -34.243 1.00 79.62 633 LEU A C 1
ATOM 5097 O O . LEU A 1 633 ? 4.375 -11.087 -33.346 1.00 79.62 633 LEU A O 1
ATOM 5101 N N . LEU A 1 634 ? 3.867 -11.057 -35.532 1.00 77.75 634 LEU A N 1
ATOM 5102 C CA . LEU A 1 634 ? 5.258 -10.930 -35.978 1.00 77.75 634 LEU A CA 1
ATOM 5103 C C . LEU A 1 634 ? 5.669 -9.473 -36.207 1.00 77.75 634 LEU A C 1
ATOM 5105 O O . LEU A 1 634 ? 6.841 -9.148 -36.029 1.00 77.75 634 LEU A O 1
ATOM 5109 N N . GLY A 1 635 ? 4.730 -8.605 -36.587 1.00 78.38 635 GLY A N 1
ATOM 5110 C CA . GLY A 1 635 ? 4.997 -7.193 -36.853 1.00 78.38 635 GLY A CA 1
ATOM 5111 C C . GLY A 1 635 ? 4.890 -6.321 -35.605 1.00 78.38 635 GLY A C 1
ATOM 5112 O O . GLY A 1 635 ? 5.856 -5.664 -35.220 1.00 78.38 635 GLY A O 1
ATOM 5113 N N . HIS A 1 636 ? 3.724 -6.310 -34.955 1.00 81.75 636 HIS A N 1
ATOM 5114 C CA . HIS A 1 636 ? 3.432 -5.368 -33.871 1.00 81.75 636 HIS A CA 1
ATOM 5115 C C . HIS A 1 636 ? 3.892 -5.860 -32.499 1.00 81.75 636 HIS A C 1
ATOM 5117 O O . HIS A 1 636 ? 4.488 -5.081 -31.757 1.00 81.75 636 HIS A O 1
ATOM 5123 N N . MET A 1 637 ? 3.670 -7.131 -32.147 1.00 84.69 637 MET A N 1
ATOM 5124 C CA . MET A 1 637 ? 3.960 -7.619 -30.785 1.00 84.69 637 MET A CA 1
ATOM 5125 C C . MET A 1 637 ? 5.435 -7.473 -30.367 1.00 84.69 637 MET A C 1
ATOM 5127 O O . MET A 1 637 ? 5.679 -7.036 -29.242 1.00 84.69 637 MET A O 1
ATOM 5131 N N . PRO A 1 638 ? 6.445 -7.742 -31.223 1.00 79.56 638 PRO A N 1
ATOM 5132 C CA . PRO A 1 638 ? 7.842 -7.524 -30.847 1.00 79.56 638 PRO A CA 1
ATOM 5133 C C . PRO A 1 638 ? 8.174 -6.048 -30.609 1.00 79.56 638 PRO A C 1
ATOM 5135 O O . PRO A 1 638 ? 9.018 -5.746 -29.767 1.00 79.56 638 PRO A O 1
ATOM 5138 N N . LEU A 1 639 ? 7.509 -5.138 -31.327 1.00 80.06 639 LEU A N 1
ATOM 5139 C CA . LEU A 1 639 ? 7.667 -3.695 -31.149 1.00 80.06 639 LEU A CA 1
ATOM 5140 C C . LEU A 1 639 ? 6.944 -3.216 -29.889 1.00 80.06 639 LEU A C 1
ATOM 5142 O O . LEU A 1 639 ? 7.504 -2.443 -29.128 1.00 80.06 639 LEU A O 1
ATOM 5146 N N . LEU A 1 640 ? 5.747 -3.725 -29.594 1.00 80.38 640 LEU A N 1
ATOM 5147 C CA . LEU A 1 640 ? 5.028 -3.419 -28.350 1.00 80.38 640 LEU A CA 1
ATOM 5148 C C . LEU A 1 640 ? 5.752 -3.918 -27.093 1.00 80.38 640 LEU A C 1
ATOM 5150 O O . LEU A 1 640 ? 5.454 -3.449 -25.995 1.00 80.38 640 LEU A O 1
ATOM 5154 N N . ALA A 1 641 ? 6.699 -4.846 -27.235 1.00 75.75 641 ALA A N 1
ATOM 5155 C CA . ALA A 1 641 ? 7.585 -5.262 -26.152 1.00 75.75 641 ALA A CA 1
ATOM 5156 C C . ALA A 1 641 ? 8.717 -4.251 -25.875 1.00 75.75 641 ALA A C 1
ATOM 5158 O O . ALA A 1 641 ? 9.386 -4.369 -24.844 1.00 75.75 641 ALA A O 1
ATOM 5159 N N . ASP A 1 642 ? 8.944 -3.285 -26.772 1.00 76.62 642 ASP A N 1
ATOM 5160 C CA . ASP A 1 642 ? 9.847 -2.155 -26.568 1.00 76.62 642 ASP A CA 1
ATOM 5161 C C . ASP A 1 642 ? 9.113 -1.002 -25.850 1.00 76.62 642 ASP A C 1
ATOM 5163 O O . ASP A 1 642 ? 8.081 -0.528 -26.335 1.00 76.62 642 ASP A O 1
ATOM 5167 N N . PRO A 1 643 ? 9.622 -0.513 -24.702 1.00 72.06 643 PRO A N 1
ATOM 5168 C CA . PRO A 1 643 ? 8.952 0.536 -23.937 1.00 72.06 643 PRO A CA 1
ATOM 5169 C C . PRO A 1 643 ? 8.732 1.847 -24.701 1.00 72.06 643 PRO A C 1
ATOM 5171 O O . PRO A 1 643 ? 7.701 2.490 -24.496 1.00 72.06 643 PRO A O 1
ATOM 5174 N N . ALA A 1 644 ? 9.660 2.250 -25.577 1.00 68.50 644 ALA A N 1
ATOM 5175 C CA . ALA A 1 644 ? 9.537 3.505 -26.315 1.00 68.50 644 ALA A CA 1
ATOM 5176 C C . ALA A 1 644 ? 8.445 3.400 -27.386 1.00 68.50 644 ALA A C 1
ATOM 5178 O O . ALA A 1 644 ? 7.602 4.293 -27.506 1.00 68.50 644 ALA A O 1
ATOM 5179 N N . PHE A 1 645 ? 8.399 2.281 -28.112 1.00 76.44 645 PHE A N 1
ATOM 5180 C CA . PHE A 1 645 ? 7.343 2.032 -29.092 1.00 76.44 645 PHE A CA 1
ATOM 5181 C C . PHE A 1 645 ? 5.968 1.839 -28.436 1.00 76.44 645 PHE A C 1
ATOM 5183 O O . PHE A 1 645 ? 4.966 2.369 -28.922 1.00 76.44 645 PHE A O 1
ATOM 5190 N N . ALA A 1 646 ? 5.899 1.131 -27.306 1.00 76.06 646 ALA A N 1
ATOM 5191 C CA . ALA A 1 646 ? 4.665 0.980 -26.538 1.00 76.06 646 ALA A CA 1
ATOM 5192 C C . ALA A 1 646 ? 4.128 2.336 -26.052 1.00 76.06 646 ALA A C 1
ATOM 5194 O O . ALA A 1 646 ? 2.934 2.618 -26.174 1.00 76.06 646 ALA A O 1
ATOM 5195 N N . GLN A 1 647 ? 5.008 3.209 -25.553 1.00 73.50 647 GLN A N 1
ATOM 5196 C CA . GLN A 1 647 ? 4.629 4.560 -25.152 1.00 73.50 647 GLN A CA 1
ATOM 5197 C C . GLN A 1 647 ? 4.121 5.384 -26.339 1.00 73.50 647 GLN A C 1
ATOM 5199 O O . GLN A 1 647 ? 3.050 5.979 -26.237 1.00 73.50 647 GLN A O 1
ATOM 5204 N N . LEU A 1 648 ? 4.831 5.375 -27.471 1.00 77.19 648 LEU A N 1
ATOM 5205 C CA . LEU A 1 648 ? 4.381 6.041 -28.697 1.00 77.19 648 LEU A CA 1
ATOM 5206 C C . LEU A 1 648 ? 2.990 5.548 -29.123 1.00 77.19 648 LEU A C 1
ATOM 5208 O O . LEU A 1 648 ? 2.102 6.348 -29.413 1.00 77.19 648 LEU A O 1
ATOM 5212 N N . THR A 1 649 ? 2.782 4.232 -29.104 1.00 81.19 649 THR A N 1
ATOM 5213 C CA . THR A 1 649 ? 1.499 3.605 -29.447 1.00 81.19 649 THR A CA 1
ATOM 5214 C C . THR A 1 649 ? 0.379 4.088 -28.522 1.00 81.19 649 THR A C 1
ATOM 5216 O O . THR A 1 649 ? -0.710 4.435 -28.983 1.00 81.19 649 THR A O 1
ATOM 5219 N N . GLN A 1 650 ? 0.645 4.178 -27.218 1.00 85.56 650 GLN A N 1
ATOM 5220 C CA . GLN A 1 650 ? -0.315 4.721 -26.261 1.00 85.56 650 GLN A CA 1
ATOM 5221 C C . GLN A 1 650 ? -0.593 6.212 -26.502 1.00 85.56 650 GLN A C 1
ATOM 5223 O O . GLN A 1 650 ? -1.742 6.641 -26.406 1.00 85.56 650 GLN A O 1
ATOM 5228 N N . GLU A 1 651 ? 0.426 7.010 -26.827 1.00 74.31 651 GLU A N 1
ATOM 5229 C CA . GLU A 1 651 ? 0.272 8.439 -27.123 1.00 74.31 651 GLU A CA 1
ATOM 5230 C C . GLU A 1 651 ? -0.605 8.682 -28.358 1.00 74.31 651 GLU A C 1
ATOM 5232 O O . GLU A 1 651 ? -1.440 9.592 -28.336 1.00 74.31 651 GLU A O 1
ATOM 5237 N N . ILE A 1 652 ? -0.486 7.838 -29.389 1.00 78.56 652 ILE A N 1
ATOM 5238 C CA . ILE A 1 652 ? -1.391 7.831 -30.551 1.00 78.56 652 ILE A CA 1
ATOM 5239 C C . ILE A 1 652 ? -2.832 7.571 -30.094 1.00 78.56 652 ILE A C 1
ATOM 5241 O O . ILE A 1 652 ? -3.748 8.311 -30.462 1.00 78.56 652 ILE A O 1
ATOM 5245 N N . GLY A 1 653 ? -3.035 6.569 -29.235 1.00 80.88 653 GLY A N 1
ATOM 5246 C CA . GLY A 1 653 ? -4.348 6.274 -28.666 1.00 80.88 653 GLY A CA 1
ATOM 5247 C C . GLY A 1 653 ? -4.923 7.436 -27.854 1.00 80.88 653 GLY A C 1
ATOM 5248 O O . GLY A 1 653 ? -6.062 7.846 -28.073 1.00 80.88 653 GLY A O 1
ATOM 5249 N N . LEU A 1 654 ? -4.132 8.041 -26.965 1.00 75.56 654 LEU A N 1
ATOM 5250 C CA . LEU A 1 654 ? -4.543 9.199 -26.162 1.00 75.56 654 LEU A CA 1
ATOM 5251 C C . LEU A 1 654 ? -4.905 10.413 -27.030 1.00 75.56 654 LEU A C 1
ATOM 5253 O O . LEU A 1 654 ? -5.846 11.135 -26.703 1.00 75.56 654 LEU A O 1
ATOM 5257 N N . ALA A 1 655 ? -4.193 10.634 -28.139 1.00 73.88 655 ALA A N 1
ATOM 5258 C CA . ALA A 1 655 ? -4.497 11.703 -29.091 1.00 73.88 655 ALA A CA 1
ATOM 5259 C C . ALA A 1 655 ? -5.823 11.482 -29.842 1.00 73.88 655 ALA A C 1
ATOM 5261 O O . ALA A 1 655 ? -6.444 12.444 -30.295 1.00 73.88 655 ALA A O 1
ATOM 5262 N N . SER A 1 656 ? -6.281 10.234 -29.955 1.00 76.25 656 SER A N 1
ATOM 5263 C CA . SER A 1 656 ? -7.568 9.907 -30.576 1.00 76.25 656 SER A CA 1
ATOM 5264 C C . SER A 1 656 ? -8.776 10.245 -29.687 1.00 76.25 656 SER A C 1
ATOM 5266 O O . SER A 1 656 ? -9.869 10.498 -30.199 1.00 76.25 656 SER A O 1
ATOM 5268 N N . LEU A 1 657 ? -8.595 10.294 -28.360 1.00 76.19 657 LEU A N 1
ATOM 5269 C CA . LEU A 1 657 ? -9.690 10.496 -27.411 1.00 76.19 657 LEU A CA 1
ATOM 5270 C C . LEU A 1 657 ? -10.303 11.899 -27.558 1.00 76.19 657 LEU A C 1
ATOM 5272 O O . LEU A 1 657 ? -9.643 12.917 -27.351 1.00 76.19 657 LEU A O 1
ATOM 5276 N N . GLY A 1 658 ? -11.600 11.951 -27.877 1.00 65.62 658 GLY A N 1
ATOM 5277 C CA . GLY A 1 658 ? -12.350 13.201 -28.066 1.00 65.62 658 GLY A CA 1
ATOM 5278 C C . GLY A 1 658 ? -12.248 13.816 -29.469 1.00 65.62 658 GLY A C 1
ATOM 5279 O O . GLY A 1 658 ? -12.821 14.882 -29.702 1.00 65.62 658 GLY A O 1
ATOM 5280 N N . THR A 1 659 ? -11.570 13.149 -30.405 1.00 71.12 659 THR A N 1
ATOM 5281 C CA . THR A 1 659 ? -11.445 13.569 -31.809 1.00 71.12 659 THR A CA 1
ATOM 5282 C C . THR A 1 659 ? -12.693 13.178 -32.615 1.00 71.12 659 THR A C 1
ATOM 5284 O O . THR A 1 659 ? -13.316 12.145 -32.363 1.00 71.12 659 THR A O 1
ATOM 5287 N N . LYS A 1 660 ? -13.101 14.012 -33.583 1.00 67.56 660 LYS A N 1
ATOM 5288 C CA . LYS A 1 660 ? -14.255 13.726 -34.463 1.00 67.56 660 LYS A CA 1
ATOM 5289 C C . LYS A 1 660 ? -13.917 12.604 -35.458 1.00 67.56 660 LYS A C 1
ATOM 5291 O O . LYS A 1 660 ? -12.784 12.522 -35.922 1.00 67.56 660 LYS A O 1
ATOM 5296 N N . ASP A 1 661 ? -14.906 11.806 -35.873 1.00 59.53 661 ASP A N 1
ATOM 5297 C CA . ASP A 1 661 ? -14.706 10.636 -36.762 1.00 59.53 661 ASP A CA 1
ATOM 5298 C C . ASP A 1 661 ? -13.971 10.943 -38.077 1.00 59.53 661 ASP A C 1
ATOM 5300 O O . ASP A 1 661 ? -13.160 10.147 -38.543 1.00 59.53 661 ASP A O 1
ATOM 5304 N N . VAL A 1 662 ? -14.179 12.134 -38.647 1.00 55.50 662 VAL A N 1
ATOM 5305 C CA . VAL A 1 662 ? -13.507 12.568 -39.886 1.00 55.50 662 VAL A CA 1
ATOM 5306 C C . VAL A 1 662 ? -11.990 12.744 -39.697 1.00 55.50 662 VAL A C 1
ATOM 5308 O O . VAL A 1 662 ? -11.218 12.497 -40.621 1.00 55.50 662 VAL A O 1
ATOM 5311 N N . GLU A 1 663 ? -11.546 13.145 -38.504 1.00 57.72 663 GLU A N 1
ATOM 5312 C CA . GLU A 1 663 ? -10.125 13.303 -38.165 1.00 57.72 663 GLU A CA 1
ATOM 5313 C C . GLU A 1 663 ? -9.503 11.997 -37.655 1.00 57.72 663 GLU A C 1
ATOM 5315 O O . GLU A 1 663 ? -8.316 11.765 -37.876 1.00 57.72 663 GLU A O 1
ATOM 5320 N N . LEU A 1 664 ? -10.303 11.098 -37.069 1.00 55.94 664 LEU A N 1
ATOM 5321 C CA . LEU A 1 664 ? -9.857 9.759 -36.670 1.00 55.94 664 LEU A CA 1
ATOM 5322 C C . LEU A 1 664 ? -9.374 8.933 -37.867 1.00 55.94 664 LEU A C 1
ATOM 5324 O O . LEU A 1 664 ? -8.336 8.288 -37.770 1.00 55.94 664 LEU A O 1
ATOM 5328 N N . ASN A 1 665 ? -10.047 9.026 -39.019 1.00 52.84 665 ASN A N 1
ATOM 5329 C CA . ASN A 1 665 ? -9.590 8.372 -40.251 1.00 52.84 665 ASN A CA 1
ATOM 5330 C C . ASN A 1 665 ? -8.249 8.926 -40.759 1.00 52.84 665 ASN A C 1
ATOM 5332 O O . ASN A 1 665 ? -7.490 8.191 -41.378 1.00 52.84 665 ASN A O 1
ATOM 5336 N N . ARG A 1 666 ? -7.922 10.198 -40.479 1.00 56.56 666 ARG A N 1
ATOM 5337 C CA . ARG A 1 666 ? -6.605 10.772 -40.804 1.00 56.56 666 ARG A CA 1
ATOM 5338 C C . ARG A 1 666 ? -5.526 10.293 -39.842 1.00 56.56 666 ARG A C 1
ATOM 5340 O O . ARG A 1 666 ? -4.443 9.975 -40.302 1.00 56.56 666 ARG A O 1
ATOM 5347 N N . ILE A 1 667 ? -5.829 10.200 -38.546 1.00 54.25 667 ILE A N 1
ATOM 5348 C CA . ILE A 1 667 ? -4.911 9.658 -37.528 1.00 54.25 667 ILE A CA 1
ATOM 5349 C C . ILE A 1 667 ? -4.637 8.171 -37.787 1.00 54.25 667 ILE A C 1
ATOM 5351 O O . ILE A 1 667 ? -3.486 7.756 -37.757 1.00 54.25 667 ILE A O 1
ATOM 5355 N N . ALA A 1 668 ? -5.668 7.389 -38.115 1.00 52.03 668 ALA A N 1
ATOM 5356 C CA . ALA A 1 668 ? -5.530 5.986 -38.503 1.00 52.03 668 ALA A CA 1
ATOM 5357 C C . ALA A 1 668 ? -4.775 5.805 -39.836 1.00 52.03 668 ALA A C 1
ATOM 5359 O O . ALA A 1 668 ? -4.125 4.784 -40.034 1.00 52.03 668 ALA A O 1
ATOM 5360 N N . ALA A 1 669 ? -4.846 6.794 -40.737 1.00 46.94 669 ALA A N 1
ATOM 5361 C CA . ALA A 1 669 ? -4.116 6.812 -42.004 1.00 46.94 669 ALA A CA 1
ATOM 5362 C C . ALA A 1 669 ? -2.677 7.340 -41.894 1.00 46.94 669 ALA A C 1
ATOM 5364 O O . ALA A 1 669 ? -1.931 7.204 -42.865 1.00 46.94 669 ALA A O 1
ATOM 5365 N N . VAL A 1 670 ? -2.253 7.884 -40.741 1.00 47.50 670 VAL A N 1
ATOM 5366 C CA . VAL A 1 670 ? -0.824 8.019 -40.415 1.00 47.50 670 VAL A CA 1
ATOM 5367 C C . VAL A 1 670 ? -0.302 6.610 -40.137 1.00 47.50 670 VAL A C 1
ATOM 5369 O O . VAL A 1 670 ? -0.094 6.183 -39.004 1.00 47.50 670 VAL A O 1
ATOM 5372 N N . SER A 1 671 ? -0.170 5.846 -41.217 1.00 36.56 671 SER A N 1
ATOM 5373 C CA . SER A 1 671 ? 0.597 4.619 -41.252 1.00 36.56 671 SER A CA 1
ATOM 5374 C C . SER A 1 671 ? 2.030 4.951 -40.844 1.00 36.56 671 SER A C 1
ATOM 5376 O O . SER A 1 671 ? 2.521 6.058 -41.068 1.00 36.56 671 SER A O 1
ATOM 5378 N N . LEU A 1 672 ? 2.716 3.963 -40.285 1.00 38.78 672 LEU A N 1
ATOM 5379 C CA . LEU A 1 672 ? 4.134 3.945 -39.915 1.00 38.78 672 LEU A CA 1
ATOM 5380 C C . LEU A 1 672 ? 5.109 4.272 -41.080 1.00 38.78 672 LEU A C 1
ATOM 5382 O O . LEU A 1 672 ? 6.299 4.004 -40.969 1.00 38.78 672 LEU A O 1
ATOM 5386 N N . SER A 1 673 ? 4.632 4.835 -42.195 1.00 30.38 673 SER A N 1
ATOM 5387 C CA . SER A 1 673 ? 5.399 5.274 -43.360 1.00 30.38 673 SER A CA 1
ATOM 5388 C C . SER A 1 673 ? 6.140 6.600 -43.166 1.00 30.38 673 SER A C 1
ATOM 5390 O O . SER A 1 673 ? 7.119 6.822 -43.868 1.00 30.38 673 SER A O 1
ATOM 5392 N N . ASP A 1 674 ? 5.714 7.457 -42.229 1.00 27.69 674 ASP A N 1
ATOM 5393 C CA . ASP A 1 674 ? 6.326 8.785 -42.010 1.00 27.69 674 ASP A CA 1
ATOM 5394 C C . ASP A 1 674 ? 7.237 8.856 -40.769 1.00 27.69 674 ASP A C 1
ATOM 5396 O O . ASP A 1 674 ? 7.760 9.920 -40.428 1.00 27.69 674 ASP A O 1
ATOM 5400 N N . VAL A 1 675 ? 7.477 7.726 -40.095 1.00 30.34 675 VAL A N 1
ATOM 5401 C CA . VAL A 1 675 ? 8.585 7.626 -39.139 1.00 30.34 675 VAL A CA 1
ATOM 5402 C C . VAL A 1 675 ? 9.837 7.332 -39.956 1.00 30.34 675 VAL A C 1
ATOM 5404 O O . VAL A 1 675 ? 10.132 6.179 -40.261 1.00 30.34 675 VAL A O 1
ATOM 5407 N N . ASP A 1 676 ? 10.547 8.390 -40.347 1.00 28.28 676 ASP A N 1
ATOM 5408 C CA . ASP A 1 676 ? 11.887 8.315 -40.935 1.00 28.28 676 ASP A CA 1
ATOM 5409 C C . ASP A 1 676 ? 12.820 7.680 -39.880 1.00 28.28 676 ASP A C 1
ATOM 5411 O O . ASP A 1 676 ? 13.413 8.362 -39.043 1.00 28.28 676 ASP A O 1
ATOM 5415 N N . LEU A 1 677 ? 12.854 6.343 -39.846 1.00 27.00 677 LEU A N 1
ATOM 5416 C CA . LEU A 1 677 ? 13.817 5.532 -39.104 1.00 27.00 677 LEU A CA 1
ATOM 5417 C C . LEU A 1 677 ? 15.174 5.690 -39.799 1.00 27.00 677 LEU A C 1
ATOM 5419 O O . LEU A 1 677 ? 15.589 4.838 -40.586 1.00 27.00 677 LEU A O 1
ATOM 5423 N N . LYS A 1 678 ? 15.825 6.823 -39.544 1.00 23.94 678 LYS A N 1
ATOM 5424 C CA . LYS A 1 678 ? 17.252 7.022 -39.789 1.00 23.94 678 LYS A CA 1
ATOM 5425 C C . LYS A 1 678 ? 18.057 6.789 -38.532 1.00 23.94 678 LYS A C 1
ATOM 5427 O O . LYS A 1 678 ? 17.625 7.296 -37.471 1.00 23.94 678 LYS A O 1
#

Radius of gyration: 31.3 Å; Cα contacts (8 Å, |Δi|>4): 892; chains: 1; bounding box: 77×91×96 Å

Sequence (678 aa):
METAKEEHKANVSNGTAISTKEDLNGSASLRDVSFILPLKDCIRDLKSLLESFDRPHAVISHLETRKHLKNEKSLESETLDLYARVKLASEDLDNMTQSLRKISPNLIAHPEDPANGDYFFHLDGLTRIPWFPRHISELDRVSNNVFMYGKDLDADHPGFKDKEYRKRREMFADIAYNYRYGQPIPKIEYTETEKKTWGCVFRELTKLYETHACRAHRENLKLLEKFAGYKESDLPQLEDVSNFLRERTGFTVRPVAGYLSARDFLSGLAFRVFYCTQYIRHSKDPMYTPEPDCCHELLGHMPMLADPTFAQFSHEIGLASLGTSDSEVKKLATCYFFSIEFGLCREEGQLRAYGAGLLSSIAELKHALSDKAKVRPFVPLEVMKEECLVTTFQNGYFETSTFEDATEKMREFAKSIDRPFDVTYDPYTKSIQVVDCLEKVSKLVSDLDIKVRFIGRALEKPRAKPPSTSTTQRKSSHPNAKSNTDSHFQRLLAALHGRMGRSGKITRSLYSPKDGFSAKIISSCNQTNTPKLERILAAKFVDIKLMVPFPYVERKRPKILSTKTRESDLPQLEDVSEFLKDRTSFTVRPVAGYISPRDFLSGLAFRVFYCTQYIRHPKDAAYSPEPDCCHELLGHMPLLADPAFAQLTQEIGLASLGTKDVELNRIAAVSLSDVDLK

Solvent-accessible surface area (backbone atoms only — not comparable to full-atom values): 39837 Å² total; per-residue (Å²): 142,89,89,86,81,83,88,83,84,81,88,90,80,88,84,88,76,93,74,80,95,79,82,94,72,90,74,76,70,64,37,48,28,41,33,40,31,59,28,72,47,56,70,63,45,50,51,57,47,55,58,66,47,72,44,103,61,44,45,78,77,41,78,48,78,43,77,46,95,74,67,100,82,56,100,68,68,79,40,32,30,35,40,36,31,31,32,28,35,75,86,50,48,65,64,45,52,55,55,48,34,76,72,18,82,73,32,33,42,38,53,50,42,91,87,70,64,58,48,36,44,36,66,82,57,72,50,76,31,39,52,62,72,50,38,62,60,47,48,58,75,48,61,67,54,51,80,42,63,36,58,61,69,55,88,83,43,90,44,53,84,37,65,66,56,40,54,52,36,36,54,45,21,50,52,24,67,68,57,50,73,92,60,82,57,84,80,76,89,73,51,74,65,56,25,51,35,49,24,52,45,47,56,60,42,58,71,42,36,84,76,38,40,32,68,64,37,59,57,33,40,59,48,36,39,74,71,23,54,45,50,52,83,40,77,51,48,65,44,47,40,20,53,50,22,37,77,59,47,54,25,35,60,39,65,24,34,40,43,49,50,64,62,55,49,34,43,31,22,41,65,34,32,44,78,32,41,80,48,68,70,52,71,92,43,62,79,62,70,91,63,76,23,28,60,32,43,59,61,12,42,49,22,38,42,44,33,58,50,48,35,49,27,50,25,49,58,6,53,58,40,56,41,38,52,73,70,55,33,51,32,50,45,36,37,41,42,46,35,60,29,46,12,28,32,63,57,98,88,39,71,22,39,66,3,14,58,33,57,51,24,69,70,53,38,56,44,66,71,34,96,83,42,47,74,43,76,67,43,62,87,61,44,40,73,55,86,88,58,80,90,53,81,67,89,56,38,23,35,40,86,42,45,62,57,50,34,52,49,50,53,58,52,44,70,71,53,82,53,95,53,48,76,48,72,40,83,55,50,44,27,54,45,77,38,72,49,71,66,54,51,53,50,54,52,53,58,46,49,55,53,51,53,48,52,53,55,60,68,69,50,83,76,79,76,75,84,82,76,87,78,82,93,74,94,77,94,76,87,82,85,76,65,67,64,60,59,56,49,52,50,48,51,50,49,50,50,54,54,51,49,62,63,45,60,77,64,68,80,78,79,77,98,79,84,89,85,90,85,81,89,84,85,82,89,86,83,88,88,78,76,75,62,57,66,63,51,71,75,77,63,84,88,82,88,86,88,86,82,89,81,81,84,78,69,77,72,60,79,80,69,53,91,80,56,53,100,87,52,80,83,55,59,66,62,53,16,52,54,21,28,55,53,43,41,28,35,54,41,83,35,101,59,93,68,54,69,69,57,50,32,46,29,20,45,71,34,30,46,77,38,42,78,51,68,74,55,80,92,37,70,92,59,68,99,60,92,26,32,63,53,44,60,69,57,46,47,65,44,40,49,34,59,68,52,34,49,52,48,24,51,55,6,51,66,46,64,91,56,56,73,82,55,46,58,52,59,69,63,62,52,83,80,77,63,80,87,122

Organism: Calicophoron daubneyi (NCBI:txid300641)

Foldseek 3Di:
DPDDPDPPPDDDDDDDDDDDDDDPDDDQQWFKKKKKFKAQPVPVLVVLLVVLQPDPFKDWPDKDKDFDPDDPPDPHGGIIIIITIITGRPVCQVVSQVSNCVSGVQMAMFTCPPPDRQWTADSNRPDTFGDAAFFLQCLLVQLLQADDQFLDDDPPAPCNPPPVLSVVLPVQNVQQNPDGPPDQRDWDDDDQLLLQLQLVLVVLLVVCCVPAADPLLVVLVVVCVVFQVDDSRDDGGQRSLQVLLCVQANAGEGEHRFDTDLLSQLLCLLLNYHYAHAAAGDSVCSQDDLGCHNLLCVQQQSSQSSDNLSSLLSNLLSQLSHRFDPLSSLLSVLLCCLPQAFEWEDDPNAIHDNHSVLSSHPVLSVVCRDPNAAEEARQSVVSSPDDDDSPDHGNHHHYYHGSNSSSVNSVVVSVVTDDQWGWDADNQLSGIDTGNDPVVVVVVVVVVVVVLVVVVVVVPDDDDDDPDDDDDDDDDDDDDPPDPPVVVVVVVNVVVCVVVVVVCVVVPVPDDDDDDDDDPPDPPPPDDDDDPVVVVDVPDDDDDDDDDDDDDDPPPPPCQCDDPDDPPDDRDLQVLQVLLSNQGNAGEAEDCDDDQLLVQLLCLLVNYHYAYQADDDPVCVVHDPDDHNCCCVVPPSVQSSDNVSSVVSNVLSVVSPPDDSVVSVVSVVPPPPPPPPD

pLDDT: mean 71.91, std 24.77, range [22.72, 98.69]

InterPro domains:
  IPR001273 Aromatic amino acid hydroxylase [PTHR11473] (19-463)
  IPR018301 Aromatic amino acid hydroxylase, iron/copper binding site [PS00367] (292-303)
  IPR018301 Aromatic amino acid hydroxylase, iron/copper binding site [PS00367] (627-638)
  IPR019774 Aromatic amino acid hydroxylase, C-terminal [PF00351] (130-459)
  IPR019774 Aromatic amino acid hydroxylase, C-terminal [PF00351] (564-671)
  IPR019774 Aromatic amino acid hydroxylase, C-terminal [PR00372] (158-177)
  IPR019774 Aromatic amino acid hydroxylase, C-terminal [PR00372] (249-271)
  IPR019774 Aromatic amino acid hydroxylase, C-terminal [PR00372] (313-332)
  IPR019774 Aromatic amino acid hydroxylase, C-terminal [PR00372] (353-371)
  IPR019774 Aromatic amino acid hydroxylase, C-terminal [PR00372] (384-403)
  IPR019774 Aromatic amino acid hydroxylase, C-terminal [PR00372] (419-437)
  IPR019774 Aromatic amino acid hydroxylase, C-terminal [PS51410] (117-463)
  IPR019774 Aromatic amino acid hydroxylase, C-terminal [PS51410] (570-678)
  IPR036329 Aromatic amino acid monoxygenase, C-terminal domain superfamily [SSF56534] (129-459)
  IPR036329 Aromatic amino acid monoxygenase, C-terminal domain superfamily [SSF56534] (564-667)
  IPR036951 Aromatic amino acid hydroxylase superfamily [G3DSA:1.10.800.10] (20-462)
  IPR036951 Aromatic amino acid hydroxylase superfamily [G3DSA:1.10.800.10] (555-676)

Mean predicted aligned error: 17.58 Å